Protein 3BYQ (pdb70)

Structure (mmCIF, N/CA/C/O backbone):
data_3BYQ
#
_entry.id   3BYQ
#
_cell.length_a   96.542
_cell.length_b   133.127
_cell.length_c   92.544
_cell.angle_alpha   90.000
_cell.angle_beta   90.000
_cell.angle_gamma   90.000
#
_symmetry.space_group_name_H-M   'C 2 2 21'
#
loop_
_entity.id
_entity.type
_entity.pdbx_description
1 polymer 'Uncharacterized protein DUF1185'
2 non-polymer 'CHLORIDE ION'
3 non-polymer 'TETRAETHYLENE GLYCOL'
4 non-polymer 1,2-ETHANEDIOL
5 water water
#
loop_
_atom_site.group_PDB
_atom_site.id
_atom_site.type_symbol
_atom_site.label_atom_id
_atom_site.label_alt_id
_atom_site.label_comp_id
_atom_site.label_asym_id
_atom_site.label_entity_id
_atom_site.label_seq_id
_atom_site.pdbx_PDB_ins_code
_atom_site.Cartn_x
_atom_site.Cartn_y
_atom_site.Cartn_z
_atom_site.occupancy
_atom_site.B_iso_or_equiv
_atom_site.auth_seq_id
_atom_site.auth_comp_id
_atom_site.auth_asym_id
_atom_site.auth_atom_id
_atom_site.pdbx_PDB_model_num
ATOM 1 N N . SER A 1 3 ? -8.800 9.724 -6.663 1.00 34.14 2 SER A N 1
ATOM 2 C CA . SER A 1 3 ? -8.057 9.568 -5.364 1.00 33.47 2 SER A CA 1
ATOM 3 C C . SER A 1 3 ? -8.572 10.498 -4.282 1.00 31.24 2 SER A C 1
ATOM 4 O O . SER A 1 3 ? -8.814 11.668 -4.499 1.00 33.96 2 SER A O 1
ATOM 7 N N . LEU A 1 4 ? -8.655 9.920 -3.098 1.00 27.38 3 LEU A N 1
ATOM 8 C CA . LEU A 1 4 ? -9.090 10.594 -1.903 1.00 25.40 3 LEU A CA 1
ATOM 9 C C . LEU A 1 4 ? -7.908 11.246 -1.187 1.00 24.54 3 LEU A C 1
ATOM 10 O O . LEU A 1 4 ? -8.075 11.804 -0.104 1.00 26.48 3 LEU A O 1
ATOM 15 N N . ILE A 1 5 ? -6.713 11.167 -1.785 1.00 21.71 4 ILE A N 1
ATOM 16 C CA . ILE A 1 5 ? -5.512 11.666 -1.127 1.00 20.81 4 ILE A CA 1
ATOM 17 C C . ILE A 1 5 ? -4.872 12.776 -1.906 1.00 18.65 4 ILE A C 1
ATOM 18 O O . ILE A 1 5 ? -4.309 12.550 -2.970 1.00 21.72 4 ILE A O 1
ATOM 23 N N . GLU A 1 6 ? -4.966 13.989 -1.362 1.00 19.28 5 GLU A N 1
ATOM 24 C CA . GLU A 1 6 ? -4.423 15.180 -1.979 1.00 18.29 5 GLU A CA 1
ATOM 25 C C . GLU A 1 6 ? -3.516 15.879 -0.975 1.00 17.99 5 GLU A C 1
ATOM 26 O O . GLU A 1 6 ? -3.980 16.523 -0.052 1.00 18.43 5 GLU A O 1
ATOM 32 N N . ILE A 1 7 ? -2.221 15.757 -1.204 1.00 16.72 6 ILE A N 1
ATOM 33 C CA . ILE A 1 7 ? -1.196 16.255 -0.262 1.00 16.36 6 ILE A CA 1
ATOM 34 C C . ILE A 1 7 ? -0.824 17.710 -0.511 1.00 18.38 6 ILE A C 1
ATOM 35 O O . ILE A 1 7 ? -0.464 18.096 -1.620 1.00 18.62 6 ILE A O 1
ATOM 40 N N . ARG A 1 8 ? -0.931 18.512 0.536 1.00 15.70 7 ARG A N 1
ATOM 41 C CA . ARG A 1 8 ? -0.582 19.935 0.440 1.00 14.93 7 ARG A CA 1
ATOM 42 C C . ARG A 1 8 ? 0.873 20.137 0.813 1.00 15.21 7 ARG A C 1
ATOM 43 O O . ARG A 1 8 ? 1.608 20.860 0.135 1.00 16.45 7 ARG A O 1
ATOM 51 N N . LYS A 1 9 ? 1.269 19.469 1.888 1.00 17.07 8 LYS A N 1
ATOM 52 C CA . LYS A 1 9 ? 2.618 19.551 2.396 1.00 19.82 8 LYS A CA 1
ATOM 53 C C . LYS A 1 9 ? 2.997 18.350 3.247 1.00 18.38 8 LYS A C 1
ATOM 54 O O . LYS A 1 9 ? 2.160 17.592 3.713 1.00 18.20 8 LYS A O 1
ATOM 60 N N . ARG A 1 10 ? 4.295 18.160 3.333 1.00 18.85 9 ARG A N 1
ATOM 61 C CA . ARG A 1 10 ? 4.875 17.098 4.147 1.00 18.81 9 ARG A CA 1
ATOM 62 C C . ARG A 1 10 ? 6.011 17.639 4.974 1.00 20.23 9 ARG A C 1
ATOM 63 O O . ARG A 1 10 ? 6.627 18.633 4.623 1.00 19.22 9 ARG A O 1
ATOM 71 N N . THR A 1 11 ? 6.231 17.023 6.123 1.00 18.48 10 THR A N 1
ATOM 72 C CA A THR A 1 11 ? 7.393 17.356 6.948 0.50 18.13 10 THR A CA 1
ATOM 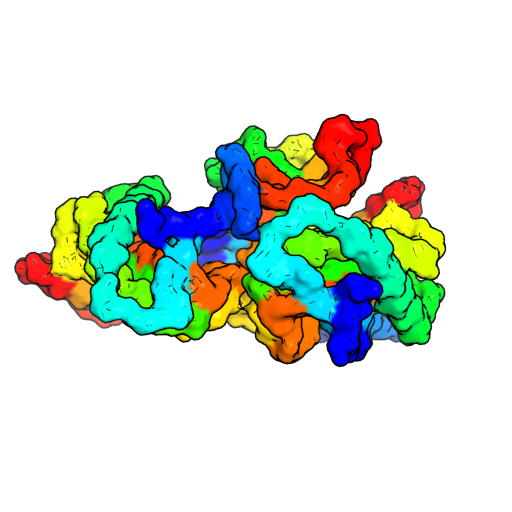73 C CA B THR A 1 11 ? 7.396 17.348 6.939 0.50 19.46 10 THR A CA 1
ATOM 74 C C . THR A 1 11 ? 8.080 16.098 7.395 1.00 21.03 10 THR A C 1
ATOM 75 O O . THR A 1 11 ? 7.446 15.100 7.637 1.00 19.39 10 THR A O 1
ATOM 82 N N . LEU A 1 12 ? 9.387 16.208 7.463 1.00 18.04 11 LEU A N 1
ATOM 83 C CA . LEU A 1 12 ? 10.238 15.135 7.939 1.00 18.16 11 LEU A CA 1
ATOM 84 C C . LEU A 1 12 ? 11.059 15.759 9.025 1.00 21.35 11 LEU A C 1
ATOM 85 O O . LEU A 1 12 ? 11.656 16.790 8.798 1.00 23.08 11 LEU A O 1
ATOM 90 N N . ILE A 1 13 ? 11.015 15.152 10.204 1.00 18.76 12 ILE A N 1
ATOM 91 C CA A ILE A 1 13 ? 11.699 15.630 11.412 0.50 20.52 12 ILE A CA 1
ATOM 92 C CA B ILE A 1 13 ? 11.815 15.650 11.311 0.50 20.12 12 ILE A CA 1
ATOM 93 C C . ILE A 1 13 ? 12.626 14.526 11.917 1.00 21.14 12 ILE A C 1
ATOM 94 O O . ILE A 1 13 ? 12.172 13.385 12.032 1.00 20.36 12 ILE A O 1
ATOM 103 N N . VAL A 1 14 ? 13.876 14.851 12.196 1.00 21.48 13 VAL A N 1
ATOM 104 C CA . VAL A 1 14 ? 14.808 13.903 12.813 1.00 17.99 13 VAL A CA 1
ATOM 105 C C . VAL A 1 14 ? 15.381 14.576 14.042 1.00 18.53 13 VAL A C 1
ATOM 106 O O . VAL A 1 14 ? 15.991 15.646 13.928 1.00 18.22 13 VAL A O 1
ATOM 110 N N . GLU A 1 15 ? 15.121 13.966 15.202 1.00 17.84 14 GLU A N 1
ATOM 111 C CA . GLU A 1 15 ? 15.570 14.509 16.491 1.00 17.40 14 GLU A CA 1
ATOM 112 C C . GLU A 1 15 ? 16.641 13.600 17.042 1.00 16.02 14 GLU A C 1
ATOM 113 O O . GLU A 1 15 ? 16.391 12.398 17.274 1.00 18.34 14 GLU A O 1
ATOM 119 N N . THR A 1 16 ? 17.844 14.147 17.190 1.00 17.23 15 THR A N 1
ATOM 120 C CA . THR A 1 16 ? 18.995 13.410 17.732 1.00 17.86 15 THR A CA 1
ATOM 121 C C . THR A 1 16 ? 19.243 13.897 19.144 1.00 19.37 15 THR A C 1
ATOM 122 O O . THR A 1 16 ? 19.498 15.060 19.354 1.00 18.28 15 THR A O 1
ATOM 126 N N . THR A 1 17 ? 19.170 12.983 20.102 1.00 17.73 16 THR A N 1
ATOM 127 C CA . THR A 1 17 ? 19.422 13.265 21.520 1.00 15.97 16 THR A CA 1
ATOM 128 C C . THR A 1 17 ? 20.738 12.623 21.938 1.00 15.80 16 THR A C 1
ATOM 129 O O . THR A 1 17 ? 20.904 11.397 21.875 1.00 17.75 16 THR A O 1
ATOM 133 N N . TYR A 1 18 ? 21.653 13.461 22.404 1.00 15.58 17 TYR A N 1
ATOM 134 C CA . TYR A 1 18 ? 22.975 13.016 22.857 1.00 15.81 17 TYR A CA 1
ATOM 135 C C . TYR A 1 18 ? 22.992 12.670 24.325 1.00 18.56 17 TYR A C 1
ATOM 136 O O . TYR A 1 18 ? 23.694 11.757 24.742 1.00 18.34 17 TYR A O 1
ATOM 145 N N . HIS A 1 19 ? 22.221 13.427 25.096 1.00 17.76 18 HIS A N 1
ATOM 146 C CA . HIS A 1 19 ? 22.096 13.221 26.526 1.00 18.20 18 HIS A CA 1
ATOM 147 C C . HIS A 1 19 ? 20.875 13.957 27.062 1.00 17.70 18 HIS A C 1
ATOM 148 O O . HIS A 1 19 ? 20.191 14.672 26.325 1.00 18.45 18 HIS A O 1
ATOM 155 N N . GLU A 1 20 ? 20.610 13.720 28.348 1.00 21.46 19 GLU A N 1
ATOM 156 C CA . GLU A 1 20 ? 19.617 14.491 29.103 1.00 19.98 19 GLU A CA 1
ATOM 157 C C . GLU A 1 20 ? 20.193 14.745 30.485 1.00 21.44 19 GLU A C 1
ATOM 158 O O . GLU A 1 20 ? 19.586 14.436 31.516 1.00 22.03 19 GLU A O 1
ATOM 164 N N . ASN A 1 21 ? 21.416 15.266 30.451 1.00 20.16 20 ASN A N 1
ATOM 165 C CA . ASN A 1 21 ? 22.206 15.692 31.600 1.00 23.58 20 ASN A CA 1
ATOM 166 C C . ASN A 1 21 ? 22.777 14.606 32.467 1.00 22.00 20 ASN A C 1
ATOM 167 O O . ASN A 1 21 ? 23.312 14.866 33.535 1.00 24.12 20 ASN A O 1
ATOM 172 N N . GLY A 1 22 ? 22.713 13.390 31.965 1.00 21.34 21 GLY A N 1
ATOM 173 C CA . GLY A 1 22 ? 23.337 12.231 32.580 1.00 22.69 21 GLY A CA 1
ATOM 174 C C . GLY A 1 22 ? 24.518 11.761 31.720 1.00 24.17 21 GLY A C 1
ATOM 175 O O . GLY A 1 22 ? 24.883 12.423 30.757 1.00 24.03 21 GLY A O 1
ATOM 176 N N . PRO A 1 23 ? 25.119 10.611 32.053 1.00 24.03 22 PRO A N 1
ATOM 177 C CA . PRO A 1 23 ? 26.224 10.077 31.250 1.00 25.91 22 PRO A CA 1
ATOM 178 C C . PRO A 1 23 ? 25.758 9.753 29.839 1.00 24.59 22 PRO A C 1
ATOM 179 O O . PRO A 1 23 ? 24.828 8.972 29.657 1.00 25.17 22 PRO A O 1
ATOM 183 N N . ALA A 1 24 ? 26.404 10.362 28.851 1.00 24.79 23 ALA A N 1
ATOM 184 C CA . ALA A 1 24 ? 25.958 10.224 27.467 1.00 24.98 23 ALA A CA 1
ATOM 185 C C . ALA A 1 24 ? 26.167 8.810 26.993 1.00 25.79 23 ALA A C 1
ATOM 186 O O . ALA A 1 24 ? 27.204 8.241 27.246 1.00 30.55 23 ALA A O 1
ATOM 188 N N . PRO A 1 25 ? 25.178 8.241 26.303 1.00 23.17 24 PRO A N 1
ATOM 189 C CA . PRO A 1 25 ? 25.374 6.931 25.765 1.00 24.27 24 PRO A CA 1
ATOM 190 C C . PRO A 1 25 ? 26.338 6.995 24.588 1.00 25.84 24 PRO A C 1
ATOM 191 O O . PRO A 1 25 ? 26.556 8.069 23.999 1.00 28.11 24 PRO A O 1
ATOM 195 N N . ALA A 1 26 ? 26.881 5.840 24.257 1.00 28.28 25 ALA A N 1
ATOM 196 C CA . ALA A 1 26 ? 27.871 5.691 23.173 1.00 29.71 25 ALA A CA 1
ATOM 197 C C . ALA A 1 26 ? 27.338 6.198 21.855 1.00 30.84 25 ALA A C 1
ATOM 198 O O . ALA A 1 26 ? 28.040 6.875 21.080 1.00 32.87 25 ALA A O 1
ATOM 200 N N . GLN A 1 27 ? 26.068 5.905 21.614 1.00 30.57 26 GLN A N 1
ATOM 201 C CA . GLN A 1 27 ? 25.413 6.375 20.406 1.00 31.10 26 GLN A CA 1
ATOM 202 C C . GLN A 1 27 ? 24.184 7.199 20.776 1.00 25.72 26 GLN A C 1
ATOM 203 O O . GLN A 1 27 ? 23.460 6.832 21.709 1.00 24.67 26 GLN A O 1
ATOM 209 N N . PRO A 1 28 ? 23.999 8.359 20.116 1.00 23.95 27 PRO A N 1
ATOM 210 C CA . PRO A 1 28 ? 22.792 9.108 20.396 1.00 21.49 27 PRO A CA 1
ATOM 211 C C . PRO A 1 28 ? 21.537 8.417 19.897 1.00 20.87 27 PRO A C 1
ATOM 212 O O . PRO A 1 28 ? 21.583 7.534 19.042 1.00 21.40 27 PRO A O 1
ATOM 216 N N . LEU A 1 29 ? 20.409 8.825 20.442 1.00 19.28 28 LEU A N 1
ATOM 217 C CA . LEU A 1 29 ? 19.125 8.331 19.973 1.00 17.53 28 LEU A CA 1
ATOM 218 C C . LEU A 1 29 ? 18.646 9.225 18.868 1.00 16.34 28 LEU A C 1
ATOM 219 O O . LEU A 1 29 ? 18.777 10.433 18.941 1.00 18.37 28 LEU A O 1
ATOM 224 N N . LYS A 1 30 ? 18.038 8.621 17.865 1.00 17.42 29 LYS A N 1
ATOM 225 C CA . LYS A 1 30 ? 17.351 9.361 16.809 1.00 17.66 29 LYS A CA 1
ATOM 226 C C . LYS A 1 30 ? 15.905 8.907 16.765 1.00 19.96 29 LYS A C 1
ATOM 227 O O . LYS A 1 30 ? 15.620 7.710 16.789 1.00 18.22 29 LYS A O 1
ATOM 233 N N . LEU A 1 31 ? 15.020 9.894 16.804 1.00 17.64 30 LEU A N 1
ATOM 234 C CA . LEU A 1 31 ? 13.578 9.704 16.616 1.00 16.41 30 LEU A CA 1
ATOM 235 C C . LEU A 1 31 ? 13.223 10.578 15.430 1.00 17.50 30 LEU A C 1
ATOM 236 O O . LEU A 1 31 ? 13.657 11.735 15.356 1.00 17.88 30 LEU A O 1
ATOM 241 N N . ALA A 1 32 ? 12.456 10.032 14.502 1.00 18.67 31 ALA A N 1
ATOM 242 C CA . ALA A 1 32 ? 12.091 10.742 13.299 1.00 17.56 31 ALA A CA 1
ATOM 243 C C . ALA A 1 32 ? 10.614 10.619 13.045 1.00 19.63 31 ALA A C 1
ATOM 244 O O . ALA A 1 32 ? 10.029 9.587 13.293 1.00 18.81 31 ALA A O 1
ATOM 246 N N . ALA A 1 33 ? 10.023 11.685 12.535 1.00 16.21 32 ALA A N 1
ATOM 247 C CA . ALA A 1 33 ? 8.587 11.688 12.198 1.00 16.93 32 ALA A CA 1
ATOM 248 C C . ALA A 1 33 ? 8.431 12.149 10.765 1.00 18.21 32 ALA A C 1
ATOM 249 O O . ALA A 1 33 ? 9.100 13.089 10.348 1.00 18.96 32 ALA A O 1
ATOM 251 N N . SER A 1 34 ? 7.535 11.505 10.043 1.00 17.78 33 SER A N 1
ATOM 252 C CA . SER A 1 34 ? 7.202 11.834 8.655 1.00 18.44 33 SER A CA 1
ATOM 253 C C . SER A 1 34 ? 5.694 12.112 8.670 1.00 18.59 33 SER A C 1
ATOM 254 O O . SER A 1 34 ? 4.904 11.228 9.008 1.00 19.95 33 SER A O 1
ATOM 257 N N . CYS A 1 35 ? 5.333 13.323 8.262 1.00 17.92 34 CYS A N 1
ATOM 258 C CA . CYS A 1 35 ? 3.942 13.805 8.297 1.00 20.48 34 CYS A CA 1
ATOM 259 C C . CYS A 1 35 ? 3.488 14.261 6.929 1.00 18.63 34 CYS A C 1
ATOM 260 O O . CYS A 1 35 ? 4.271 14.793 6.151 1.00 19.33 34 CYS A O 1
ATOM 263 N N . ALA A 1 36 ? 2.202 14.101 6.684 1.00 17.33 35 ALA A N 1
ATOM 264 C CA . ALA A 1 36 ? 1.574 14.564 5.452 1.00 16.04 35 ALA A CA 1
ATOM 265 C C . ALA A 1 36 ? 0.282 15.280 5.807 1.00 16.79 35 ALA A C 1
ATOM 266 O O . ALA A 1 36 ? -0.488 14.788 6.607 1.00 17.36 35 ALA A O 1
ATOM 268 N N . VAL A 1 37 ? 0.094 16.468 5.236 1.00 16.63 36 VAL A N 1
ATOM 269 C CA . VAL A 1 37 ? -1.148 17.209 5.403 1.00 17.06 36 VAL A CA 1
ATOM 270 C C . VAL A 1 37 ? -1.987 17.026 4.148 1.00 16.57 36 VAL A C 1
ATOM 271 O O . VAL A 1 37 ? -1.557 17.359 3.043 1.00 16.30 36 VAL A O 1
ATOM 275 N N . ILE A 1 38 ? -3.199 16.515 4.316 1.00 14.92 37 ILE A N 1
ATOM 276 C CA . ILE A 1 38 ? -4.060 16.255 3.155 1.00 17.65 37 ILE A CA 1
ATOM 277 C C . ILE A 1 38 ? -5.402 16.902 3.326 1.00 19.14 37 ILE A C 1
ATOM 278 O O . ILE A 1 38 ? -5.804 17.237 4.435 1.00 17.77 37 ILE A O 1
ATOM 283 N N . ARG A 1 39 ? -6.104 17.052 2.204 1.00 17.78 38 ARG A N 1
ATOM 284 C CA . ARG A 1 39 ? -7.490 17.513 2.238 1.00 16.03 38 ARG A CA 1
ATOM 285 C C . ARG A 1 39 ? -8.354 16.446 2.880 1.00 17.91 38 ARG A C 1
ATOM 286 O O . ARG A 1 39 ? -8.156 15.236 2.664 1.00 16.10 38 ARG A O 1
ATOM 294 N N . ASN A 1 40 ? -9.256 16.868 3.746 1.00 15.69 39 ASN A N 1
ATOM 295 C CA . ASN A 1 40 ? -10.213 15.926 4.343 1.00 16.32 39 ASN A CA 1
ATOM 296 C C . ASN A 1 40 ? -11.444 15.829 3.399 1.00 15.03 39 ASN A C 1
ATOM 297 O O . ASN A 1 40 ? -12.226 16.789 3.281 1.00 17.82 39 ASN A O 1
ATOM 302 N N . PRO A 1 41 ? -11.588 14.716 2.671 1.00 16.52 40 PRO A N 1
ATOM 303 C CA . PRO A 1 41 ? -12.737 14.654 1.774 1.00 16.97 40 PRO A CA 1
ATOM 304 C C . PRO A 1 41 ? -14.104 14.666 2.445 1.00 17.28 40 PRO A C 1
ATOM 305 O O . PRO A 1 41 ? -15.132 14.816 1.742 1.00 17.38 40 PRO A O 1
ATOM 309 N N . TYR A 1 42 ? -14.122 14.495 3.760 1.00 18.15 41 TYR A N 1
ATOM 310 C CA . TYR A 1 42 ? -15.372 14.375 4.527 1.00 18.66 41 TYR A CA 1
ATOM 311 C C . TYR A 1 42 ? -15.653 15.475 5.494 1.00 17.29 41 TYR A C 1
ATOM 312 O O . TYR A 1 42 ? -16.640 15.419 6.225 1.00 20.36 41 TYR A O 1
ATOM 321 N N . ALA A 1 43 ? -14.807 16.503 5.472 1.00 17.53 42 ALA A N 1
ATOM 322 C CA . ALA A 1 43 ? -14.948 17.635 6.353 1.00 18.47 42 ALA A CA 1
ATOM 323 C C . ALA A 1 43 ? -16.306 18.248 6.127 1.00 19.98 42 ALA A C 1
ATOM 324 O O . ALA A 1 43 ? -16.751 18.421 4.985 1.00 19.61 42 ALA A O 1
ATOM 326 N N . GLY A 1 44 ? -16.964 18.555 7.230 1.00 19.94 43 GLY A N 1
ATOM 327 C CA . GLY A 1 44 ? -18.255 19.253 7.186 1.00 19.50 43 GLY A CA 1
ATOM 328 C C . GLY A 1 44 ? -19.506 18.441 7.013 1.00 20.30 43 GLY A C 1
ATOM 329 O O . GLY A 1 44 ? -20.576 18.995 6.771 1.00 24.87 43 GLY A O 1
ATOM 330 N N . ARG A 1 45 ? -19.374 17.126 7.016 1.00 20.49 44 ARG A N 1
ATOM 331 C CA . ARG A 1 45 ? -20.545 16.254 6.985 1.00 21.26 44 ARG A CA 1
ATOM 332 C C . ARG A 1 45 ? -20.264 14.898 7.617 1.00 20.11 44 ARG A C 1
ATOM 333 O O . ARG A 1 45 ? -19.117 14.468 7.775 1.00 19.59 44 ARG A O 1
ATOM 341 N N . TYR A 1 46 ? -21.342 14.230 7.974 1.00 19.92 45 TYR A N 1
ATOM 342 C CA . TYR A 1 46 ? -21.266 12.880 8.522 1.00 19.02 45 TYR A CA 1
ATOM 343 C C . TYR A 1 46 ? -21.341 11.896 7.380 1.00 19.32 45 TYR A C 1
ATOM 344 O O . TYR A 1 46 ? -22.360 11.805 6.662 1.00 21.39 45 TYR A O 1
ATOM 353 N N . GLU A 1 47 ? -20.244 11.182 7.184 1.00 18.68 46 GLU A N 1
ATOM 354 C CA . GLU A 1 47 ? -20.152 10.177 6.158 1.00 16.24 46 GLU A CA 1
ATOM 355 C C . GLU A 1 47 ? -20.210 8.834 6.847 1.00 18.93 46 GLU A C 1
ATOM 356 O O . GLU A 1 47 ? -19.317 8.516 7.602 1.00 18.49 46 GLU A O 1
ATOM 362 N N . PRO A 1 48 ? -21.241 8.015 6.572 1.00 19.99 47 PRO A N 1
ATOM 363 C CA . PRO A 1 48 ? -21.327 6.720 7.261 1.00 18.49 47 PRO A CA 1
ATOM 364 C C . PRO A 1 48 ? -20.253 5.704 6.865 1.00 20.93 47 PRO A C 1
ATOM 365 O O . PRO A 1 48 ? -19.855 4.888 7.689 1.00 22.24 47 PRO A O 1
ATOM 369 N N . ASP A 1 49 ? -19.784 5.780 5.626 1.00 19.38 48 ASP A N 1
ATOM 370 C CA . ASP A 1 49 ? -18.799 4.822 5.094 1.00 17.38 48 ASP A CA 1
ATOM 371 C C . ASP A 1 49 ? -17.429 5.407 4.841 1.00 17.61 48 ASP A C 1
ATOM 372 O O . ASP A 1 49 ? -17.147 6.017 3.789 1.00 18.26 48 ASP A O 1
ATOM 377 N N . LEU A 1 50 ? -16.560 5.219 5.825 1.00 17.58 49 LEU A N 1
ATOM 378 C CA . LEU A 1 50 ? -15.160 5.713 5.766 1.00 17.86 49 LEU A CA 1
ATOM 379 C C . LEU A 1 50 ? -14.172 4.613 5.345 1.00 19.34 49 LEU A C 1
ATOM 380 O O . LEU A 1 50 ? -12.953 4.824 5.313 1.00 19.35 49 LEU A O 1
ATOM 393 N N . PRO A 1 52 ? -13.588 3.074 2.253 1.00 18.29 51 PRO A N 1
ATOM 394 C CA . PRO A 1 52 ? -12.745 3.331 1.094 1.00 17.91 51 PRO A CA 1
ATOM 395 C C . PRO A 1 52 ? -11.577 4.266 1.425 1.00 18.28 51 PRO A C 1
ATOM 396 O O . PRO A 1 52 ? -10.457 4.097 0.948 1.00 19.80 51 PRO A O 1
ATOM 400 N N . PHE A 1 53 ? -11.858 5.276 2.241 1.00 18.43 52 PHE A N 1
ATOM 401 C CA . PHE A 1 53 ? -10.821 6.245 2.646 1.00 18.40 52 PHE A CA 1
ATOM 402 C C . PHE A 1 53 ? -9.727 5.518 3.444 1.00 18.44 52 PHE A C 1
ATOM 403 O O . PHE A 1 53 ? -8.524 5.636 3.162 1.00 19.73 52 PHE A O 1
ATOM 419 N N . ALA A 1 55 ? -8.971 2.401 3.425 1.00 18.78 54 ALA A N 1
ATOM 420 C CA . ALA A 1 55 ? -8.242 1.509 2.524 1.00 14.71 54 ALA A CA 1
ATOM 421 C C . ALA A 1 55 ? -7.202 2.220 1.698 1.00 20.04 54 ALA A C 1
ATOM 422 O O . ALA A 1 55 ? -6.038 1.779 1.620 1.00 20.08 54 ALA A O 1
ATOM 424 N N . GLU A 1 56 ? -7.586 3.346 1.105 1.00 17.47 55 GLU A N 1
ATOM 425 C CA A GLU A 1 56 ? -6.648 4.074 0.232 0.50 18.48 55 GLU A CA 1
ATOM 426 C CA B GLU A 1 56 ? -6.682 4.114 0.233 0.50 18.91 55 GLU A CA 1
ATOM 427 C C . GLU A 1 56 ? -5.495 4.673 1.020 1.00 19.29 55 GLU A C 1
ATOM 428 O O . GLU A 1 56 ? -4.363 4.731 0.529 1.00 19.84 55 GLU A O 1
ATOM 439 N N . LEU A 1 57 ? -5.775 5.063 2.249 1.00 18.15 56 LEU A N 1
ATOM 440 C CA . LEU A 1 57 ? -4.760 5.668 3.118 1.00 17.08 56 LEU A CA 1
ATOM 441 C C . LEU A 1 57 ? -3.585 4.759 3.408 1.00 17.49 56 LEU A C 1
ATOM 442 O O . LEU A 1 57 ? -2.527 5.211 3.801 1.00 18.43 56 LEU A O 1
ATOM 447 N N . ARG A 1 58 ? -3.765 3.453 3.237 1.00 14.75 57 ARG A N 1
ATOM 448 C CA . ARG A 1 58 ? -2.624 2.556 3.410 1.00 16.48 57 ARG A CA 1
ATOM 449 C C . ARG A 1 58 ? -1.436 3.001 2.536 1.00 16.18 57 ARG A C 1
ATOM 450 O O . ARG A 1 58 ? -0.254 2.883 2.924 1.00 17.73 57 ARG A O 1
ATOM 458 N N . SER A 1 59 ? -1.739 3.496 1.337 1.00 17.23 58 SER A N 1
ATOM 459 C CA A SER A 1 59 ? -0.715 3.955 0.393 0.50 18.70 58 SER A CA 1
ATOM 460 C CA B SER A 1 59 ? -0.696 3.942 0.406 0.50 17.90 58 SER A CA 1
ATOM 461 C C . SER A 1 59 ? 0.071 5.143 0.953 1.00 16.26 58 SER A C 1
ATOM 462 O O . SER A 1 59 ? 1.285 5.293 0.712 1.00 17.61 58 SER A O 1
ATOM 467 N N . LEU A 1 60 ? -0.607 6.016 1.689 1.00 17.94 59 LEU A N 1
ATOM 468 C CA . LEU A 1 60 ? 0.051 7.170 2.338 1.00 17.06 59 LEU A CA 1
ATOM 469 C C . LEU A 1 60 ? 0.958 6.634 3.455 1.00 18.67 59 LEU A C 1
ATOM 470 O O . LEU A 1 60 ? 2.087 7.093 3.650 1.00 18.79 59 LEU A O 1
ATOM 475 N N . GLY A 1 61 ? 0.474 5.606 4.140 1.00 17.52 60 GLY A N 1
ATOM 476 C CA . GLY A 1 61 ? 1.265 4.947 5.184 1.00 18.74 60 GLY A CA 1
ATOM 477 C C . GLY A 1 61 ? 2.552 4.404 4.595 1.00 18.63 60 GLY A C 1
ATOM 478 O O . GLY A 1 61 ? 3.639 4.579 5.161 1.00 17.61 60 GLY A O 1
ATOM 479 N N . THR A 1 62 ? 2.454 3.729 3.454 1.00 15.61 61 THR A N 1
ATOM 480 C CA . THR A 1 62 ? 3.646 3.186 2.798 1.00 13.94 61 THR A CA 1
ATOM 481 C C . THR A 1 62 ? 4.675 4.267 2.441 1.00 17.18 61 THR A C 1
ATOM 482 O O . THR A 1 62 ? 5.891 4.097 2.624 1.00 19.67 61 THR A O 1
ATOM 486 N N . LEU A 1 63 ? 4.162 5.367 1.918 1.00 16.79 62 LEU A N 1
ATOM 487 C CA . LEU A 1 63 ? 5.010 6.484 1.512 1.00 18.67 62 LEU A CA 1
ATOM 488 C C . LEU A 1 63 ? 5.831 7.013 2.684 1.00 19.18 62 LEU A C 1
ATOM 489 O O . LEU A 1 63 ? 7.074 7.152 2.636 1.00 19.71 62 LEU A O 1
ATOM 494 N N . LEU A 1 64 ? 5.110 7.318 3.755 1.00 18.32 63 LEU A N 1
ATOM 495 C CA . LEU A 1 64 ? 5.729 7.911 4.937 1.00 16.42 63 LEU A CA 1
ATOM 496 C C . LEU A 1 64 ? 6.698 6.922 5.608 1.00 17.49 63 LEU A C 1
ATOM 497 O O . LEU A 1 64 ? 7.824 7.279 5.983 1.00 20.73 63 LEU A O 1
ATOM 502 N N . ALA A 1 65 ? 6.284 5.674 5.701 1.00 17.12 64 ALA A N 1
ATOM 503 C CA . ALA A 1 65 ? 7.111 4.685 6.369 1.00 16.19 64 ALA A CA 1
ATOM 504 C C . ALA A 1 65 ? 8.387 4.468 5.587 1.00 16.84 64 ALA A C 1
ATOM 505 O O . ALA A 1 65 ? 9.471 4.212 6.160 1.00 19.35 64 ALA A O 1
ATOM 507 N N . THR A 1 66 ? 8.240 4.417 4.269 1.00 18.61 65 THR A N 1
ATOM 508 C CA . THR A 1 66 ? 9.400 4.228 3.372 1.00 18.80 65 THR A CA 1
ATOM 509 C C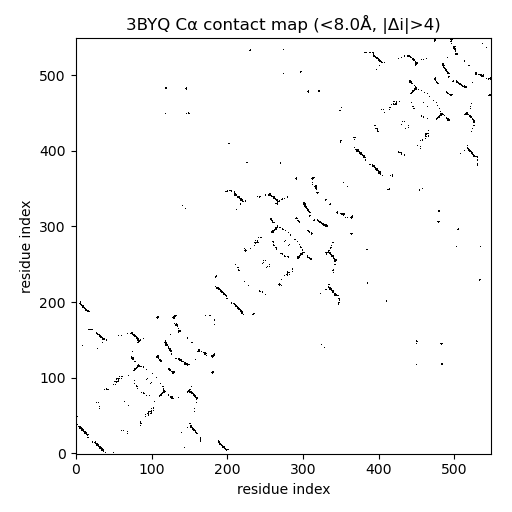 . THR A 1 66 ? 10.430 5.343 3.536 1.00 19.08 65 THR A C 1
ATOM 510 O O . THR A 1 66 ? 11.634 5.093 3.605 1.00 18.55 65 THR A O 1
ATOM 514 N N . GLU A 1 67 ? 9.947 6.580 3.637 1.00 19.26 66 GLU A N 1
ATOM 515 C CA . GLU A 1 67 ? 10.820 7.733 3.876 1.00 18.84 66 GLU A CA 1
ATOM 516 C C . GLU A 1 67 ? 11.594 7.556 5.201 1.00 18.25 66 GLU A C 1
ATOM 517 O O . GLU A 1 67 ? 12.794 7.823 5.310 1.00 18.73 66 GLU A O 1
ATOM 523 N N . LEU A 1 68 ? 10.876 7.115 6.227 1.00 18.38 67 LEU A N 1
ATOM 524 C CA . LEU A 1 68 ? 11.500 6.911 7.560 1.00 17.28 67 LEU A CA 1
ATOM 525 C C . LEU A 1 68 ? 12.598 5.874 7.531 1.00 18.47 67 LEU A C 1
ATOM 526 O O . LEU A 1 68 ? 13.675 6.066 8.096 1.00 18.07 67 LEU A O 1
ATOM 531 N N . VAL A 1 69 ? 12.336 4.750 6.876 1.00 19.76 68 VAL A N 1
ATOM 532 C CA A VAL A 1 69 ? 13.351 3.692 6.760 0.50 18.65 68 VAL A CA 1
ATOM 533 C CA B VAL A 1 69 ? 13.368 3.702 6.784 0.50 18.68 68 VAL A CA 1
ATOM 534 C C . VAL A 1 69 ? 14.551 4.193 5.952 1.00 21.60 68 VAL A C 1
ATOM 535 O O . VAL A 1 69 ? 15.714 3.914 6.275 1.00 19.89 68 VAL A O 1
ATOM 542 N N . ASP A 1 70 ? 14.272 4.947 4.895 1.00 21.02 69 ASP A N 1
ATOM 543 C CA . ASP A 1 70 ? 15.352 5.488 4.061 1.00 21.30 69 ASP A CA 1
ATOM 544 C C . ASP A 1 70 ? 16.187 6.476 4.854 1.00 24.50 69 ASP A C 1
ATOM 545 O O . ASP A 1 70 ? 17.385 6.560 4.701 1.00 25.80 69 ASP A O 1
ATOM 550 N N . THR A 1 71 ? 15.526 7.206 5.736 1.00 20.52 70 THR A N 1
ATOM 551 C CA . THR A 1 71 ? 16.191 8.178 6.574 1.00 19.75 70 THR A CA 1
ATOM 552 C C . THR A 1 71 ? 17.041 7.600 7.686 1.00 20.24 70 THR A C 1
ATOM 553 O O . THR A 1 71 ? 18.184 7.998 7.842 1.00 20.55 70 THR A O 1
ATOM 557 N N . LEU A 1 72 ? 16.523 6.616 8.413 1.00 19.13 71 LEU A N 1
ATOM 558 C CA . LEU A 1 72 ? 17.221 6.040 9.565 1.00 18.93 71 LEU A CA 1
ATOM 559 C C . LEU A 1 72 ? 18.066 4.791 9.322 1.00 21.49 71 LEU A C 1
ATOM 560 O O . LEU A 1 72 ? 19.008 4.518 10.074 1.00 21.60 71 LEU A O 1
ATOM 565 N N . GLY A 1 73 ? 17.709 4.060 8.273 1.00 20.20 72 GLY A N 1
ATOM 566 C CA . GLY A 1 73 ? 18.329 2.797 7.909 1.00 22.78 72 GLY A CA 1
ATOM 567 C C . GLY A 1 73 ? 17.479 1.672 8.456 1.00 22.89 72 GLY A C 1
ATOM 568 O O . GLY A 1 73 ? 17.153 1.662 9.630 1.00 22.55 72 GLY A O 1
ATOM 569 N N . LYS A 1 74 ? 17.143 0.716 7.584 1.00 25.49 73 LYS A N 1
ATOM 570 C CA . LYS A 1 74 ? 16.256 -0.428 7.915 1.00 31.46 73 LYS A CA 1
ATOM 571 C C . LYS A 1 74 ? 16.709 -1.278 9.100 1.00 30.88 73 LYS A C 1
ATOM 572 O O . LYS A 1 74 ? 15.900 -1.697 9.930 1.00 36.70 73 LYS A O 1
ATOM 574 N N . ASP A 1 75 ? 18.009 -1.456 9.220 1.00 30.53 74 ASP A N 1
ATOM 575 C CA . ASP A 1 75 ? 18.581 -2.257 10.304 1.00 29.43 74 ASP A CA 1
ATOM 576 C C . ASP A 1 75 ? 18.658 -1.491 11.637 1.00 27.52 74 ASP A C 1
ATOM 577 O O . ASP A 1 75 ? 19.049 -2.049 12.658 1.00 29.13 74 ASP A O 1
ATOM 582 N N . ASN A 1 76 ? 18.313 -0.214 11.617 1.00 24.18 75 ASN A N 1
ATOM 583 C CA . ASN A 1 76 ? 18.438 0.633 12.785 1.00 23.18 75 ASN A CA 1
ATOM 584 C C . ASN A 1 76 ? 17.148 0.957 13.492 1.00 22.98 75 ASN A C 1
ATOM 585 O O . ASN A 1 76 ? 17.177 1.673 14.458 1.00 24.94 75 ASN A O 1
ATOM 590 N N . ILE A 1 77 ? 16.045 0.373 13.054 1.00 19.61 76 ILE A N 1
ATOM 591 C CA . ILE A 1 77 ? 14.752 0.702 13.625 1.00 18.89 76 ILE A CA 1
ATOM 592 C C . ILE A 1 77 ? 14.426 -0.151 14.839 1.00 17.80 76 ILE A C 1
ATOM 593 O O . ILE A 1 77 ? 14.408 -1.399 14.758 1.00 20.09 76 ILE A O 1
ATOM 598 N N . GLU A 1 78 ? 14.153 0.533 15.955 1.00 17.42 77 GLU A N 1
ATOM 599 C CA . GLU A 1 78 ? 13.757 -0.162 17.196 1.00 16.13 77 GLU A CA 1
ATOM 600 C C . GLU A 1 78 ? 12.422 0.253 17.804 1.00 17.62 77 GLU A C 1
ATOM 601 O O . GLU A 1 78 ? 11.851 -0.542 18.564 1.00 18.85 77 GLU A O 1
ATOM 607 N N . VAL A 1 79 ? 11.935 1.454 17.475 1.00 15.13 78 VAL A N 1
ATOM 608 C CA . VAL A 1 79 ? 10.669 1.929 18.018 1.00 15.31 78 VAL A CA 1
ATOM 609 C C . VAL A 1 79 ? 9.845 2.618 16.952 1.00 17.63 78 VAL A C 1
ATOM 610 O O . VAL A 1 79 ? 10.382 3.103 15.948 1.00 16.05 78 VAL A O 1
ATOM 614 N N . TYR A 1 80 ? 8.536 2.596 17.149 1.00 17.01 79 TYR A N 1
ATOM 615 C CA . TYR A 1 80 ? 7.631 3.265 16.227 1.00 17.39 79 TYR A CA 1
ATOM 616 C C . TYR A 1 80 ? 6.330 3.717 16.868 1.00 16.46 79 TYR A C 1
ATOM 617 O O . TYR A 1 80 ? 6.002 3.338 17.996 1.00 16.47 79 TYR A O 1
ATOM 626 N N . SER A 1 81 ? 5.636 4.558 16.105 1.00 18.38 80 SER A N 1
ATOM 627 C CA . SER A 1 81 ? 4.336 5.120 16.472 1.00 17.99 80 SER A CA 1
ATOM 628 C C . SER A 1 81 ? 3.635 5.716 15.263 1.00 18.88 80 SER A C 1
ATOM 629 O O . SER A 1 81 ? 4.191 5.844 14.167 1.00 16.42 80 SER A O 1
ATOM 632 N N . LYS A 1 82 ? 2.381 6.073 15.480 1.00 19.76 81 LYS A N 1
ATOM 633 C CA . LYS A 1 82 ? 1.532 6.677 14.421 1.00 18.95 81 LYS A CA 1
ATOM 634 C C . LYS A 1 82 ? 0.601 7.702 15.062 1.00 20.64 81 LYS A C 1
ATOM 635 O O . LYS A 1 82 ? 0.201 7.567 16.203 1.00 21.03 81 LYS A O 1
ATOM 641 N N . ALA A 1 83 ? 0.244 8.719 14.302 1.00 17.30 82 ALA A N 1
ATOM 642 C CA . ALA A 1 83 ? -0.613 9.789 14.841 1.00 17.68 82 ALA A CA 1
ATOM 643 C C . ALA A 1 83 ? -1.414 10.470 13.774 1.00 19.00 82 ALA A C 1
ATOM 644 O O . ALA A 1 83 ? -1.063 10.434 12.604 1.00 20.12 82 ALA A O 1
ATOM 646 N N . ALA A 1 84 ? -2.479 11.126 14.214 1.00 19.16 83 ALA A N 1
ATOM 647 C CA . ALA A 1 84 ? -3.336 11.916 13.323 1.00 18.06 83 ALA A CA 1
ATOM 648 C C . ALA A 1 84 ? -3.896 13.155 14.026 1.00 16.90 83 ALA A C 1
ATOM 649 O O . ALA A 1 84 ? -4.257 13.093 15.219 1.00 19.18 83 ALA A O 1
ATOM 651 N N . ILE A 1 85 ? -3.917 14.268 13.304 1.00 17.29 84 ILE A N 1
ATOM 652 C CA . ILE A 1 85 ? -4.540 15.461 13.831 1.00 15.34 84 ILE A CA 1
ATOM 653 C C . ILE A 1 85 ? -5.560 15.888 12.755 1.00 17.26 84 ILE A C 1
ATOM 654 O O . ILE A 1 85 ? -5.191 16.155 11.622 1.00 17.14 84 ILE A O 1
ATOM 659 N N . VAL A 1 86 ? -6.830 15.940 13.127 1.00 15.49 85 VAL A N 1
ATOM 660 C CA . VAL A 1 86 ? -7.924 16.261 12.201 1.00 15.28 85 VAL A CA 1
ATOM 661 C C . VAL A 1 86 ? -8.269 17.718 12.395 1.00 15.93 85 VAL A C 1
ATOM 662 O O . VAL A 1 86 ? -8.292 18.168 13.523 1.00 18.14 85 VAL A O 1
ATOM 666 N N . GLY A 1 87 ? -8.525 18.439 11.308 1.00 16.55 86 GLY A N 1
ATOM 667 C CA . GLY A 1 87 ? -8.887 19.858 11.373 1.00 14.30 86 GLY A CA 1
ATOM 668 C C . GLY A 1 87 ? -10.263 20.015 11.984 1.00 14.75 86 GLY A C 1
ATOM 669 O O . GLY A 1 87 ? -11.024 19.064 12.039 1.00 16.56 86 GLY A O 1
ATOM 670 N N . VAL A 1 88 ? -10.598 21.235 12.417 1.00 15.29 87 VAL A N 1
ATOM 671 C CA . VAL A 1 88 ? -11.826 21.437 13.240 1.00 16.84 87 VAL A CA 1
ATOM 672 C C . VAL A 1 88 ? -13.153 21.183 12.561 1.00 15.94 87 VAL A C 1
ATOM 673 O O . VAL A 1 88 ? -14.176 21.037 13.238 1.00 21.45 87 VAL A O 1
ATOM 677 N N . ASP A 1 89 ? -13.167 21.134 11.230 1.00 16.82 88 ASP A N 1
ATOM 678 C CA . ASP A 1 89 ? -14.406 20.810 10.497 1.00 14.21 88 ASP A CA 1
ATOM 679 C C . ASP A 1 89 ? -14.638 19.311 10.303 1.00 17.58 88 ASP A C 1
ATOM 680 O O . ASP A 1 89 ? -15.651 18.924 9.749 1.00 20.27 88 ASP A O 1
ATOM 685 N N . GLY A 1 90 ? -13.696 18.511 10.754 1.00 17.01 89 GLY A N 1
ATOM 686 C CA . GLY A 1 90 ? -13.757 17.056 10.697 1.00 18.08 89 GLY A CA 1
ATOM 687 C C . GLY A 1 90 ? -14.212 16.457 12.013 1.00 17.21 89 GLY A C 1
ATOM 688 O O . GLY A 1 90 ? -14.813 17.132 12.853 1.00 18.69 89 GLY A O 1
ATOM 689 N N . GLU A 1 91 ? -13.999 15.157 12.117 1.00 15.63 90 GLU A N 1
ATOM 690 C CA . GLU A 1 91 ? -14.356 14.378 13.311 1.00 17.14 90 GLU A CA 1
ATOM 691 C C . GLU A 1 91 ? -13.240 13.413 13.610 1.00 19.83 90 GLU A C 1
ATOM 692 O O . GLU A 1 91 ? -12.411 13.128 12.746 1.00 16.96 90 GLU A O 1
ATOM 711 N N . GLU A 1 93 ? -13.282 10.304 13.935 1.00 17.02 92 GLU A N 1
ATOM 712 C CA . GLU A 1 93 ? -13.276 9.084 13.113 1.00 15.65 92 GLU A CA 1
ATOM 713 C C . GLU A 1 93 ? -12.408 9.247 11.865 1.00 16.73 92 GLU A C 1
ATOM 714 O O . GLU A 1 93 ? -11.892 8.269 11.327 1.00 17.41 92 GLU A O 1
ATOM 720 N N . HIS A 1 94 ? -12.249 10.483 11.421 1.00 16.62 93 HIS A N 1
ATOM 721 C CA . HIS A 1 94 ? -11.410 10.816 10.244 1.00 15.87 93 HIS A CA 1
ATOM 722 C C . HIS A 1 94 ? -9.934 10.579 10.518 1.00 19.64 93 HIS A C 1
ATOM 723 O O . HIS A 1 94 ? -9.143 10.371 9.591 1.00 20.07 93 HIS A O 1
ATOM 730 N N . GLY A 1 95 ? -9.567 10.666 11.790 1.00 18.52 94 GLY A N 1
ATOM 731 C CA . GLY A 1 95 ? -8.219 10.327 12.238 1.00 20.34 94 GLY A CA 1
ATOM 732 C C . GLY A 1 95 ? -8.063 8.865 12.583 1.00 18.62 94 GLY A C 1
ATOM 733 O O . GLY A 1 95 ? -6.984 8.264 12.410 1.00 18.63 94 GLY A O 1
ATOM 734 N N . ALA A 1 96 ? -9.155 8.264 13.049 1.00 17.85 95 ALA A N 1
ATOM 735 C CA . ALA A 1 96 ? -9.161 6.843 13.482 1.00 16.98 95 ALA A CA 1
ATOM 736 C C . ALA A 1 96 ? -8.831 5.879 12.350 1.00 19.34 95 ALA A C 1
ATOM 737 O O . ALA A 1 96 ? -8.399 4.764 12.561 1.00 19.06 95 ALA A O 1
ATOM 739 N N . VAL A 1 97 ? -9.087 6.307 11.129 1.00 16.85 96 VAL A N 1
ATOM 740 C CA . VAL A 1 97 ? -8.740 5.483 9.964 1.00 16.85 96 VAL A CA 1
ATOM 741 C C . VAL A 1 97 ? -7.230 5.124 9.889 1.00 17.42 96 VAL A C 1
ATOM 742 O O . VAL A 1 97 ? -6.815 4.101 9.289 1.00 19.67 96 VAL A O 1
ATOM 746 N N . TRP A 1 98 ? -6.429 5.942 10.556 1.00 18.23 97 TRP A N 1
ATOM 747 C CA . TRP A 1 98 ? -4.967 5.813 10.506 1.00 17.25 97 TRP A CA 1
ATOM 748 C C . TRP A 1 98 ? -4.420 4.664 11.362 1.00 17.56 97 TRP A C 1
ATOM 749 O O . TRP A 1 98 ? -3.282 4.250 11.155 1.00 18.67 97 TRP A O 1
ATOM 760 N N . HIS A 1 99 ? -5.222 4.137 12.282 1.00 20.02 98 HIS A N 1
ATOM 761 C CA . HIS A 1 99 ? -4.764 3.004 13.102 1.00 17.67 98 HIS A CA 1
ATOM 762 C C . HIS A 1 99 ? -4.381 1.853 12.174 1.00 19.16 98 HIS A C 1
ATOM 763 O O . HIS A 1 99 ? -3.268 1.297 12.239 1.00 19.66 98 HIS A O 1
ATOM 770 N N . GLU A 1 100 ? -5.305 1.528 11.276 1.00 18.12 99 GLU A N 1
ATOM 771 C CA . GLU A 1 100 ? -5.042 0.487 10.295 1.00 19.30 99 GLU A CA 1
ATOM 772 C C . GLU A 1 100 ? -4.108 0.996 9.186 1.00 20.53 99 GLU A C 1
ATOM 773 O O . GLU A 1 100 ? -3.104 0.377 8.860 1.00 20.43 99 GLU A O 1
ATOM 779 N N . ALA A 1 101 ? -4.450 2.133 8.599 1.00 19.46 100 ALA A N 1
ATOM 780 C CA . ALA A 1 101 ? -3.741 2.600 7.400 1.00 19.42 100 ALA A CA 1
ATOM 781 C C . ALA A 1 101 ? -2.264 2.870 7.643 1.00 19.42 100 ALA A C 1
ATOM 782 O O . ALA A 1 101 ? -1.399 2.476 6.863 1.00 20.91 100 ALA A O 1
ATOM 784 N N . GLY A 1 102 ? -1.972 3.504 8.761 1.00 20.66 101 GLY A N 1
ATOM 785 C CA . GLY A 1 102 ? -0.619 3.844 9.095 1.00 18.97 101 GLY A CA 1
ATOM 786 C C . GLY A 1 102 ? 0.088 2.649 9.699 1.00 18.41 101 GLY A C 1
ATOM 787 O O . GLY A 1 102 ? 1.220 2.354 9.351 1.00 19.54 101 GLY A O 1
ATOM 788 N N . GLY A 1 103 ? -0.580 1.992 10.637 1.00 20.58 102 GLY A N 1
ATOM 789 C CA . GLY A 1 103 ? 0.020 0.862 11.344 1.00 19.63 102 GLY A CA 1
ATOM 790 C C . GLY A 1 103 ? 0.352 -0.318 10.481 1.00 20.12 102 GLY A C 1
ATOM 791 O O . GLY A 1 103 ? 1.461 -0.869 10.517 1.00 19.53 102 GLY A O 1
ATOM 792 N N . TRP A 1 104 ? -0.629 -0.777 9.720 1.00 20.82 103 TRP A N 1
ATOM 793 C CA . TRP A 1 104 ? -0.392 -1.937 8.876 1.00 18.88 103 TRP A CA 1
ATOM 794 C C . TRP A 1 104 ? 0.653 -1.654 7.792 1.00 18.34 103 TRP A C 1
ATOM 795 O O . TRP A 1 104 ? 1.499 -2.500 7.478 1.00 18.49 103 TRP A O 1
ATOM 806 N N . ALA A 1 105 ? 0.590 -0.474 7.207 1.00 19.46 104 ALA A N 1
ATOM 807 C CA . ALA A 1 105 ? 1.526 -0.091 6.157 1.00 19.81 104 ALA A CA 1
ATOM 808 C C . ALA A 1 105 ? 2.952 -0.064 6.698 1.00 19.42 104 ALA A C 1
ATOM 809 O O . ALA A 1 105 ? 3.900 -0.546 6.057 1.00 19.49 104 ALA A O 1
ATOM 819 N N . ARG A 1 107 ? 4.143 -1.567 9.424 1.00 18.36 106 ARG A N 1
ATOM 820 C CA . ARG A 1 107 ? 4.585 -2.910 9.810 1.00 15.27 106 ARG A CA 1
ATOM 821 C C . ARG A 1 107 ? 4.999 -3.709 8.574 1.00 16.72 106 ARG A C 1
ATOM 822 O O . ARG A 1 107 ? 5.954 -4.467 8.594 1.00 20.78 106 ARG A O 1
ATOM 830 N N . SER A 1 108 ? 4.287 -3.495 7.480 1.00 17.76 107 SER A N 1
ATOM 831 C CA . SER A 1 108 ? 4.621 -4.209 6.221 1.00 18.06 107 SER A CA 1
ATOM 832 C C . SER A 1 108 ? 5.973 -3.779 5.704 1.00 16.40 107 SER A C 1
ATOM 833 O O . SER A 1 108 ? 6.797 -4.590 5.277 1.00 18.16 107 SER A O 1
ATOM 836 N N . VAL A 1 109 ? 6.213 -2.479 5.762 1.00 18.14 108 VAL A N 1
ATOM 837 C CA . VAL A 1 109 ? 7.484 -1.927 5.316 1.00 18.60 108 VAL A CA 1
ATOM 838 C C . VAL A 1 109 ? 8.643 -2.505 6.092 1.00 17.95 108 VAL A C 1
ATOM 839 O O . VAL A 1 109 ? 9.692 -2.799 5.509 1.00 18.21 108 VAL A O 1
ATOM 843 N N . LEU A 1 110 ? 8.412 -2.708 7.382 1.00 18.36 109 LEU A N 1
ATOM 844 C CA . LEU A 1 110 ? 9.421 -3.249 8.325 1.00 18.39 109 LEU A CA 1
ATOM 845 C C . LEU A 1 110 ? 9.516 -4.774 8.399 1.00 21.68 109 LEU A C 1
ATOM 846 O O . LEU A 1 110 ? 10.261 -5.320 9.216 1.00 23.63 109 LEU A O 1
ATOM 851 N N . GLY A 1 111 ? 8.761 -5.470 7.559 1.00 21.95 110 GLY A N 1
ATOM 852 C CA . GLY A 1 111 ? 8.846 -6.934 7.520 1.00 21.45 110 GLY A CA 1
ATOM 853 C C . GLY A 1 111 ? 8.077 -7.628 8.623 1.00 20.85 110 GLY A C 1
ATOM 854 O O . GLY A 1 111 ? 8.428 -8.722 9.078 1.00 23.29 110 GLY A O 1
ATOM 855 N N . GLU A 1 112 ? 7.009 -6.973 9.023 1.00 18.78 111 GLU A N 1
ATOM 856 C CA . GLU A 1 112 ? 6.031 -7.496 9.958 1.00 18.67 111 GLU A CA 1
ATOM 857 C C . GLU A 1 112 ? 6.522 -7.735 11.397 1.00 17.28 111 GLU A C 1
ATOM 858 O O . GLU A 1 112 ? 6.353 -8.849 11.938 1.00 20.75 111 GLU A O 1
ATOM 864 N N . PRO A 1 113 ? 7.106 -6.703 12.041 1.00 19.34 112 PRO A N 1
ATOM 865 C CA . PRO A 1 113 ? 7.407 -6.807 13.469 1.00 18.75 112 PRO A CA 1
ATOM 866 C C . PRO A 1 113 ? 6.069 -7.010 14.203 1.00 19.63 112 PRO A C 1
ATOM 867 O O . PRO A 1 113 ? 5.014 -6.653 13.698 1.00 20.52 112 PRO A O 1
ATOM 871 N N . LYS A 1 114 ? 6.136 -7.627 15.368 1.00 20.48 113 LYS A N 1
ATOM 872 C CA . LYS A 1 114 ? 4.948 -8.142 16.032 1.00 20.80 113 LYS A CA 1
ATOM 873 C C . LYS A 1 114 ? 4.192 -7.220 16.937 1.00 20.54 113 LYS A C 1
ATOM 874 O O . LYS A 1 114 ? 3.029 -7.491 17.206 1.00 22.83 113 LYS A O 1
ATOM 880 N N . ALA A 1 115 ? 4.826 -6.145 17.406 1.00 19.91 114 ALA A N 1
ATOM 881 C CA . ALA A 1 115 ? 4.161 -5.267 18.357 1.00 18.50 114 ALA A CA 1
ATOM 882 C C . ALA A 1 115 ? 3.179 -4.345 17.673 1.00 17.60 114 ALA A C 1
ATOM 883 O O . ALA A 1 115 ? 3.438 -3.830 16.601 1.00 18.57 114 ALA A O 1
ATOM 898 N N . VAL A 1 117 ? 1.407 -1.004 16.812 1.00 18.58 116 VAL A N 1
ATOM 899 C CA . VAL A 1 117 ? 2.014 0.282 16.712 1.00 16.84 116 VAL A CA 1
ATOM 900 C C . VAL A 1 117 ? 1.190 1.166 17.664 1.00 16.83 116 VAL A C 1
ATOM 901 O O . VAL A 1 117 ? -0.048 1.165 17.551 1.00 20.40 116 VAL A O 1
ATOM 905 N N . PRO A 1 118 ? 1.849 1.913 18.593 1.00 19.76 117 PRO A N 1
ATOM 906 C CA . PRO A 1 118 ? 1.108 2.799 19.487 1.00 20.68 117 PRO A CA 1
ATOM 907 C C . PRO A 1 118 ? 0.645 4.035 18.718 1.00 22.01 117 PRO A C 1
ATOM 908 O O . PRO A 1 118 ? 1.145 4.326 17.610 1.00 21.26 117 PRO A O 1
ATOM 912 N N . ALA A 1 119 ? -0.252 4.806 19.325 1.00 21.18 118 ALA A N 1
ATOM 913 C CA . ALA A 1 119 ? -0.887 5.881 18.581 1.00 19.48 118 ALA A CA 1
ATOM 914 C C . ALA A 1 119 ? -1.485 6.917 19.468 1.00 20.45 118 ALA A C 1
ATOM 915 O O . ALA A 1 119 ? -1.759 6.660 20.631 1.00 19.37 118 ALA A O 1
ATOM 917 N N . VAL A 1 120 ? -1.681 8.079 18.867 1.00 20.41 119 VAL A N 1
ATOM 918 C CA . VAL A 1 120 ? -2.464 9.146 19.487 1.00 18.05 119 VAL A CA 1
ATOM 919 C C . VAL A 1 120 ? -3.072 9.983 18.363 1.00 20.55 119 VAL A C 1
ATOM 920 O O . VAL A 1 120 ? -2.520 10.054 17.275 1.00 21.33 119 VAL A O 1
ATOM 924 N N . LYS A 1 121 ? -4.217 10.607 18.644 1.00 17.41 120 LYS A N 1
ATOM 925 C CA . LYS A 1 121 ? -4.934 11.443 17.678 1.00 17.09 120 LYS A CA 1
ATOM 926 C C . LYS A 1 121 ? -5.772 12.476 18.379 1.00 18.77 120 LYS A C 1
ATOM 927 O O . LYS A 1 121 ? -6.094 12.354 19.566 1.00 17.50 120 LYS A O 1
ATOM 933 N N . ALA A 1 122 ? -6.135 13.487 17.606 1.00 17.82 121 ALA A N 1
ATOM 934 C CA . ALA A 1 122 ? -6.990 14.577 18.072 1.00 20.52 121 ALA A CA 1
ATOM 935 C C . ALA A 1 122 ? -7.633 15.270 16.921 1.00 19.38 121 ALA A C 1
ATOM 936 O O . ALA A 1 122 ? -7.157 15.169 15.791 1.00 18.69 121 ALA A O 1
ATOM 938 N N . VAL A 1 123 ? -8.700 15.992 17.245 1.00 17.07 122 VAL A N 1
ATOM 939 C CA . VAL A 1 123 ? -9.311 16.978 16.335 1.00 18.20 122 VAL A CA 1
ATOM 940 C C . VAL A 1 123 ? -8.847 18.307 16.934 1.00 18.26 122 VAL A C 1
ATOM 941 O O . VAL A 1 123 ? -9.022 18.527 18.142 1.00 19.51 122 VAL A O 1
ATOM 945 N N . ALA A 1 124 ? -8.239 19.174 16.119 1.00 16.31 123 ALA A N 1
ATOM 946 C CA . ALA A 1 124 ? -7.592 20.372 16.649 1.00 17.50 123 ALA A CA 1
ATOM 947 C C . ALA A 1 124 ? -7.445 21.477 15.652 1.00 20.40 123 ALA A C 1
ATOM 948 O O . ALA A 1 124 ? -7.744 21.335 14.508 1.00 22.79 123 ALA A O 1
ATOM 950 N N . THR A 1 125 ? -7.028 22.605 16.158 1.00 23.51 124 THR A N 1
ATOM 951 C CA . THR A 1 125 ? -6.812 23.794 15.341 1.00 20.45 124 THR A CA 1
ATOM 952 C C . THR A 1 125 ? -5.449 23.700 14.637 1.00 20.63 124 THR A C 1
ATOM 953 O O . THR A 1 125 ? -4.566 22.917 15.005 1.00 21.65 124 THR A O 1
ATOM 957 N N . ALA A 1 126 ? -5.293 24.491 13.587 1.00 17.45 125 ALA A N 1
ATOM 958 C CA . ALA A 1 126 ? -4.044 24.525 12.838 1.00 16.65 125 ALA A CA 1
ATOM 959 C C . ALA A 1 126 ? -2.943 24.906 13.810 1.00 18.29 125 ALA A C 1
ATOM 960 O O . ALA A 1 126 ? -3.104 25.819 14.613 1.00 18.24 125 ALA A O 1
ATOM 962 N N . GLY A 1 127 ? -1.826 24.222 13.705 1.00 16.42 126 GLY A N 1
ATOM 963 C CA . GLY A 1 127 ? -0.664 24.495 14.550 1.00 16.27 126 GLY A CA 1
ATOM 964 C C . GLY A 1 127 ? -0.612 23.688 15.834 1.00 20.44 126 GLY A C 1
ATOM 965 O O . GLY A 1 127 ? 0.345 23.802 16.593 1.00 21.15 126 GLY A O 1
ATOM 966 N N . TYR A 1 128 ? -1.629 22.874 16.092 1.00 18.90 127 TYR A N 1
ATOM 967 C CA . TYR A 1 128 ? -1.654 22.058 17.300 1.00 17.07 127 TYR A CA 1
ATOM 968 C C . TYR A 1 128 ? -0.453 21.117 17.329 1.00 19.83 127 TYR A C 1
ATOM 969 O O . TYR A 1 128 ? -0.122 20.489 16.339 1.00 22.96 127 TYR A O 1
ATOM 978 N N . ARG A 1 129 ? 0.163 21.017 18.498 1.00 19.75 128 ARG A N 1
ATOM 979 C CA . ARG A 1 129 ? 1.327 20.182 18.687 1.00 21.72 128 ARG A CA 1
ATOM 980 C C . ARG A 1 129 ? 0.978 19.042 19.621 1.00 20.15 128 ARG A C 1
ATOM 981 O O . ARG A 1 129 ? 0.237 19.217 20.584 1.00 19.67 128 ARG A O 1
ATOM 1010 N N . VAL A 1 132 ? 3.831 12.239 20.734 1.00 18.64 131 VAL A N 1
ATOM 1011 C CA . VAL A 1 132 ? 3.528 10.968 20.156 1.00 16.57 131 VAL A CA 1
ATOM 1012 C C . VAL A 1 132 ? 4.364 9.881 20.825 1.00 17.07 131 VAL A C 1
ATOM 1013 O O . VAL A 1 132 ? 5.596 9.932 20.773 1.00 16.98 131 VAL A O 1
ATOM 1017 N N . PRO A 1 133 ? 3.692 8.903 21.466 1.00 17.86 132 PRO A N 1
ATOM 1018 C CA . PRO A 1 133 ? 4.414 7.837 22.167 1.00 17.85 132 PRO A CA 1
ATOM 1019 C C . PRO A 1 133 ? 4.879 6.717 21.296 1.00 19.30 132 PRO A C 1
ATOM 1020 O O . PRO A 1 133 ? 4.150 6.277 20.435 1.00 18.92 132 PRO A O 1
ATOM 1024 N N . VAL A 1 134 ? 6.085 6.234 21.561 1.00 17.05 133 VAL A N 1
ATOM 1025 C CA . VAL A 1 134 ? 6.667 5.123 20.825 1.00 18.38 133 VAL A CA 1
ATOM 1026 C C . VAL A 1 134 ? 7.001 3.979 21.764 1.00 18.16 133 VAL A C 1
ATOM 1027 O O . VAL A 1 134 ? 7.201 4.159 22.979 1.00 18.62 133 VAL A O 1
ATOM 1031 N N . HIS A 1 135 ? 7.018 2.778 21.206 1.00 17.67 134 HIS A N 1
ATOM 1032 C CA . HIS A 1 135 ? 7.493 1.601 21.939 1.00 19.07 134 HIS A CA 1
ATOM 1033 C C . HIS A 1 135 ? 8.238 0.642 21.030 1.00 18.90 134 HIS A C 1
ATOM 1034 O O . HIS A 1 135 ? 8.306 0.877 19.803 1.00 17.44 134 HIS A O 1
ATOM 1041 N N . TYR A 1 136 ? 8.810 -0.414 21.620 1.00 18.35 135 TYR A N 1
ATOM 1042 C CA . TYR A 1 136 ? 9.688 -1.349 20.913 1.00 17.49 135 TYR A CA 1
ATOM 1043 C C . TYR A 1 136 ? 8.899 -2.153 19.902 1.00 19.02 135 TYR A C 1
ATOM 1044 O O . TYR A 1 136 ? 7.851 -2.710 20.227 1.00 18.74 135 TYR A O 1
ATOM 1053 N N . ILE A 1 137 ? 9.446 -2.258 18.696 1.00 18.96 136 ILE A N 1
ATOM 1054 C CA . ILE A 1 137 ? 8.714 -2.913 17.592 1.00 18.92 136 ILE A CA 1
ATOM 1055 C C . ILE A 1 137 ? 8.485 -4.408 17.690 1.00 21.37 136 ILE A C 1
ATOM 1056 O O . ILE A 1 137 ? 7.546 -4.929 17.092 1.00 22.11 136 ILE A O 1
ATOM 1061 N N . HIS A 1 138 ? 9.324 -5.099 18.451 1.00 19.57 137 HIS A N 1
ATOM 1062 C CA . HIS A 1 138 ? 9.237 -6.554 18.571 1.00 18.59 137 HIS A CA 1
ATOM 1063 C C . HIS A 1 138 ? 8.577 -7.027 19.855 1.00 21.47 137 HIS A C 1
ATOM 1064 O O . HIS A 1 138 ? 8.263 -8.195 19.980 1.00 20.63 137 HIS A O 1
ATOM 1071 N N . ALA A 1 139 ? 8.402 -6.123 20.817 1.00 19.78 138 ALA A N 1
ATOM 1072 C CA . ALA A 1 139 ? 7.810 -6.477 22.123 1.00 20.02 138 ALA A CA 1
ATOM 1073 C C . ALA A 1 139 ? 7.478 -5.231 22.868 1.00 20.52 138 ALA A C 1
ATOM 1074 O O . ALA A 1 139 ? 8.364 -4.570 23.360 1.00 19.99 138 ALA A O 1
ATOM 1076 N N . SER A 1 140 ? 6.190 -4.929 22.940 1.00 21.57 139 SER A N 1
ATOM 1077 C CA . SER A 1 140 ? 5.710 -3.677 23.530 1.00 21.50 139 SER A CA 1
ATOM 1078 C C . SER A 1 140 ? 6.138 -3.396 24.964 1.00 21.48 139 SER A C 1
ATOM 1079 O O . SER A 1 140 ? 6.233 -2.243 25.371 1.00 21.27 139 SER A O 1
ATOM 1082 N N . TYR A 1 141 ? 6.386 -4.453 25.716 1.00 20.49 140 TYR A N 1
ATOM 1083 C CA . TYR A 1 141 ? 6.765 -4.346 27.137 1.00 22.11 140 TYR A CA 1
ATOM 1084 C C . TYR A 1 141 ? 8.220 -4.013 27.425 1.00 21.88 140 TYR A C 1
ATOM 1085 O O . TYR A 1 141 ? 8.591 -3.797 28.596 1.00 20.66 140 TYR A O 1
ATOM 1094 N N . VAL A 1 142 ? 9.049 -3.915 26.387 1.00 19.95 141 VAL A N 1
ATOM 1095 C CA . VAL A 1 142 ? 10.474 -3.560 26.616 1.00 19.24 141 VAL A CA 1
ATOM 1096 C C . VAL A 1 142 ? 10.538 -2.121 27.173 1.00 18.11 141 VAL A C 1
ATOM 1097 O O . VAL A 1 142 ? 10.439 -1.096 26.459 1.00 20.50 141 VAL A O 1
ATOM 1101 N N . ARG A 1 143 ? 10.801 -2.067 28.476 1.00 17.78 142 ARG A N 1
ATOM 1102 C CA . ARG A 1 143 ? 10.662 -0.827 29.249 1.00 17.26 142 ARG A CA 1
ATOM 1103 C C . ARG A 1 143 ? 11.623 0.281 28.878 1.00 16.52 142 ARG A C 1
ATOM 1104 O O . ARG A 1 143 ? 11.285 1.488 28.946 1.00 18.55 142 ARG A O 1
ATOM 1112 N N . SER A 1 144 ? 12.833 -0.102 28.484 1.00 17.00 143 SER A N 1
ATOM 1113 C CA . SER A 1 144 ? 13.859 0.851 28.108 1.00 17.12 143 SER A CA 1
ATOM 1114 C C . SER A 1 144 ? 13.471 1.734 26.914 1.00 18.70 143 SER A C 1
ATOM 1115 O O . SER A 1 144 ? 14.080 2.784 26.694 1.00 17.54 143 SER A O 1
ATOM 1118 N N . HIS A 1 145 ? 12.514 1.255 26.117 1.00 16.23 144 HIS A N 1
ATOM 1119 C CA . HIS A 1 145 ? 12.198 1.884 24.809 1.00 18.35 144 HIS A CA 1
ATOM 1120 C C . HIS A 1 145 ? 11.019 2.837 24.740 1.00 17.99 144 HIS A C 1
ATOM 1121 O O . HIS A 1 145 ? 10.883 3.605 23.753 1.00 20.11 144 HIS A O 1
ATOM 1128 N N . PHE A 1 146 ? 10.236 2.887 25.805 1.00 18.49 145 PHE A N 1
ATOM 1129 C CA . PHE A 1 146 ? 9.090 3.799 25.846 1.00 17.30 145 PHE A CA 1
ATOM 1130 C C . PHE A 1 146 ? 9.629 5.191 25.731 1.00 18.60 145 PHE A C 1
ATOM 1131 O O . PHE A 1 146 ? 10.553 5.556 26.449 1.00 19.18 145 PHE A O 1
ATOM 1139 N N . ASN A 1 147 ? 9.058 5.967 24.827 1.00 17.24 146 ASN A N 1
ATOM 1140 C CA . ASN A 1 147 ? 9.533 7.328 24.619 1.00 18.61 146 ASN A CA 1
ATOM 1141 C C . ASN A 1 147 ? 8.503 8.146 23.891 1.00 19.04 146 ASN A C 1
ATOM 1142 O O . ASN A 1 147 ? 7.440 7.659 23.590 1.00 18.61 146 ASN A O 1
ATOM 1147 N N . SER A 1 148 ? 8.844 9.390 23.578 1.00 19.26 147 SER A N 1
ATOM 1148 C CA . SER A 1 148 ? 7.926 10.278 22.877 1.00 20.23 147 SER A CA 1
ATOM 1149 C C . SER A 1 148 ? 8.665 11.282 22.014 1.00 19.94 147 SER A C 1
ATOM 1150 O O . SER A 1 148 ? 9.814 11.670 22.290 1.00 19.49 147 SER A O 1
ATOM 1153 N N . ILE A 1 149 ? 7.954 11.752 20.998 1.00 19.39 148 ILE A N 1
ATOM 1154 C CA . ILE A 1 149 ? 8.432 12.883 20.172 1.00 18.02 148 ILE A CA 1
ATOM 1155 C C . ILE A 1 149 ? 7.238 13.764 19.837 1.00 19.55 148 ILE A C 1
ATOM 1156 O O . ILE A 1 149 ? 6.136 13.291 19.645 1.00 21.33 148 ILE A O 1
ATOM 1161 N N . GLU A 1 150 ? 7.443 15.069 19.833 1.00 18.33 149 GLU A N 1
ATOM 1162 C CA . GLU A 1 150 ? 6.361 15.997 19.507 1.00 20.43 149 GLU A CA 1
ATOM 1163 C C . GLU A 1 150 ? 6.278 16.237 18.013 1.00 19.94 149 GLU A C 1
ATOM 1164 O O . GLU A 1 150 ? 7.289 16.364 17.340 1.00 19.16 149 GLU A O 1
ATOM 1170 N N . ILE A 1 151 ? 5.057 16.269 17.493 1.00 20.30 150 ILE A N 1
ATOM 1171 C CA . ILE A 1 151 ? 4.839 16.544 16.089 1.00 19.36 150 ILE A CA 1
ATOM 1172 C C . ILE A 1 151 ? 3.862 17.694 15.979 1.00 19.58 150 ILE A C 1
ATOM 1173 O O . ILE A 1 151 ? 3.209 18.080 16.923 1.00 19.47 150 ILE A O 1
ATOM 1178 N N . GLY A 1 152 ? 3.776 18.218 14.772 1.00 20.68 151 GLY A N 1
ATOM 1179 C CA . GLY A 1 152 ? 2.898 19.305 14.448 1.00 21.42 151 GLY A CA 1
ATOM 1180 C C . GLY A 1 152 ? 3.464 20.159 13.332 1.00 22.20 151 GLY A C 1
ATOM 1181 O O . GLY A 1 152 ? 4.670 20.172 13.063 1.00 23.61 151 GLY A O 1
ATOM 1182 N N . ILE A 1 153 ? 2.565 20.869 12.690 1.00 18.81 152 ILE A N 1
ATOM 1183 C CA . ILE A 1 153 ? 2.908 21.772 11.600 1.00 19.43 152 ILE A CA 1
ATOM 1184 C C . ILE A 1 153 ? 2.186 23.070 11.848 1.00 17.73 152 ILE A C 1
ATOM 1185 O O . ILE A 1 153 ? 0.982 23.101 12.079 1.00 19.85 152 ILE A O 1
ATOM 1190 N N . GLN A 1 154 ? 2.912 24.169 11.776 1.00 17.54 153 GLN A N 1
ATOM 1191 C CA . GLN A 1 154 ? 2.365 25.443 12.188 1.00 16.72 153 GLN A CA 1
ATOM 1192 C C . GLN A 1 154 ? 1.028 25.825 11.589 1.00 17.31 153 GLN A C 1
ATOM 1193 O O . GLN A 1 154 ? 0.149 26.318 12.292 1.00 17.75 153 GLN A O 1
ATOM 1199 N N . ASP A 1 155 ? 0.871 25.567 10.305 1.00 15.99 154 ASP A N 1
ATOM 1200 C CA . ASP A 1 155 ? -0.316 26.017 9.551 1.00 15.69 154 ASP A CA 1
ATOM 1201 C C . ASP A 1 155 ? -1.206 24.856 9.125 1.00 17.30 154 ASP A C 1
ATOM 1202 O O . ASP A 1 155 ? -1.923 24.955 8.140 1.00 16.78 154 ASP A O 1
ATOM 1207 N N . ALA A 1 156 ? -1.182 23.808 9.933 1.00 17.13 155 ALA A N 1
ATOM 1208 C CA . ALA A 1 156 ? -1.953 22.592 9.672 1.00 16.21 155 ALA A CA 1
ATOM 1209 C C . ALA A 1 156 ? -2.312 21.823 10.925 1.00 18.87 155 ALA A C 1
ATOM 1210 O O . ALA A 1 156 ? -1.674 22.008 11.971 1.00 16.00 155 ALA A O 1
ATOM 1212 N N . PRO A 1 157 ? -3.393 21.029 10.854 1.00 17.40 156 PRO A N 1
ATOM 1213 C CA . PRO A 1 157 ? -4.369 20.943 9.750 1.00 17.12 156 PRO A CA 1
ATOM 1214 C C . PRO A 1 157 ? -5.291 22.160 9.808 1.00 17.10 156 PRO A C 1
ATOM 1215 O O . PRO A 1 157 ? -5.760 22.560 10.884 1.00 16.27 156 PRO A O 1
ATOM 1219 N N . ARG A 1 158 ? -5.540 22.732 8.657 1.00 16.72 157 ARG A N 1
ATOM 1220 C CA . ARG A 1 158 ? -6.520 23.798 8.539 1.00 17.23 157 ARG A CA 1
ATOM 1221 C C . ARG A 1 158 ? -7.880 23.084 8.688 1.00 15.45 157 ARG A C 1
ATOM 1222 O O . ARG A 1 158 ? -7.935 21.843 8.665 1.00 14.33 157 ARG A O 1
ATOM 1230 N N . PRO A 1 159 ? -8.979 23.829 8.837 1.00 15.14 158 PRO A N 1
ATOM 1231 C CA . PRO A 1 159 ? -10.249 23.161 9.198 1.00 16.83 158 PRO A CA 1
ATOM 1232 C C . PRO A 1 159 ? -10.685 21.953 8.370 1.00 16.69 158 PRO A C 1
ATOM 1233 O O . PRO A 1 159 ? -11.260 20.963 8.922 1.00 16.76 158 PRO A O 1
ATOM 1237 N N . ARG A 1 160 ? -10.398 22.002 7.072 1.00 16.97 159 ARG A N 1
ATOM 1238 C CA . ARG A 1 160 ? -10.807 20.922 6.139 1.00 15.80 159 ARG A CA 1
ATOM 1239 C C . ARG A 1 160 ? -9.664 20.034 5.708 1.00 16.40 159 ARG A C 1
ATOM 1240 O O . ARG A 1 160 ? -9.691 19.457 4.622 1.00 16.40 159 ARG A O 1
ATOM 1248 N N . GLU A 1 161 ? -8.690 19.874 6.605 1.00 15.74 160 GLU A N 1
ATOM 1249 C CA . GLU A 1 161 ? -7.532 19.001 6.373 1.00 16.84 160 GLU A CA 1
ATOM 1250 C C . GLU A 1 161 ? -7.325 18.002 7.470 1.00 14.27 160 GLU A C 1
ATOM 1251 O O . GLU A 1 161 ? -7.971 18.039 8.528 1.00 14.54 160 GLU A O 1
ATOM 1257 N N . ILE A 1 162 ? -6.429 17.070 7.200 1.00 17.85 161 ILE A N 1
ATOM 1258 C CA . ILE A 1 162 ? -5.981 16.062 8.186 1.00 15.90 161 ILE A CA 1
ATOM 1259 C C . ILE A 1 162 ? -4.476 15.963 8.070 1.00 18.83 161 ILE A C 1
ATOM 1260 O O . ILE A 1 162 ? -3.922 16.021 6.954 1.00 18.93 161 ILE A O 1
ATOM 1265 N N . LEU A 1 163 ? -3.819 15.869 9.216 1.00 15.94 162 LEU A N 1
ATOM 1266 C CA . LEU A 1 163 ? -2.375 15.660 9.281 1.00 15.74 162 LEU A CA 1
ATOM 1267 C C . LEU A 1 163 ? -2.186 14.224 9.758 1.00 18.43 162 LEU A C 1
ATOM 1268 O O . LEU A 1 163 ? -2.667 13.830 10.813 1.00 18.36 162 LEU A O 1
ATOM 1273 N N . PHE A 1 164 ? -1.543 13.433 8.925 1.00 16.97 163 PHE A N 1
ATOM 1274 C CA . PHE A 1 164 ? -1.232 12.026 9.265 1.00 15.91 163 PHE A CA 1
ATOM 1275 C C . PHE A 1 164 ? 0.264 11.891 9.435 1.00 14.94 163 PHE A C 1
ATOM 1276 O O . PHE A 1 164 ? 1.033 12.382 8.629 1.00 17.24 163 PHE A O 1
ATOM 1284 N N . ALA A 1 165 ? 0.692 11.123 10.430 1.00 16.05 164 ALA A N 1
ATOM 1285 C CA . ALA A 1 165 ? 2.118 10.984 10.741 1.00 18.80 164 ALA A CA 1
ATOM 1286 C C . ALA A 1 165 ? 2.528 9.603 11.174 1.00 16.86 164 ALA A C 1
ATOM 1287 O O . ALA A 1 165 ? 1.752 8.830 11.777 1.00 17.06 164 ALA A O 1
ATOM 1289 N N . LEU A 1 166 ? 3.773 9.282 10.845 1.00 17.48 165 LEU A N 1
ATOM 1290 C CA . LEU A 1 166 ? 4.400 8.065 11.345 1.00 15.09 165 LEU A CA 1
ATOM 1291 C C . LEU A 1 166 ? 5.709 8.434 12.075 1.00 17.00 165 LEU A C 1
ATOM 1292 O O . LEU A 1 166 ? 6.341 9.435 11.779 1.00 19.14 165 LEU A O 1
ATOM 1297 N N . VAL A 1 167 ? 6.092 7.598 13.027 1.00 18.76 166 VAL A N 1
ATOM 1298 C CA . VAL A 1 167 ? 7.329 7.804 13.770 1.00 16.94 166 VAL A CA 1
ATOM 1299 C C . VAL A 1 167 ? 8.118 6.508 13.850 1.00 17.46 166 VAL A C 1
ATOM 1300 O O . VAL A 1 167 ? 7.547 5.452 14.052 1.00 17.72 166 VAL A O 1
ATOM 1312 N N . GLY A 1 169 ? 12.158 5.195 15.450 1.00 17.81 168 GLY A N 1
ATOM 1313 C CA . GLY A 1 169 ? 13.325 5.525 16.254 1.00 20.16 168 GLY A CA 1
ATOM 1314 C C . GLY A 1 169 ? 14.327 4.393 16.343 1.00 18.40 168 GLY A C 1
ATOM 1315 O O . GLY A 1 169 ? 14.010 3.241 16.057 1.00 16.99 168 GLY A O 1
ATOM 1316 N N . THR A 1 170 ? 15.533 4.739 16.798 1.00 18.73 169 THR A N 1
ATOM 1317 C CA . THR A 1 170 ? 16.677 3.835 16.750 1.00 17.50 169 THR A CA 1
ATOM 1318 C C . THR A 1 170 ? 17.076 3.079 17.996 1.00 18.38 169 THR A C 1
ATOM 1319 O O . THR A 1 170 ? 17.966 2.205 17.943 1.00 19.59 169 THR A O 1
ATOM 1323 N N . GLY A 1 171 ? 16.391 3.335 19.102 1.00 17.10 170 GLY A N 1
ATOM 1324 C CA . GLY A 1 171 ? 16.750 2.668 20.336 1.00 15.41 170 GLY A CA 1
ATOM 1325 C C . GLY A 1 171 ? 16.046 3.150 21.567 1.00 15.30 170 GLY A C 1
ATOM 1326 O O . GLY A 1 171 ? 14.935 3.705 21.492 1.00 18.27 170 GLY A O 1
ATOM 1327 N N . ALA A 1 172 ? 16.714 2.901 22.697 1.00 16.96 171 ALA A N 1
ATOM 1328 C CA . ALA A 1 172 ? 16.194 3.229 24.047 1.00 17.70 171 ALA A CA 1
ATOM 1329 C C . ALA A 1 172 ? 16.327 4.678 24.418 1.00 17.55 171 ALA A C 1
ATOM 1330 O O . ALA A 1 172 ? 17.055 5.440 23.798 1.00 19.06 171 ALA A O 1
ATOM 1332 N N . ARG A 1 173 ? 15.634 5.039 25.497 1.00 18.80 172 ARG A N 1
ATOM 1333 C CA . ARG A 1 173 ? 15.783 6.381 26.077 1.00 16.49 172 ARG A CA 1
ATOM 1334 C C . ARG A 1 173 ? 17.274 6.541 26.411 1.00 16.08 172 ARG A C 1
ATOM 1335 O O . ARG A 1 173 ? 17.921 5.571 26.827 1.00 18.88 172 ARG A O 1
ATOM 1343 N N . VAL A 1 174 ? 17.799 7.756 26.257 1.00 18.26 173 VAL A N 1
ATOM 1344 C CA . VAL A 1 174 ? 19.264 7.978 26.440 1.00 18.95 173 VAL A CA 1
ATOM 1345 C C . VAL A 1 174 ? 19.844 7.593 27.824 1.00 19.94 173 VAL A C 1
ATOM 1346 O O . VAL A 1 174 ? 20.992 7.178 27.921 1.00 18.33 173 VAL A O 1
ATOM 1350 N N . HIS A 1 175 ? 19.026 7.689 28.871 1.00 18.26 174 HIS A N 1
ATOM 1351 C CA . HIS A 1 175 ? 19.435 7.278 30.219 1.00 19.32 174 HIS A CA 1
ATOM 1352 C C . HIS A 1 175 ? 18.477 6.252 30.828 1.00 19.92 174 HIS A C 1
ATOM 1353 O O . HIS A 1 175 ? 18.250 6.281 32.023 1.00 19.66 174 HIS A O 1
ATOM 1360 N N . ALA A 1 176 ? 17.949 5.350 29.986 1.00 18.19 175 ALA A N 1
ATOM 1361 C CA . ALA A 1 176 ? 17.062 4.261 30.403 1.00 17.74 175 ALA A CA 1
ATOM 1362 C C . ALA A 1 176 ? 17.711 3.496 31.542 1.00 18.32 175 ALA A C 1
ATOM 1363 O O . ALA A 1 176 ? 18.859 3.006 31.435 1.00 14.99 175 ALA A O 1
ATOM 1365 N N . ARG A 1 177 ? 16.980 3.368 32.647 1.00 17.94 176 ARG A N 1
ATOM 1366 C CA . ARG A 1 177 ? 17.537 2.700 33.836 1.00 15.55 176 ARG A CA 1
ATOM 1367 C C . ARG A 1 177 ? 16.512 2.214 34.822 1.00 15.94 176 ARG A C 1
ATOM 1368 O O . ARG A 1 177 ? 16.780 2.159 36.010 1.00 18.11 176 ARG A O 1
ATOM 1376 N N . LEU A 1 178 ? 15.380 1.778 34.296 1.00 16.97 177 LEU A N 1
ATOM 1377 C CA . LEU A 1 178 ? 14.255 1.358 35.139 1.00 16.19 177 LEU A CA 1
ATOM 1378 C C . LEU A 1 178 ? 13.945 -0.126 35.085 1.00 20.16 177 LEU A C 1
ATOM 1379 O O . LEU A 1 178 ? 12.872 -0.581 35.480 1.00 20.58 177 LEU A O 1
ATOM 1384 N N . GLY A 1 179 ? 14.901 -0.887 34.578 1.00 19.56 178 GLY A N 1
ATOM 1385 C CA . GLY A 1 179 ? 14.749 -2.333 34.503 1.00 19.49 178 GLY A CA 1
ATOM 1386 C C . GLY A 1 179 ? 13.644 -2.746 33.562 1.00 19.85 178 GLY A C 1
ATOM 1387 O O . GLY A 1 179 ? 13.466 -2.180 32.505 1.00 19.72 178 GLY A O 1
ATOM 1388 N N . GLY A 1 180 ? 12.874 -3.732 33.986 1.00 19.22 179 GLY A N 1
ATOM 1389 C CA . GLY A 1 180 ? 11.805 -4.264 33.144 1.00 18.14 179 GLY A CA 1
ATOM 1390 C C . GLY A 1 180 ? 12.352 -5.198 32.091 1.00 20.92 179 GLY A C 1
ATOM 1391 O O . GLY A 1 180 ? 13.554 -5.497 32.047 1.00 20.70 179 GLY A O 1
ATOM 1392 N N . LEU A 1 181 ? 11.456 -5.655 31.224 1.00 20.50 180 LEU A N 1
ATOM 1393 C CA . LEU A 1 181 ? 11.820 -6.558 30.133 1.00 21.12 180 LEU A CA 1
ATOM 1394 C C . LEU A 1 181 ? 12.828 -5.874 29.240 1.00 21.78 180 LEU A C 1
ATOM 1395 O O . LEU A 1 181 ? 12.618 -4.751 28.851 1.00 18.50 180 LEU A O 1
ATOM 1400 N N . THR A 1 182 ? 13.893 -6.594 28.881 1.00 22.81 181 THR A N 1
ATOM 1401 C CA . THR A 1 182 ? 14.920 -6.053 27.980 1.00 21.35 181 THR A CA 1
ATOM 1402 C C . THR A 1 182 ? 14.749 -6.687 26.615 1.00 21.28 181 THR A C 1
ATOM 1403 O O . THR A 1 182 ? 14.173 -7.776 26.490 1.00 22.36 181 THR A O 1
ATOM 1407 N N . LYS A 1 183 ? 15.281 -6.022 25.597 1.00 19.28 182 LYS A N 1
ATOM 1408 C CA . LYS A 1 183 ? 15.233 -6.542 24.218 1.00 23.05 182 LYS A CA 1
ATOM 1409 C C . LYS A 1 183 ? 15.736 -7.963 24.170 1.00 23.76 182 LYS A C 1
ATOM 1410 O O . LYS A 1 183 ? 15.176 -8.831 23.520 1.00 26.60 182 LYS A O 1
ATOM 1416 N N . GLU A 1 184 ? 16.806 -8.189 24.909 1.00 25.74 183 GLU A N 1
ATOM 1417 C CA . GLU A 1 184 ? 17.492 -9.475 24.883 1.00 27.76 183 GLU A CA 1
ATOM 1418 C C . GLU A 1 184 ? 16.690 -10.601 25.525 1.00 28.90 183 GLU A C 1
ATOM 1419 O O . GLU A 1 184 ? 16.867 -11.761 25.171 1.00 31.55 183 GLU A O 1
ATOM 1425 N N . ALA A 1 185 ? 15.808 -10.247 26.452 1.00 26.66 184 ALA A N 1
ATOM 1426 C CA . ALA A 1 185 ? 15.015 -11.234 27.191 1.00 26.21 184 ALA A CA 1
ATOM 1427 C C . ALA A 1 185 ? 13.709 -11.602 26.496 1.00 25.30 184 ALA A C 1
ATOM 1428 O O . ALA A 1 185 ? 12.964 -12.438 26.972 1.00 22.88 184 ALA A O 1
ATOM 1430 N N . VAL A 1 186 ? 13.401 -10.916 25.400 1.00 22.92 185 VAL A N 1
ATOM 1431 C CA . VAL A 1 186 ? 12.156 -11.177 24.656 1.00 21.00 185 VAL A CA 1
ATOM 1432 C C . VAL A 1 186 ? 12.103 -12.649 24.262 1.00 24.32 185 VAL A C 1
ATOM 1433 O O . VAL A 1 186 ? 13.032 -13.157 23.663 1.00 27.23 185 VAL A O 1
ATOM 1437 N N . SER A 1 187 ? 11.027 -13.326 24.647 1.00 26.05 186 SER A N 1
ATOM 1438 C CA . SER A 1 187 ? 10.897 -14.754 24.383 1.00 26.50 186 SER A CA 1
ATOM 1439 C C . SER A 1 187 ? 9.551 -15.262 23.872 1.00 27.79 186 SER A C 1
ATOM 1440 O O . SER A 1 187 ? 9.511 -16.317 23.245 1.00 30.38 186 SER A O 1
ATOM 1443 N N . VAL A 1 188 ? 8.472 -14.528 24.087 1.00 25.25 187 VAL A N 1
ATOM 1444 C CA . VAL A 1 188 ? 7.146 -15.010 23.689 1.00 25.35 187 VAL A CA 1
ATOM 1445 C C . VAL A 1 188 ? 6.875 -14.779 22.200 1.00 25.29 187 VAL A C 1
ATOM 1446 O O . VAL A 1 188 ? 6.304 -15.616 21.515 1.00 22.88 187 VAL A O 1
ATOM 1450 N N . HIS A 1 189 ? 7.331 -13.646 21.697 1.00 23.85 188 HIS A N 1
ATOM 1451 C CA . HIS A 1 189 ? 7.185 -13.246 20.289 1.00 25.79 188 HIS A CA 1
ATOM 1452 C C . HIS A 1 189 ? 5.756 -13.098 19.822 1.00 26.95 188 HIS A C 1
ATOM 1453 O O . HIS A 1 189 ? 5.433 -13.376 18.673 1.00 26.40 188 HIS A O 1
ATOM 1460 N N . ASP A 1 190 ? 4.922 -12.645 20.755 1.00 24.83 189 ASP A N 1
ATOM 1461 C CA . ASP A 1 190 ? 3.507 -12.369 20.510 1.00 23.10 189 ASP A CA 1
ATOM 1462 C C . ASP A 1 190 ? 3.303 -10.895 20.245 1.00 21.48 189 ASP A C 1
ATOM 1463 O O . ASP A 1 190 ? 2.190 -10.483 19.973 1.00 22.54 189 ASP A O 1
ATOM 1468 N N . GLY A 1 191 ? 4.394 -10.126 20.309 1.00 19.78 190 GLY A N 1
ATOM 1469 C CA . GLY A 1 191 ? 4.340 -8.673 20.133 1.00 20.83 190 GLY A CA 1
ATOM 1470 C C . GLY A 1 191 ? 4.349 -7.896 21.442 1.00 19.16 190 GLY A C 1
ATOM 1471 O O . GLY A 1 191 ? 4.416 -6.647 21.455 1.00 19.71 190 GLY A O 1
ATOM 1472 N N . GLN A 1 192 ? 4.291 -8.626 22.540 1.00 20.49 191 GLN A N 1
ATOM 1473 C CA . GLN A 1 192 ? 4.303 -8.034 23.886 1.00 19.59 191 GLN A CA 1
ATOM 1474 C C . GLN A 1 192 ? 5.574 -8.336 24.659 1.00 22.80 191 GLN A C 1
ATOM 1475 O O . GLN A 1 192 ? 6.270 -7.445 25.135 1.00 21.29 191 GLN A O 1
ATOM 1481 N N . ARG A 1 193 ? 5.890 -9.610 24.722 1.00 21.86 192 ARG A N 1
ATOM 1482 C CA . ARG A 1 193 ? 7.017 -10.114 25.516 1.00 23.61 192 ARG A CA 1
ATOM 1483 C C . ARG A 1 193 ? 7.843 -11.187 24.810 1.00 24.61 192 ARG A C 1
ATOM 1484 O O . ARG A 1 193 ? 8.688 -11.856 25.435 1.00 26.44 192 ARG A O 1
ATOM 1498 N N . SER B 1 3 ? 35.833 23.690 25.832 1.00 32.74 2 SER B N 1
ATOM 1499 C CA . SER B 1 3 ? 34.797 24.183 24.937 1.00 27.46 2 SER B CA 1
ATOM 1500 C C . SER B 1 3 ? 33.623 24.752 25.688 1.00 25.03 2 SER B C 1
ATOM 1501 O O . SER B 1 3 ? 33.212 24.248 26.720 1.00 24.37 2 SER B O 1
ATOM 1504 N N . LEU B 1 4 ? 33.082 25.802 25.108 1.00 22.45 3 LEU B N 1
ATOM 1505 C CA . LEU B 1 4 ? 31.884 26.463 25.637 1.00 22.15 3 LEU B CA 1
ATOM 1506 C C . LEU B 1 4 ? 30.630 25.916 24.979 1.00 23.74 3 LEU B C 1
ATOM 1507 O O . LEU B 1 4 ? 29.515 26.427 25.219 1.00 25.07 3 LEU B O 1
ATOM 1512 N N . ILE B 1 5 ? 30.809 24.890 24.155 1.00 19.39 4 ILE B N 1
ATOM 1513 C CA . ILE B 1 5 ? 29.702 24.345 23.348 1.00 19.83 4 ILE B CA 1
ATOM 1514 C C . ILE B 1 5 ? 29.423 22.914 23.707 1.00 20.68 4 ILE B C 1
ATOM 1515 O O . ILE B 1 5 ? 30.203 22.026 23.409 1.00 22.66 4 ILE B O 1
ATOM 1520 N N . GLU B 1 6 ? 28.292 22.704 24.365 1.00 19.69 5 GLU B N 1
ATOM 1521 C CA . GLU B 1 6 ? 27.864 21.354 24.762 1.00 17.34 5 GLU B CA 1
ATOM 1522 C C . GLU B 1 6 ? 26.457 21.119 24.240 1.00 18.33 5 GLU B C 1
ATOM 1523 O O . GLU B 1 6 ? 25.520 21.698 24.736 1.00 16.94 5 GLU B O 1
ATOM 1529 N N . ILE B 1 7 ? 26.335 20.231 23.260 1.00 18.10 6 ILE B N 1
ATOM 1530 C CA . ILE B 1 7 ? 25.035 19.953 22.595 1.00 16.29 6 ILE B CA 1
ATOM 1531 C C . ILE B 1 7 ? 24.237 18.835 23.290 1.00 14.82 6 ILE B C 1
ATOM 1532 O O . ILE B 1 7 ? 24.723 17.707 23.456 1.00 17.36 6 ILE B O 1
ATOM 1537 N N . ARG B 1 8 ? 22.997 19.146 23.655 1.00 15.77 7 ARG B N 1
ATOM 1538 C CA . ARG B 1 8 ? 22.100 18.184 24.260 1.00 16.88 7 ARG B CA 1
ATOM 1539 C C . ARG B 1 8 ? 21.351 17.406 23.179 1.00 14.72 7 ARG B C 1
ATOM 1540 O O . ARG B 1 8 ? 21.240 16.194 23.202 1.00 16.30 7 ARG B O 1
ATOM 1548 N N . LYS B 1 9 ? 20.798 18.171 22.250 1.00 15.55 8 LYS B N 1
ATOM 1549 C CA . LYS B 1 9 ? 20.022 17.598 21.145 1.00 17.15 8 LYS B CA 1
ATOM 1550 C C . LYS B 1 9 ? 19.998 18.494 19.957 1.00 16.99 8 LYS B C 1
ATOM 1551 O O . LYS B 1 9 ? 20.319 19.671 20.044 1.00 16.60 8 LYS B O 1
ATOM 1557 N N . ARG B 1 10 ? 19.623 17.897 18.842 1.00 18.29 9 ARG B N 1
ATOM 1558 C CA . ARG B 1 10 ? 19.551 18.580 17.557 1.00 16.66 9 ARG B CA 1
ATOM 1559 C C . ARG B 1 10 ? 18.297 18.132 16.834 1.00 17.67 9 ARG B C 1
ATOM 1560 O O . ARG B 1 10 ? 17.779 17.044 17.081 1.00 17.86 9 ARG B O 1
ATOM 1568 N N . THR B 1 11 ? 17.764 19.009 16.006 1.00 17.49 10 THR B N 1
ATOM 1569 C CA . THR B 1 11 ? 16.674 18.629 15.126 1.00 18.72 10 THR B CA 1
ATOM 1570 C C . THR B 1 11 ? 16.957 19.116 13.727 1.00 18.90 10 THR B C 1
ATOM 1571 O O . THR B 1 11 ? 17.599 20.156 13.515 1.00 20.36 10 THR B O 1
ATOM 1575 N N . LEU B 1 12 ? 16.553 18.294 12.781 1.00 18.38 11 LEU B N 1
ATOM 1576 C CA . LEU B 1 12 ? 16.601 18.649 11.372 1.00 18.86 11 LEU B CA 1
ATOM 1577 C C . LEU B 1 12 ? 15.169 18.548 10.893 1.00 21.11 11 LEU B C 1
ATOM 1578 O O . LEU B 1 12 ? 14.543 17.543 11.136 1.00 21.06 11 LEU B O 1
ATOM 1583 N N . ILE B 1 13 ? 14.632 19.607 10.290 1.00 19.73 12 ILE B N 1
ATOM 1584 C CA A ILE B 1 13 ? 13.284 19.501 9.726 0.50 19.82 12 ILE B CA 1
ATOM 1585 C CA B ILE B 1 13 ? 13.258 19.655 9.778 0.50 19.08 12 ILE B CA 1
ATOM 1586 C C . ILE B 1 13 ? 13.330 19.903 8.275 1.00 19.26 12 ILE B C 1
ATOM 1587 O O . ILE B 1 13 ? 14.065 20.817 7.863 1.00 18.88 12 ILE B O 1
ATOM 1596 N N . VAL B 1 14 ? 12.583 19.145 7.479 1.00 18.04 13 VAL B N 1
ATOM 1597 C CA . VAL B 1 14 ? 12.466 19.400 6.036 1.00 18.83 13 VAL B CA 1
ATOM 1598 C C . VAL B 1 14 ? 10.979 19.467 5.742 1.00 18.41 13 VAL B C 1
ATOM 1599 O O . VAL B 1 14 ? 10.273 18.500 5.910 1.00 17.33 13 VAL B O 1
ATOM 1603 N N . GLU B 1 15 ? 10.531 20.640 5.323 1.00 17.59 14 GLU B N 1
ATOM 1604 C CA . GLU B 1 15 ? 9.137 20.879 4.975 1.00 16.53 14 GLU B CA 1
ATOM 1605 C C . GLU B 1 15 ? 9.042 21.007 3.469 1.00 18.37 14 GLU B C 1
ATOM 1606 O O . GLU B 1 15 ? 9.667 21.878 2.873 1.00 18.21 14 GLU B O 1
ATOM 1612 N N . THR B 1 16 ? 8.243 20.157 2.862 1.00 17.35 15 THR B N 1
ATOM 1613 C CA . THR B 1 16 ? 8.042 20.169 1.419 1.00 15.74 15 THR B CA 1
ATOM 1614 C C . THR B 1 16 ? 6.629 20.654 1.177 1.00 16.19 15 THR B C 1
ATOM 1615 O O . THR B 1 16 ? 5.675 20.069 1.694 1.00 16.80 15 THR B O 1
ATOM 1619 N N . THR B 1 17 ? 6.523 21.759 0.438 1.00 17.23 16 THR B N 1
ATOM 1620 C CA . THR B 1 17 ? 5.224 22.325 0.090 1.00 15.34 16 THR B CA 1
ATOM 1621 C C . THR B 1 17 ? 4.923 22.148 -1.395 1.00 16.03 16 THR B C 1
ATOM 1622 O O . THR B 1 17 ? 5.654 22.615 -2.273 1.00 16.79 16 THR B O 1
ATOM 1626 N N . TYR B 1 18 ? 3.829 21.454 -1.654 1.00 16.20 17 TYR B N 1
ATOM 1627 C CA . TYR B 1 18 ? 3.409 21.138 -3.010 1.00 16.80 17 TYR B CA 1
ATOM 1628 C C . TYR B 1 18 ? 2.530 22.237 -3.607 1.00 17.84 17 TYR B C 1
ATOM 1629 O O . TYR B 1 18 ? 2.528 22.478 -4.815 1.00 18.87 17 TYR B O 1
ATOM 1638 N N . HIS B 1 19 ? 1.734 22.850 -2.740 1.00 18.20 18 HIS B N 1
ATOM 1639 C CA . HIS B 1 19 ? 0.816 23.917 -3.136 1.00 18.44 18 HIS B CA 1
ATOM 1640 C C . HIS B 1 19 ? 0.238 24.578 -1.906 1.00 19.01 18 HIS B C 1
ATOM 1641 O O . HIS B 1 19 ? 0.446 24.094 -0.797 1.00 18.82 18 HIS B O 1
ATOM 1648 N N . GLU B 1 20 ? -0.496 25.661 -2.158 1.00 20.01 19 GLU B N 1
ATOM 1649 C CA . GLU B 1 20 ? -1.329 26.334 -1.141 1.00 21.08 19 GLU B CA 1
ATOM 1650 C C . GLU B 1 20 ? -2.677 26.704 -1.752 1.00 21.79 19 GLU B C 1
ATOM 1651 O O . GLU B 1 20 ? -3.095 27.866 -1.780 1.00 22.22 19 GLU B O 1
ATOM 1657 N N . ASN B 1 21 ? -3.286 25.660 -2.308 1.00 21.72 20 ASN B N 1
ATOM 1658 C CA . ASN B 1 21 ? -4.619 25.665 -2.915 1.00 22.48 20 ASN B CA 1
ATOM 1659 C C . ASN B 1 21 ? -4.749 26.381 -4.257 1.00 23.24 20 ASN B C 1
ATOM 1660 O O . ASN B 1 21 ? -5.849 26.670 -4.735 1.00 25.03 20 ASN B O 1
ATOM 1665 N N . GLY B 1 22 ? -3.601 26.651 -4.856 1.00 21.64 21 GLY B N 1
ATOM 1666 C CA . GLY B 1 22 ? -3.494 27.276 -6.162 1.00 23.30 21 GLY B CA 1
ATOM 1667 C C . GLY B 1 22 ? -2.882 26.276 -7.124 1.00 24.60 21 GLY B C 1
ATOM 1668 O O . GLY B 1 22 ? -2.627 25.133 -6.749 1.00 24.33 21 GLY B O 1
ATOM 1669 N N . PRO B 1 23 ? -2.612 26.698 -8.359 1.00 24.82 22 PRO B N 1
ATOM 1670 C CA . PRO B 1 23 ? -1.976 25.810 -9.336 1.00 25.27 22 PRO B CA 1
ATOM 1671 C C . PRO B 1 23 ? -0.593 25.411 -8.860 1.00 22.72 22 PRO B C 1
ATOM 1672 O O . PRO B 1 23 ? 0.256 26.266 -8.583 1.00 25.90 22 PRO B O 1
ATOM 1676 N N . ALA B 1 24 ? -0.375 24.119 -8.735 1.00 24.59 23 ALA B N 1
ATOM 1677 C CA . ALA B 1 24 ? 0.862 23.629 -8.149 1.00 25.49 23 ALA B CA 1
ATOM 1678 C C . ALA B 1 24 ? 2.045 23.930 -9.048 1.00 26.71 23 ALA B C 1
ATOM 1679 O O . ALA B 1 24 ? 1.930 23.827 -10.253 1.00 28.88 23 ALA B O 1
ATOM 1681 N N . PRO B 1 25 ? 3.186 24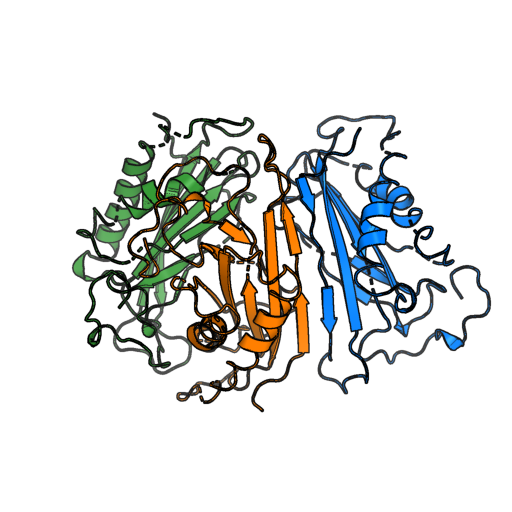.315 -8.474 1.00 24.65 24 PRO B N 1
ATOM 1682 C CA . PRO B 1 25 ? 4.353 24.548 -9.303 1.00 26.99 24 PRO B CA 1
ATOM 1683 C C . PRO B 1 25 ? 4.972 23.234 -9.746 1.00 28.16 24 PRO B C 1
ATOM 1684 O O . PRO B 1 25 ? 4.740 22.215 -9.133 1.00 24.61 24 PRO B O 1
ATOM 1688 N N . ALA B 1 26 ? 5.798 23.295 -10.786 1.00 31.86 25 ALA B N 1
ATOM 1689 C CA . ALA B 1 26 ? 6.443 22.105 -11.364 1.00 31.61 25 ALA B CA 1
ATOM 1690 C C . ALA B 1 26 ? 7.199 21.315 -10.319 1.00 31.40 25 ALA B C 1
ATOM 1691 O O . ALA B 1 26 ? 7.185 20.075 -10.300 1.00 30.54 25 ALA B O 1
ATOM 1693 N N . GLN B 1 27 ? 7.881 22.036 -9.443 1.00 29.93 26 GLN B N 1
ATOM 1694 C CA . GLN B 1 27 ? 8.585 21.366 -8.358 1.00 28.39 26 GLN B CA 1
ATOM 1695 C C . GLN B 1 27 ? 8.195 21.987 -7.045 1.00 22.31 26 GLN B C 1
ATOM 1696 O O . GLN B 1 27 ? 7.992 23.216 -6.943 1.00 22.51 26 GLN B O 1
ATOM 1699 N N . PRO B 1 28 ? 8.063 21.158 -6.034 1.00 22.26 27 PRO B N 1
ATOM 1700 C CA . PRO B 1 28 ? 7.677 21.714 -4.755 1.00 20.11 27 PRO B CA 1
ATOM 1701 C C . PRO B 1 28 ? 8.776 22.512 -4.102 1.00 20.53 27 PRO B C 1
ATOM 1702 O O . PRO B 1 28 ? 9.943 22.380 -4.446 1.00 21.98 27 PRO B O 1
ATOM 1706 N N . LEU B 1 29 ? 8.385 23.362 -3.177 1.00 17.38 28 LEU B N 1
ATOM 1707 C CA . LEU B 1 29 ? 9.352 24.076 -2.372 1.00 18.13 28 LEU B CA 1
ATOM 1708 C C . LEU B 1 29 ? 9.800 23.232 -1.192 1.00 19.57 28 LEU B C 1
ATOM 1709 O O . LEU B 1 29 ? 8.986 22.579 -0.552 1.00 19.21 28 LEU B O 1
ATOM 1714 N N . LYS B 1 30 ? 11.099 23.242 -0.908 1.00 16.97 29 LYS B N 1
ATOM 1715 C CA . LYS B 1 30 ? 11.602 22.639 0.321 1.00 18.58 29 LYS B CA 1
ATOM 1716 C C . LYS B 1 30 ? 12.285 23.736 1.134 1.00 17.04 29 LYS B C 1
ATOM 1717 O O . LYS B 1 30 ? 13.084 24.528 0.603 1.00 17.10 29 LYS B O 1
ATOM 1723 N N . LEU B 1 31 ? 11.888 23.786 2.395 1.00 16.39 30 LEU B N 1
ATOM 1724 C CA . LEU B 1 31 ? 12.518 24.663 3.413 1.00 18.41 30 LEU B CA 1
ATOM 1725 C C . LEU B 1 31 ? 12.989 23.739 4.525 1.00 20.06 30 LEU B C 1
ATOM 1726 O O . LEU B 1 31 ? 12.237 22.888 4.976 1.00 20.47 30 LEU B O 1
ATOM 1731 N N . ALA B 1 32 ? 14.206 23.953 5.009 1.00 18.41 31 ALA B N 1
ATOM 1732 C CA . ALA B 1 32 ? 14.779 23.050 6.024 1.00 20.40 31 ALA B CA 1
ATOM 1733 C C . ALA B 1 32 ? 15.437 23.834 7.121 1.00 20.96 31 ALA B C 1
ATOM 1734 O O . ALA B 1 32 ? 16.021 24.901 6.866 1.00 17.15 31 ALA B O 1
ATOM 1736 N N . ALA B 1 33 ? 15.335 23.314 8.348 1.00 19.53 32 ALA B N 1
ATOM 1737 C CA . ALA B 1 33 ? 15.948 23.996 9.504 1.00 17.14 32 ALA B CA 1
ATOM 1738 C C . ALA B 1 33 ? 16.760 22.963 10.261 1.00 19.39 32 ALA B C 1
ATOM 1739 O O . ALA B 1 33 ? 16.339 21.833 10.400 1.00 19.28 32 ALA B O 1
ATOM 1741 N N . SER B 1 34 ? 17.950 23.384 10.678 1.00 17.53 33 SER B N 1
ATOM 1742 C CA . SER B 1 34 ? 18.836 22.574 11.500 1.00 19.17 33 SER B CA 1
ATOM 1743 C C . SER B 1 34 ? 19.029 23.361 12.780 1.00 21.34 33 SER B C 1
ATOM 1744 O O . SER B 1 34 ? 19.494 24.488 12.739 1.00 18.38 33 SER B O 1
ATOM 1747 N N . CYS B 1 35 ? 18.671 22.728 13.897 1.00 20.23 34 CYS B N 1
ATOM 1748 C CA . CYS B 1 35 ? 18.738 23.330 15.231 1.00 18.62 34 CYS B CA 1
ATOM 1749 C C . CYS B 1 35 ? 19.597 22.499 16.173 1.00 17.54 34 CYS B C 1
ATOM 1750 O O . CYS B 1 35 ? 19.634 21.243 16.101 1.00 19.25 34 CYS B O 1
ATOM 1753 N N . ALA B 1 36 ? 20.259 23.215 17.073 1.00 18.15 35 ALA B N 1
ATOM 1754 C CA . ALA B 1 36 ? 21.037 22.617 18.153 1.00 14.55 35 ALA B CA 1
ATOM 1755 C C . ALA B 1 36 ? 20.700 23.326 19.467 1.00 14.33 35 ALA B C 1
ATOM 1756 O O . ALA B 1 36 ? 20.672 24.575 19.527 1.00 17.13 35 ALA B O 1
ATOM 1758 N N . VAL B 1 37 ? 20.510 22.493 20.494 1.00 14.69 36 VAL B N 1
ATOM 1759 C CA . VAL B 1 37 ? 20.233 22.928 21.857 1.00 15.66 36 VAL B CA 1
ATOM 1760 C C . VAL B 1 37 ? 21.507 22.736 22.638 1.00 15.21 36 VAL B C 1
ATOM 1761 O O . VAL B 1 37 ? 22.024 21.636 22.719 1.00 17.23 36 VAL B O 1
ATOM 1765 N N . ILE B 1 38 ? 22.032 23.847 23.145 1.00 15.59 37 ILE B N 1
ATOM 1766 C CA . ILE B 1 38 ? 23.279 23.853 23.902 1.00 14.72 37 ILE B CA 1
ATOM 1767 C C . ILE B 1 38 ? 23.120 24.471 25.280 1.00 15.44 37 ILE B C 1
ATOM 1768 O O . ILE B 1 38 ? 22.192 25.178 25.538 1.00 15.63 37 ILE B O 1
ATOM 1773 N N . ARG B 1 39 ? 24.014 24.102 26.186 1.00 16.86 38 ARG B N 1
ATOM 1774 C CA . ARG B 1 39 ? 24.022 24.702 27.512 1.00 16.53 38 ARG B CA 1
ATOM 1775 C C . ARG B 1 39 ? 24.436 26.150 27.361 1.00 17.68 38 ARG B C 1
ATOM 1776 O O . ARG B 1 39 ? 25.306 26.484 26.551 1.00 18.54 38 ARG B O 1
ATOM 1784 N N . ASN B 1 40 ? 23.814 27.012 28.154 1.00 17.95 39 ASN B N 1
ATOM 1785 C CA . ASN B 1 40 ? 24.189 28.410 28.190 1.00 15.87 39 ASN B CA 1
ATOM 1786 C C . ASN B 1 40 ? 25.221 28.629 29.287 1.00 15.94 39 ASN B C 1
ATOM 1787 O O . ASN B 1 40 ? 24.869 28.603 30.457 1.00 18.52 39 ASN B O 1
ATOM 1792 N N . PRO B 1 41 ? 26.498 28.865 28.931 1.00 16.16 40 PRO B N 1
ATOM 1793 C CA . PRO B 1 41 ? 27.497 29.043 29.998 1.00 15.73 40 PRO B CA 1
ATOM 1794 C C . PRO B 1 41 ? 27.362 30.323 30.836 1.00 15.99 40 PRO B C 1
ATOM 1795 O O . PRO B 1 41 ? 28.084 30.467 31.840 1.00 17.11 40 PRO B O 1
ATOM 1799 N N . TYR B 1 42 ? 26.479 31.240 30.410 1.00 16.74 41 TYR B N 1
ATOM 1800 C CA . TYR B 1 42 ? 26.269 32.547 31.074 1.00 14.98 41 TYR B CA 1
ATOM 1801 C C . TYR B 1 42 ? 24.915 32.755 31.725 1.00 16.71 41 TYR B C 1
ATOM 1802 O O . TYR B 1 42 ? 24.608 33.859 32.204 1.00 21.08 41 TYR B O 1
ATOM 1811 N N . ALA B 1 43 ? 24.101 31.705 31.688 1.00 19.94 42 ALA B N 1
ATOM 1812 C CA . ALA B 1 43 ? 22.738 31.769 32.253 1.00 21.20 42 ALA B CA 1
ATOM 1813 C C . ALA B 1 43 ? 22.843 32.156 33.691 1.00 20.11 42 ALA B C 1
ATOM 1814 O O . ALA B 1 43 ? 23.671 31.596 34.447 1.00 18.89 42 ALA B O 1
ATOM 1816 N N . GLY B 1 44 ? 22.005 33.107 34.070 1.00 20.70 43 GLY B N 1
ATOM 1817 C CA . GLY B 1 44 ? 21.913 33.523 35.453 1.00 19.14 43 GLY B CA 1
ATOM 1818 C C . GLY B 1 44 ? 22.829 34.594 35.967 1.00 20.10 43 GLY B C 1
ATOM 1819 O O . GLY B 1 44 ? 22.830 34.905 37.165 1.00 21.36 43 GLY B O 1
ATOM 1820 N N . ARG B 1 45 ? 23.662 35.118 35.083 1.00 18.53 44 ARG B N 1
ATOM 1821 C CA . ARG B 1 45 ? 24.568 36.197 35.436 1.00 20.14 44 ARG B CA 1
ATOM 1822 C C . ARG B 1 45 ? 24.860 37.042 34.225 1.00 19.08 44 ARG B C 1
ATOM 1823 O O . ARG B 1 45 ? 24.606 36.640 33.093 1.00 19.00 44 ARG B O 1
ATOM 1831 N N . TYR B 1 46 ? 25.305 38.253 34.512 1.00 18.16 45 TYR B N 1
ATOM 1832 C CA . TYR B 1 46 ? 25.693 39.192 33.480 1.00 17.85 45 TYR B CA 1
ATOM 1833 C C . TYR B 1 46 ? 27.167 39.073 33.169 1.00 19.48 45 TYR B C 1
ATOM 1834 O O . TYR B 1 46 ? 28.016 39.367 34.005 1.00 21.71 45 TYR B O 1
ATOM 1843 N N . GLU B 1 47 ? 27.470 38.667 31.949 1.00 19.39 46 GLU B N 1
ATOM 1844 C CA . GLU B 1 47 ? 28.850 38.559 31.497 1.00 19.90 46 GLU B CA 1
ATOM 1845 C C . GLU B 1 47 ? 29.160 39.647 30.466 1.00 18.82 46 GLU B C 1
ATOM 1846 O O . GLU B 1 47 ? 28.575 39.662 29.375 1.00 17.77 46 GLU B O 1
ATOM 1852 N N . PRO B 1 48 ? 30.079 40.567 30.780 1.00 17.83 47 PRO B N 1
ATOM 1853 C CA . PRO B 1 48 ? 30.314 41.609 29.799 1.00 18.85 47 PRO B CA 1
ATOM 1854 C C . PRO B 1 48 ? 30.966 41.167 28.527 1.00 20.39 47 PRO B C 1
ATOM 1855 O O . PRO B 1 48 ? 30.763 41.789 27.512 1.00 22.84 47 PRO B O 1
ATOM 1859 N N . ASP B 1 49 ? 31.770 40.107 28.612 1.00 20.38 48 ASP B N 1
ATOM 1860 C CA . ASP B 1 49 ? 32.552 39.593 27.481 1.00 20.07 48 ASP B CA 1
ATOM 1861 C C . ASP B 1 49 ? 32.050 38.271 26.894 1.00 18.86 48 ASP B C 1
ATOM 1862 O O . ASP B 1 49 ? 32.381 37.156 27.318 1.00 20.68 48 ASP B O 1
ATOM 1867 N N . LEU B 1 50 ? 31.261 38.442 25.837 1.00 19.91 49 LEU B N 1
ATOM 1868 C CA . LEU B 1 50 ? 30.672 37.338 25.111 1.00 16.28 49 LEU B CA 1
ATOM 1869 C C . LEU B 1 50 ? 31.430 37.032 23.831 1.00 18.84 49 LEU B C 1
ATOM 1870 O O . LEU B 1 50 ? 30.996 36.181 23.018 1.00 19.87 49 LEU B O 1
ATOM 1883 N N . PRO B 1 52 ? 34.518 35.540 23.240 1.00 20.12 51 PRO B N 1
ATOM 1884 C CA . PRO B 1 52 ? 34.996 34.172 23.087 1.00 19.92 51 PRO B CA 1
ATOM 1885 C C . PRO B 1 52 ? 33.909 33.170 22.692 1.00 18.77 51 PRO B C 1
ATOM 1886 O O . PRO B 1 52 ? 34.133 32.319 21.833 1.00 17.38 51 PRO B O 1
ATOM 1890 N N . PHE B 1 53 ? 32.736 33.312 23.299 1.00 17.93 52 PHE B N 1
ATOM 1891 C CA . PHE B 1 53 ? 31.583 32.443 23.017 1.00 18.64 52 PHE B CA 1
ATOM 1892 C C . PHE B 1 53 ? 31.165 32.607 21.555 1.00 18.89 52 PHE B C 1
ATOM 1893 O O . PHE B 1 53 ? 31.009 31.631 20.810 1.00 18.47 52 PHE B O 1
ATOM 1909 N N . ALA B 1 55 ? 32.934 33.614 19.101 1.00 20.40 54 ALA B N 1
ATOM 1910 C CA . ALA B 1 55 ? 34.004 33.062 18.258 1.00 20.18 54 ALA B CA 1
ATOM 1911 C C . ALA B 1 55 ? 33.912 31.553 18.132 1.00 20.44 54 ALA B C 1
ATOM 1912 O O . ALA B 1 55 ? 33.975 30.996 17.017 1.00 22.67 54 ALA B O 1
ATOM 1914 N N . GLU B 1 56 ? 33.731 30.879 19.255 1.00 20.86 55 GLU B N 1
ATOM 1915 C CA . GLU B 1 56 ? 33.650 29.421 19.228 1.00 20.81 55 GLU B CA 1
ATOM 1916 C C . GLU B 1 56 ? 32.400 28.892 18.508 1.00 21.68 55 GLU B C 1
ATOM 1917 O O . GLU B 1 56 ? 32.445 27.861 17.844 1.00 22.04 55 GLU B O 1
ATOM 1923 N N . LEU B 1 57 ? 31.310 29.642 18.616 1.00 19.55 56 LEU B N 1
ATOM 1924 C CA . LEU B 1 57 ? 30.036 29.272 17.994 1.00 19.37 56 LEU B CA 1
ATOM 1925 C C . LEU B 1 57 ? 30.093 29.209 16.479 1.00 20.03 56 LEU B C 1
ATOM 1926 O O . LEU B 1 57 ? 29.242 28.594 15.854 1.00 20.44 56 LEU B O 1
ATOM 1931 N N . ARG B 1 58 ? 31.116 29.806 15.885 1.00 18.74 57 ARG B N 1
ATOM 1932 C CA . ARG B 1 58 ? 31.240 29.728 14.432 1.00 18.58 57 ARG B CA 1
ATOM 1933 C C . ARG B 1 58 ? 31.279 28.267 13.988 1.00 20.12 57 ARG B C 1
ATOM 1934 O O . ARG B 1 58 ? 30.701 27.928 12.971 1.00 20.18 57 ARG B O 1
ATOM 1942 N N . SER B 1 59 ? 31.918 27.419 14.795 1.00 19.91 58 SER B N 1
ATOM 1943 C CA A SER B 1 59 ? 32.023 25.980 14.473 0.50 19.68 58 SER B CA 1
ATOM 1944 C CA B SER B 1 59 ? 32.024 25.977 14.503 0.50 20.45 58 SER B CA 1
ATOM 1945 C C . SER B 1 59 ? 30.659 25.294 14.484 1.00 19.66 58 SER B C 1
ATOM 1946 O O . SER B 1 59 ? 30.416 24.358 13.727 1.00 18.11 58 SER B O 1
ATOM 1951 N N . LEU B 1 60 ? 29.796 25.747 15.364 1.00 18.94 59 LEU B N 1
ATOM 1952 C CA . LEU B 1 60 ? 28.418 25.230 15.433 1.00 17.97 59 LEU B CA 1
ATOM 1953 C C . LEU B 1 60 ? 27.678 25.658 14.160 1.00 17.30 59 LEU B C 1
ATOM 1954 O O . LEU B 1 60 ? 26.927 24.887 13.584 1.00 18.88 59 LEU B O 1
ATOM 1959 N N . GLY B 1 61 ? 27.879 26.917 13.762 1.00 18.76 60 GLY B N 1
ATOM 1960 C CA . GLY B 1 61 ? 27.313 27.448 12.511 1.00 18.72 60 GLY B CA 1
ATOM 1961 C C . GLY B 1 61 ? 27.716 26.556 11.346 1.00 21.57 60 GLY B C 1
ATOM 1962 O O . GLY B 1 61 ? 26.894 26.148 10.506 1.00 18.23 60 GLY B O 1
ATOM 1963 N N . THR B 1 62 ? 29.002 26.227 11.290 1.00 20.92 61 THR B N 1
ATOM 1964 C CA . THR B 1 62 ? 29.521 25.384 10.191 1.00 19.11 61 THR B CA 1
ATOM 1965 C C . THR B 1 62 ? 28.886 23.998 10.198 1.00 19.58 61 THR B C 1
ATOM 1966 O O . THR B 1 62 ? 28.480 23.483 9.174 1.00 21.04 61 THR B O 1
ATOM 1970 N N . LEU B 1 63 ? 28.762 23.435 11.376 1.00 19.28 62 LEU B N 1
ATOM 1971 C CA . LEU B 1 63 ? 28.173 22.115 11.517 1.00 18.89 62 LEU B CA 1
ATOM 1972 C C . LEU B 1 63 ? 26.745 22.068 10.944 1.00 18.72 62 LEU B C 1
ATOM 1973 O O . LEU B 1 63 ? 26.361 21.172 10.159 1.00 19.51 62 LEU B O 1
ATOM 1978 N N . LEU B 1 64 ? 25.943 23.025 11.370 1.00 19.42 63 LEU B N 1
ATOM 1979 C CA . LEU B 1 64 ? 24.511 23.073 10.987 1.00 18.71 63 LEU B CA 1
ATOM 1980 C C . LEU B 1 64 ? 24.346 23.419 9.521 1.00 16.94 63 LEU B C 1
ATOM 1981 O O . LEU B 1 64 ? 23.500 22.852 8.823 1.00 19.04 63 LEU B O 1
ATOM 1986 N N . ALA B 1 65 ? 25.169 24.344 9.049 1.00 19.24 64 ALA B N 1
ATOM 1987 C CA . ALA B 1 65 ? 25.072 24.773 7.647 1.00 18.27 64 ALA B CA 1
ATOM 1988 C C . ALA B 1 65 ? 25.450 23.611 6.749 1.00 17.74 64 ALA B C 1
ATOM 1989 O O . ALA B 1 65 ? 24.836 23.381 5.736 1.00 17.78 64 ALA B O 1
ATOM 1991 N N . THR B 1 66 ? 26.485 22.892 7.135 1.00 17.84 65 THR B N 1
ATOM 1992 C CA . THR B 1 66 ? 26.939 21.710 6.354 1.00 19.33 65 THR B CA 1
ATOM 1993 C C . THR B 1 66 ? 25.853 20.654 6.277 1.00 20.47 65 THR B C 1
ATOM 1994 O O . THR B 1 66 ? 25.599 20.067 5.226 1.00 19.71 65 THR B O 1
ATOM 1998 N N . GLU B 1 67 ? 25.160 20.460 7.384 1.00 19.33 66 GLU B N 1
ATOM 1999 C CA . GLU B 1 67 ? 24.087 19.481 7.419 1.00 18.16 66 GLU B CA 1
ATOM 2000 C C . GLU B 1 67 ? 22.976 19.846 6.450 1.00 19.61 66 GLU B C 1
ATOM 2001 O O . GLU B 1 67 ? 22.397 18.994 5.776 1.00 17.74 66 GLU B O 1
ATOM 2007 N N . LEU B 1 68 ? 22.673 21.135 6.397 1.00 17.43 67 LEU B N 1
ATOM 2008 C CA . LEU B 1 68 ? 21.595 21.634 5.528 1.00 17.15 67 LEU B CA 1
ATOM 2009 C C . LEU B 1 68 ? 21.960 21.464 4.058 1.00 18.48 67 LEU B C 1
ATOM 2010 O O . LEU B 1 68 ? 21.150 21.001 3.254 1.00 18.63 67 LEU B O 1
ATOM 2015 N N . VAL B 1 69 ? 23.203 21.775 3.705 1.00 18.24 68 VAL B N 1
ATOM 2016 C CA A VAL B 1 69 ? 23.641 21.596 2.307 0.50 20.30 68 VAL B CA 1
ATOM 2017 C CA B VAL B 1 69 ? 23.659 21.599 2.313 0.50 20.66 68 VAL B CA 1
ATOM 2018 C C . VAL B 1 69 ? 23.615 20.125 1.947 1.00 20.18 68 VAL B C 1
ATOM 2019 O O . VAL B 1 69 ? 23.149 19.748 0.864 1.00 21.02 68 VAL B O 1
ATOM 2026 N N . ASP B 1 70 ? 24.080 19.286 2.856 1.00 22.57 69 ASP B N 1
ATOM 2027 C CA . ASP B 1 70 ? 24.065 17.844 2.608 1.00 21.01 69 ASP B CA 1
ATOM 2028 C C . ASP B 1 70 ? 22.631 17.311 2.446 1.00 23.01 69 ASP B C 1
ATOM 2029 O O . ASP B 1 70 ? 22.382 16.345 1.735 1.00 25.58 69 ASP B O 1
ATOM 2034 N N . THR B 1 71 ? 21.687 17.959 3.109 1.00 20.95 70 THR B N 1
ATOM 2035 C CA . THR B 1 71 ? 20.279 17.541 3.087 1.00 20.57 70 THR B CA 1
ATOM 2036 C C . THR B 1 71 ? 19.565 17.982 1.830 1.00 21.16 70 THR B C 1
ATOM 2037 O O . THR B 1 71 ? 18.878 17.196 1.193 1.00 21.53 70 THR B O 1
ATOM 2041 N N . LEU B 1 72 ? 19.732 19.252 1.460 1.00 18.53 71 LEU B N 1
ATOM 2042 C CA . LEU B 1 72 ? 19.021 19.805 0.329 1.00 17.87 71 LEU B CA 1
ATOM 2043 C C . LEU B 1 72 ? 19.751 19.727 -1.003 1.00 22.01 71 LEU B C 1
ATOM 2044 O O . LEU B 1 72 ? 19.113 19.796 -2.059 1.00 20.96 71 LEU B O 1
ATOM 2049 N N . GLY B 1 73 ? 21.075 19.597 -0.919 1.00 21.38 72 GLY B N 1
ATOM 2050 C CA . GLY B 1 73 ? 21.972 19.593 -2.070 1.00 22.38 72 GLY B CA 1
ATOM 2051 C C . GLY B 1 73 ? 22.496 20.997 -2.281 1.00 25.05 72 GLY B C 1
ATOM 2052 O O . GLY B 1 73 ? 21.741 21.962 -2.352 1.00 24.65 72 GLY B O 1
ATOM 2053 N N . LYS B 1 74 ? 23.815 21.103 -2.377 1.00 30.64 73 LYS B N 1
ATOM 2054 C CA . LYS B 1 74 ? 24.502 22.396 -2.500 1.00 32.77 73 LYS B CA 1
ATOM 2055 C C . LYS B 1 74 ? 24.018 23.224 -3.682 1.00 33.43 73 LYS B C 1
ATOM 2056 O O . LYS B 1 74 ? 23.956 24.440 -3.596 1.00 39.60 73 LYS B O 1
ATOM 2058 N N . ASP B 1 75 ? 23.595 22.554 -4.735 1.00 30.63 74 ASP B N 1
ATOM 2059 C CA . ASP B 1 75 ? 23.146 23.233 -5.954 1.00 32.75 74 ASP B CA 1
ATOM 2060 C C . ASP B 1 75 ? 21.696 23.730 -5.896 1.00 31.11 74 ASP B C 1
ATOM 2061 O O . ASP B 1 75 ? 21.213 24.378 -6.830 1.00 29.56 74 ASP B O 1
ATOM 2063 N N . ASN B 1 76 ? 21.002 23.446 -4.802 1.00 24.51 75 ASN B N 1
ATOM 2064 C CA . ASN B 1 76 ? 19.590 23.746 -4.721 1.00 22.43 75 ASN B CA 1
ATOM 2065 C C . ASN B 1 76 ? 19.192 24.861 -3.782 1.00 23.00 75 ASN B C 1
ATOM 2066 O O . ASN B 1 76 ? 18.019 25.081 -3.559 1.00 28.42 75 ASN B O 1
ATOM 2071 N N . ILE B 1 77 ? 20.159 25.570 -3.255 1.00 21.70 76 ILE B N 1
ATOM 2072 C CA . ILE B 1 77 ? 19.891 26.590 -2.256 1.00 19.83 76 ILE B CA 1
ATOM 2073 C C . ILE B 1 77 ? 19.609 27.965 -2.840 1.00 20.40 76 ILE B C 1
ATOM 2074 O O . ILE B 1 77 ? 20.441 28.542 -3.544 1.00 18.80 76 ILE B O 1
ATOM 2079 N N . GLU B 1 78 ? 18.444 28.496 -2.502 1.00 18.05 77 GLU B N 1
ATOM 2080 C CA . GLU B 1 78 ? 18.067 29.829 -2.922 1.00 16.23 77 GLU B CA 1
ATOM 2081 C C . GLU B 1 78 ? 17.669 30.780 -1.824 1.00 17.37 77 GLU B C 1
ATOM 2082 O O . GLU B 1 78 ? 17.697 31.943 -2.054 1.00 17.78 77 GLU B O 1
ATOM 2088 N N . VAL B 1 79 ? 17.290 30.290 -0.642 1.00 15.31 78 VAL B N 1
ATOM 2089 C CA . VAL B 1 79 ? 16.901 31.170 0.470 1.00 17.30 78 VAL B CA 1
ATOM 2090 C C . VAL B 1 79 ? 17.544 30.694 1.776 1.00 18.35 78 VAL B C 1
ATOM 2091 O O . VAL B 1 79 ? 17.900 29.534 1.905 1.00 17.52 78 VAL B O 1
ATOM 2095 N N . TYR B 1 80 ? 17.708 31.617 2.715 1.00 20.02 79 TYR B N 1
ATOM 2096 C CA . TYR B 1 80 ? 18.229 31.240 4.038 1.00 17.86 79 TYR B CA 1
ATOM 2097 C C . TYR B 1 80 ? 17.780 32.203 5.133 1.00 18.71 79 TYR B C 1
ATOM 2098 O O . TYR B 1 80 ? 17.166 33.236 4.867 1.00 18.05 79 TYR B O 1
ATOM 2107 N N . SER B 1 81 ? 18.089 31.790 6.355 1.00 17.03 80 SER B N 1
ATOM 2108 C CA . SER B 1 81 ? 17.836 32.526 7.558 1.00 18.29 80 SER B CA 1
ATOM 2109 C C . SER B 1 81 ? 18.588 31.899 8.705 1.00 16.73 80 SER B C 1
ATOM 2110 O O . SER B 1 81 ? 19.180 30.827 8.606 1.00 16.42 80 SER B O 1
ATOM 2113 N N . LYS B 1 82 ? 18.490 32.576 9.835 1.00 18.72 81 LYS B N 1
ATOM 2114 C CA . LYS B 1 82 ? 19.148 32.114 11.062 1.00 18.85 81 LYS B CA 1
ATOM 2115 C C . LYS B 1 82 ? 18.308 32.553 12.219 1.00 19.93 81 LYS B C 1
ATOM 2116 O O . LYS B 1 82 ? 17.625 33.569 12.145 1.00 21.14 81 LYS B O 1
ATOM 2122 N N . ALA B 1 83 ? 18.366 31.808 13.308 1.00 18.10 82 ALA B N 1
ATOM 2123 C CA . ALA B 1 83 ? 17.513 32.176 14.443 1.00 18.01 82 ALA B CA 1
ATOM 2124 C C . ALA B 1 83 ? 18.038 31.642 15.740 1.00 18.49 82 ALA B C 1
ATOM 2125 O O . ALA B 1 83 ? 18.859 30.726 15.782 1.00 17.00 82 ALA B O 1
ATOM 2127 N N . ALA B 1 84 ? 17.601 32.269 16.817 1.00 15.73 83 ALA B N 1
ATOM 2128 C CA . ALA B 1 84 ? 18.010 31.847 18.169 1.00 19.22 83 ALA B CA 1
ATOM 2129 C C . ALA B 1 84 ? 16.882 31.992 19.173 1.00 17.90 83 ALA B C 1
ATOM 2130 O O . ALA B 1 84 ? 16.159 32.957 19.147 1.00 18.21 83 ALA B O 1
ATOM 2132 N N . ILE B 1 85 ? 16.769 31.014 20.050 1.00 16.51 84 ILE B N 1
ATOM 2133 C CA . ILE B 1 85 ? 15.826 31.056 21.158 1.00 16.47 84 ILE B CA 1
ATOM 2134 C C . ILE B 1 85 ? 16.638 30.776 22.430 1.00 16.44 84 ILE B C 1
ATOM 2135 O O . ILE B 1 85 ? 17.177 29.669 22.628 1.00 16.79 84 ILE B O 1
ATOM 2140 N N . VAL B 1 86 ? 16.652 31.768 23.310 1.00 17.37 85 VAL B N 1
ATOM 2141 C CA . VAL B 1 86 ? 17.418 31.698 24.536 1.00 16.08 85 VAL B CA 1
ATOM 2142 C C . VAL B 1 86 ? 16.461 31.335 25.656 1.00 17.60 85 VAL B C 1
ATOM 2143 O O . VAL B 1 86 ? 15.329 31.795 25.690 1.00 17.77 85 VAL B O 1
ATOM 2147 N N . GLY B 1 87 ? 16.922 30.481 26.557 1.00 17.72 86 GLY B N 1
ATOM 2148 C CA . GLY B 1 87 ? 16.120 30.096 27.704 1.00 16.73 86 GLY B CA 1
ATOM 2149 C C . GLY B 1 87 ? 15.911 31.222 28.673 1.00 14.75 86 GLY B C 1
ATOM 2150 O O . GLY B 1 87 ? 16.671 32.240 28.667 1.00 16.74 86 GLY B O 1
ATOM 2151 N N . VAL B 1 88 ? 14.923 31.050 29.552 1.00 16.85 87 VAL B N 1
ATOM 2152 C CA . VAL B 1 88 ? 14.499 32.176 30.399 1.00 16.09 87 VAL B CA 1
ATOM 2153 C C . VAL B 1 88 ? 15.510 32.694 31.408 1.00 19.70 87 VAL B C 1
ATOM 2154 O O . VAL B 1 88 ? 15.338 33.813 31.887 1.00 19.43 87 VAL B O 1
ATOM 2158 N N . ASP B 1 89 ? 16.524 31.894 31.734 1.00 17.19 88 ASP B N 1
ATOM 2159 C CA . ASP B 1 89 ? 17.593 32.354 32.635 1.00 17.75 88 ASP B CA 1
ATOM 2160 C C . ASP B 1 89 ? 18.717 33.102 31.899 1.00 19.44 88 ASP B C 1
ATOM 2161 O O . ASP B 1 89 ? 19.674 33.527 32.527 1.00 21.48 88 ASP B O 1
ATOM 2166 N N . GLY B 1 90 ? 18.598 33.273 30.590 1.00 17.57 89 GLY B N 1
ATOM 2167 C CA . GLY B 1 90 ? 19.580 33.978 29.798 1.00 17.60 89 GLY B CA 1
ATOM 2168 C C . GLY B 1 90 ? 19.106 35.364 29.444 1.00 18.23 89 GLY B C 1
ATOM 2169 O O . GLY B 1 90 ? 18.219 35.920 30.094 1.00 17.86 89 GLY B O 1
ATOM 2170 N N . GLU B 1 91 ? 19.731 35.926 28.418 1.00 16.66 90 GLU B N 1
ATOM 2171 C CA . GLU B 1 91 ? 19.386 37.245 27.904 1.00 17.69 90 GLU B CA 1
ATOM 2172 C C . GLU B 1 91 ? 19.489 37.235 26.392 1.00 18.27 90 GLU B C 1
ATOM 2173 O O . GLU B 1 91 ? 20.131 36.363 25.799 1.00 18.36 90 GLU B O 1
ATOM 2192 N N . GLU B 1 93 ? 21.158 38.997 24.423 1.00 17.47 92 GLU B N 1
ATOM 2193 C CA . GLU B 1 93 ? 22.539 39.082 23.920 1.00 16.03 92 GLU B CA 1
ATOM 2194 C C . GLU B 1 93 ? 23.167 37.696 23.713 1.00 16.97 92 GLU B C 1
ATOM 2195 O O . GLU B 1 93 ? 24.031 37.512 22.857 1.00 17.18 92 GLU B O 1
ATOM 2201 N N . HIS B 1 94 ? 22.710 36.698 24.470 1.00 16.21 93 HIS B N 1
ATOM 2202 C CA . HIS B 1 94 ? 23.234 35.327 24.320 1.00 18.35 93 HIS B CA 1
ATOM 2203 C C . HIS B 1 94 ? 22.801 34.675 22.996 1.00 19.15 93 HIS B C 1
ATOM 2204 O O . HIS B 1 94 ? 23.389 33.713 22.532 1.00 21.29 93 HIS B O 1
ATOM 2211 N N . GLY B 1 95 ? 21.706 35.185 22.448 1.00 18.95 94 GLY B N 1
ATOM 2212 C CA . GLY B 1 95 ? 21.221 34.756 21.157 1.00 18.64 94 GLY B CA 1
ATOM 2213 C C . GLY B 1 95 ? 21.815 35.619 20.056 1.00 17.32 94 GLY B C 1
ATOM 2214 O O . GLY B 1 95 ? 22.025 35.169 18.946 1.00 18.08 94 GLY B O 1
ATOM 2215 N N . ALA B 1 96 ? 22.083 36.871 20.378 1.00 16.79 95 ALA B N 1
ATOM 2216 C CA . ALA B 1 96 ? 22.575 37.819 19.395 1.00 17.06 95 ALA B CA 1
ATOM 2217 C C . ALA B 1 96 ? 23.957 37.478 18.851 1.00 19.00 95 ALA B C 1
ATOM 2218 O O . ALA B 1 96 ? 24.351 37.940 17.772 1.00 18.13 95 ALA B O 1
ATOM 2220 N N . VAL B 1 97 ? 24.685 36.667 19.598 1.00 17.24 96 VAL B N 1
ATOM 2221 C CA . VAL B 1 97 ? 25.969 36.133 19.127 1.00 19.43 96 VAL B CA 1
ATOM 2222 C C . VAL B 1 97 ? 25.842 35.332 17.798 1.00 17.85 96 VAL B C 1
ATOM 2223 O O . VAL B 1 97 ? 26.816 35.205 17.043 1.00 17.58 96 VAL B O 1
ATOM 2227 N N . TRP B 1 98 ? 24.644 34.831 17.532 1.00 17.28 97 TRP B N 1
ATOM 2228 C CA . TRP B 1 98 ? 24.381 33.994 16.351 1.00 16.24 97 TRP B CA 1
ATOM 2229 C C . TRP B 1 98 ? 24.338 34.780 15.031 1.00 18.53 97 TRP B C 1
ATOM 2230 O O . TRP B 1 98 ? 24.470 34.209 13.977 1.00 18.66 97 TRP B O 1
ATOM 2241 N N . HIS B 1 99 ? 24.134 36.091 15.099 1.00 17.91 98 HIS B N 1
ATOM 2242 C CA . HIS B 1 99 ? 24.152 36.895 13.879 1.00 17.88 98 HIS B CA 1
ATOM 2243 C C . HIS B 1 99 ? 25.469 36.672 13.140 1.00 19.57 98 HIS B C 1
ATOM 2244 O O . HIS B 1 99 ? 25.469 36.347 11.955 1.00 19.95 98 HIS B O 1
ATOM 2251 N N . GLU B 1 100 ? 26.580 36.807 13.866 1.00 18.79 99 GLU B N 1
ATOM 2252 C CA . GLU B 1 100 ? 27.885 36.582 13.279 1.00 19.36 99 GLU B CA 1
ATOM 2253 C C . GLU B 1 100 ? 28.182 35.092 13.180 1.00 20.26 99 GLU B C 1
ATOM 2254 O O . GLU B 1 100 ? 28.518 34.600 12.113 1.00 22.69 99 GLU B O 1
ATOM 2260 N N . ALA B 1 101 ? 27.979 34.359 14.271 1.00 17.87 100 ALA B N 1
ATOM 2261 C CA . ALA B 1 101 ? 28.374 32.944 14.314 1.00 16.05 100 ALA B CA 1
ATOM 2262 C C . ALA B 1 101 ? 27.624 32.090 13.314 1.00 19.48 100 ALA B C 1
ATOM 2263 O O . ALA B 1 101 ? 28.236 31.289 12.614 1.00 20.94 100 ALA B O 1
ATOM 2265 N N . GLY B 1 102 ? 26.319 32.296 13.215 1.00 17.15 101 GLY B N 1
ATOM 2266 C CA . GLY B 1 102 ? 25.493 31.518 12.276 1.00 19.17 101 GLY B CA 1
ATOM 2267 C C . GLY B 1 102 ? 25.563 32.060 10.868 1.00 20.27 101 GLY B C 1
ATOM 2268 O O . GLY B 1 102 ? 25.745 31.328 9.918 1.00 21.75 101 GLY B O 1
ATOM 2269 N N . GLY B 1 103 ? 25.461 33.374 10.750 1.00 19.15 102 GLY B N 1
ATOM 2270 C CA . GLY B 1 103 ? 25.430 34.036 9.459 1.00 19.23 102 GLY B CA 1
ATOM 2271 C C . GLY B 1 103 ? 26.702 33.863 8.680 1.00 19.22 102 GLY B C 1
ATOM 2272 O O . GLY B 1 103 ? 26.689 33.421 7.536 1.00 23.68 102 GLY B O 1
ATOM 2273 N N . TRP B 1 104 ? 27.814 34.158 9.313 1.00 22.02 103 TRP B N 1
ATOM 2274 C CA . TRP B 1 104 ? 29.118 34.092 8.620 1.00 23.19 103 TRP B CA 1
ATOM 2275 C C . TRP B 1 104 ? 29.493 32.675 8.283 1.00 22.19 103 TRP B C 1
ATOM 2276 O O . TRP B 1 104 ? 29.969 32.373 7.182 1.00 24.10 103 TRP B O 1
ATOM 2287 N N . ALA B 1 105 ? 29.253 31.773 9.215 1.00 18.11 104 ALA B N 1
ATOM 2288 C CA . ALA B 1 105 ? 29.525 30.355 8.958 1.00 19.40 104 ALA B CA 1
ATOM 2289 C C . ALA B 1 105 ? 28.730 29.855 7.776 1.00 18.28 104 ALA B C 1
ATOM 2290 O O . ALA B 1 105 ? 29.250 29.171 6.892 1.00 19.83 104 ALA B O 1
ATOM 2300 N N . ARG B 1 107 ? 27.247 31.609 5.328 1.00 19.33 106 ARG B N 1
ATOM 2301 C CA . ARG B 1 107 ? 27.673 32.242 4.101 1.00 20.21 106 ARG B CA 1
ATOM 2302 C C . ARG B 1 107 ? 28.972 31.639 3.590 1.00 19.64 106 ARG B C 1
ATOM 2303 O O . ARG B 1 107 ? 29.120 31.414 2.382 1.00 18.82 106 ARG B O 1
ATOM 2311 N N . SER B 1 108 ? 29.883 31.275 4.495 1.00 19.93 107 SER B N 1
ATOM 2312 C CA . SER B 1 108 ? 31.148 30.659 4.066 1.00 19.13 107 SER B CA 1
ATOM 2313 C C . SER B 1 108 ? 30.951 29.258 3.464 1.00 20.75 107 SER B C 1
ATOM 2314 O O . SER B 1 108 ? 31.561 28.916 2.458 1.00 18.00 107 SER B O 1
ATOM 2317 N N . VAL B 1 109 ? 30.066 28.477 4.070 1.00 18.49 108 VAL B N 1
ATOM 2318 C CA . VAL B 1 109 ? 29.715 27.140 3.562 1.00 18.17 108 VAL B CA 1
ATOM 2319 C C . VAL B 1 109 ? 29.124 27.225 2.162 1.00 17.99 108 VAL B C 1
ATOM 2320 O O . VAL B 1 109 ? 29.405 26.404 1.306 1.00 21.04 108 VAL B O 1
ATOM 2324 N N . LEU B 1 110 ? 28.381 28.286 1.918 1.00 19.79 109 LEU B N 1
ATOM 2325 C CA . LEU B 1 110 ? 27.704 28.506 0.635 1.00 20.33 109 LEU B CA 1
ATOM 2326 C C . LEU B 1 110 ? 28.505 29.272 -0.431 1.00 19.69 109 LEU B C 1
ATOM 2327 O O . LEU B 1 110 ? 27.943 29.668 -1.434 1.00 23.87 109 LEU B O 1
ATOM 2332 N N . GLY B 1 111 ? 29.797 29.516 -0.217 1.00 19.53 110 GLY B N 1
ATOM 2333 C CA . GLY B 1 111 ? 30.599 30.242 -1.239 1.00 19.31 110 GLY B CA 1
ATOM 2334 C C . GLY B 1 111 ? 30.406 31.755 -1.235 1.00 21.93 110 GLY B C 1
ATOM 2335 O O . GLY B 1 111 ? 30.577 32.429 -2.249 1.00 20.39 110 GLY B O 1
ATOM 2336 N N . GLU B 1 112 ? 30.040 32.266 -0.074 1.00 19.15 111 GLU B N 1
ATOM 2337 C CA . GLU B 1 112 ? 29.873 33.736 0.153 1.00 21.93 111 GLU B CA 1
ATOM 2338 C C . GLU B 1 112 ? 28.795 34.420 -0.720 1.00 19.86 111 GLU B C 1
ATOM 2339 O O . GLU B 1 112 ? 29.083 35.423 -1.402 1.00 20.64 111 GLU B O 1
ATOM 2345 N N . PRO B 1 113 ? 27.557 33.888 -0.704 1.00 20.62 112 PRO B N 1
ATOM 2346 C CA . PRO B 1 113 ? 26.478 34.659 -1.320 1.00 18.38 112 PRO B CA 1
ATOM 2347 C C . PRO B 1 113 ? 26.410 36.028 -0.650 1.00 19.95 112 PRO B C 1
ATOM 2348 O O . PRO B 1 113 ? 26.833 36.189 0.501 1.00 19.26 112 PRO B O 1
ATOM 2352 N N . LYS B 1 114 ? 25.859 36.994 -1.376 1.00 18.70 113 LYS B N 1
ATOM 2353 C CA . LYS B 1 114 ? 25.927 38.412 -0.990 1.00 19.72 113 LYS B CA 1
ATOM 2354 C C . LYS B 1 114 ? 24.868 38.954 -0.074 1.00 18.54 113 LYS B C 1
ATOM 2355 O O . LYS B 1 114 ? 25.116 39.963 0.608 1.00 19.02 113 LYS B O 1
ATOM 2361 N N . ALA B 1 115 ? 23.692 38.338 -0.072 1.00 18.07 114 ALA B N 1
ATOM 2362 C CA . ALA B 1 115 ? 22.610 38.852 0.789 1.00 17.31 114 ALA B CA 1
ATOM 2363 C C . ALA B 1 115 ? 22.862 38.595 2.272 1.00 17.06 114 ALA B C 1
ATOM 2364 O O . ALA B 1 115 ? 23.346 37.539 2.663 1.00 18.93 114 ALA B O 1
ATOM 2374 N N . VAL B 1 117 ? 22.010 37.531 5.870 1.00 18.60 116 VAL B N 1
ATOM 2375 C CA . VAL B 1 117 ? 21.122 36.444 6.246 1.00 17.54 116 VAL B CA 1
ATOM 2376 C C . VAL B 1 117 ? 20.099 37.073 7.192 1.00 18.31 116 VAL B C 1
ATOM 2377 O O . VAL B 1 117 ? 20.495 37.729 8.173 1.00 21.35 116 VAL B O 1
ATOM 2381 N N . PRO B 1 118 ? 18.801 36.922 6.905 1.00 17.95 117 PRO B N 1
ATOM 2382 C CA . PRO B 1 118 ? 17.807 37.475 7.826 1.00 18.92 117 PRO B CA 1
ATOM 2383 C C . PRO B 1 118 ? 17.786 36.650 9.100 1.00 20.37 117 PRO B C 1
ATOM 2384 O O . PRO B 1 118 ? 18.378 35.572 9.158 1.00 20.54 117 PRO B O 1
ATOM 2388 N N . ALA B 1 119 ? 17.150 37.195 10.121 1.00 20.88 118 ALA B N 1
ATOM 2389 C CA . ALA B 1 119 ? 17.178 36.567 11.434 1.00 19.81 118 ALA B CA 1
ATOM 2390 C C . ALA B 1 119 ? 16.017 36.961 12.300 1.00 20.86 118 ALA B C 1
ATOM 2391 O O . ALA B 1 119 ? 15.349 37.947 12.043 1.00 20.50 118 ALA B O 1
ATOM 2393 N N . VAL B 1 120 ? 15.748 36.128 13.293 1.00 17.48 119 VAL B N 1
ATOM 2394 C CA . VAL B 1 120 ? 14.817 36.475 14.375 1.00 17.78 119 VAL B CA 1
ATOM 2395 C C . VAL B 1 120 ? 15.306 35.763 15.613 1.00 19.78 119 VAL B C 1
ATOM 2396 O O . VAL B 1 120 ? 15.935 34.727 15.531 1.00 18.56 119 VAL B O 1
ATOM 2400 N N . LYS B 1 121 ? 15.075 36.355 16.768 1.00 18.27 120 LYS B N 1
ATOM 2401 C CA . LYS B 1 121 ? 15.464 35.705 18.012 1.00 18.85 120 LYS B CA 1
ATOM 2402 C C . LYS B 1 121 ? 14.533 36.110 19.115 1.00 19.90 120 LYS B C 1
ATOM 2403 O O . LYS B 1 121 ? 13.780 37.065 19.005 1.00 18.64 120 LYS B O 1
ATOM 2409 N N . ALA B 1 122 ? 14.549 35.313 20.161 1.00 16.71 121 ALA B N 1
ATOM 2410 C CA . ALA B 1 122 ? 13.695 35.563 21.331 1.00 14.48 121 ALA B CA 1
ATOM 2411 C C . ALA B 1 122 ? 14.302 34.887 22.561 1.00 17.81 121 ALA B C 1
ATOM 2412 O O . ALA B 1 122 ? 15.120 34.004 22.433 1.00 17.25 121 ALA B O 1
ATOM 2414 N N . VAL B 1 123 ? 13.926 35.390 23.728 1.00 16.26 122 VAL B N 1
ATOM 2415 C CA . VAL B 1 123 ? 14.180 34.737 25.020 1.00 16.74 122 VAL B CA 1
ATOM 2416 C C . VAL B 1 123 ? 12.814 34.184 25.389 1.00 18.20 122 VAL B C 1
ATOM 2417 O O . VAL B 1 123 ? 11.826 34.901 25.397 1.00 19.43 122 VAL B O 1
ATOM 2421 N N . ALA B 1 124 ? 12.732 32.879 25.634 1.00 14.75 123 ALA B N 1
ATOM 2422 C CA . ALA B 1 124 ? 11.416 32.257 25.777 1.00 16.40 123 ALA B CA 1
ATOM 2423 C C . ALA B 1 124 ? 11.480 30.987 26.593 1.00 18.82 123 ALA B C 1
ATOM 2424 O O . ALA B 1 124 ? 12.515 30.489 26.933 1.00 20.47 123 ALA B O 1
ATOM 2426 N N . THR B 1 125 ? 10.291 30.519 26.913 1.00 19.71 124 THR B N 1
ATOM 2427 C CA A THR B 1 125 ? 10.120 29.267 27.655 0.50 19.85 124 THR B CA 1
ATOM 2428 C CA B THR B 1 125 ? 10.060 29.286 27.634 0.50 19.97 124 THR B CA 1
ATOM 2429 C C . THR B 1 125 ? 10.334 28.069 26.730 1.00 18.75 124 THR B C 1
ATOM 2430 O O . THR B 1 125 ? 10.298 28.169 25.502 1.00 20.56 124 THR B O 1
ATOM 2437 N N . ALA B 1 126 ? 10.644 26.939 27.337 1.00 16.86 125 ALA B N 1
ATOM 2438 C CA . ALA B 1 126 ? 10.846 25.711 26.592 1.00 16.40 125 ALA B CA 1
ATOM 2439 C C . ALA B 1 126 ? 9.578 25.442 25.777 1.00 18.41 125 ALA B C 1
ATOM 2440 O O . ALA B 1 126 ? 8.476 25.610 26.263 1.00 18.27 125 ALA B O 1
ATOM 2442 N N . GLY B 1 127 ? 9.789 25.033 24.537 1.00 16.13 126 GLY B N 1
ATOM 2443 C CA . GLY B 1 127 ? 8.732 24.732 23.607 1.00 15.92 126 GLY B CA 1
ATOM 2444 C C . GLY B 1 127 ? 8.260 25.861 22.751 1.00 18.03 126 GLY B C 1
ATOM 2445 O O . GLY B 1 127 ? 7.402 25.679 21.902 1.00 20.31 126 GLY B O 1
ATOM 2446 N N . TYR B 1 128 ? 8.794 27.050 22.994 1.00 16.74 127 TYR B N 1
ATOM 2447 C CA . TYR B 1 128 ? 8.399 28.205 22.229 1.00 18.77 127 TYR B CA 1
ATOM 2448 C C . TYR B 1 128 ? 8.619 27.932 20.737 1.00 19.32 127 TYR B C 1
ATOM 2449 O O . TYR B 1 128 ? 9.657 27.421 20.329 1.00 21.03 127 TYR B O 1
ATOM 2458 N N . ARG B 1 129 ? 7.611 28.288 19.947 1.00 20.23 128 ARG B N 1
ATOM 2459 C CA . ARG B 1 129 ? 7.635 28.123 18.483 1.00 20.92 128 ARG B CA 1
ATOM 2460 C C . ARG B 1 129 ? 7.808 29.485 17.853 1.00 23.06 128 ARG B C 1
ATOM 2461 O O . ARG B 1 129 ? 7.153 30.422 18.272 1.00 22.45 128 ARG B O 1
ATOM 2490 N N . VAL B 1 132 ? 10.392 31.856 11.300 1.00 18.48 131 VAL B N 1
ATOM 2491 C CA . VAL B 1 132 ? 11.707 32.355 10.849 1.00 18.78 131 VAL B CA 1
ATOM 2492 C C . VAL B 1 132 ? 11.634 32.824 9.409 1.00 17.53 131 VAL B C 1
ATOM 2493 O O . VAL B 1 132 ? 11.304 32.049 8.513 1.00 18.03 131 VAL B O 1
ATOM 2497 N N . PRO B 1 133 ? 11.934 34.083 9.166 1.00 15.44 132 PRO B N 1
ATOM 2498 C CA . PRO B 1 133 ? 11.749 34.565 7.809 1.00 15.44 132 PRO B CA 1
ATOM 2499 C C . PRO B 1 133 ? 12.967 34.314 6.969 1.00 16.68 132 PRO B C 1
ATOM 2500 O O . PRO B 1 133 ? 14.088 34.404 7.460 1.00 18.07 132 PRO B O 1
ATOM 2504 N N . VAL B 1 134 ? 12.736 34.012 5.694 1.00 16.69 133 VAL B N 1
ATOM 2505 C CA . VAL B 1 134 ? 13.820 33.792 4.754 1.00 15.96 133 VAL B CA 1
ATOM 2506 C C . VAL B 1 134 ? 13.743 34.714 3.559 1.00 17.18 133 VAL B C 1
ATOM 2507 O O . VAL B 1 134 ? 12.690 35.289 3.220 1.00 16.38 133 VAL B O 1
ATOM 2511 N N . HIS B 1 135 ? 14.895 34.917 2.940 1.00 17.92 134 HIS B N 1
ATOM 2512 C CA . HIS B 1 135 ? 14.932 35.640 1.681 1.00 17.07 134 HIS B CA 1
ATOM 2513 C C . HIS B 1 135 ? 16.022 35.105 0.766 1.00 17.11 134 HIS B C 1
ATOM 2514 O O . HIS B 1 135 ? 16.805 34.206 1.150 1.00 16.64 134 HIS B O 1
ATOM 2521 N N . TYR B 1 136 ? 16.003 35.616 -0.463 1.00 17.84 135 TYR B N 1
ATOM 2522 C CA . TYR B 1 136 ? 16.941 35.146 -1.520 1.00 16.62 135 TYR B CA 1
ATOM 2523 C C . TYR B 1 136 ? 18.380 35.433 -1.166 1.00 16.66 135 TYR B C 1
ATOM 2524 O O . TYR B 1 136 ? 18.766 36.562 -0.809 1.00 18.09 135 TYR B O 1
ATOM 2533 N N . ILE B 1 137 ? 19.213 34.419 -1.395 1.00 15.53 136 ILE B N 1
ATOM 2534 C CA . ILE B 1 137 ? 20.621 34.482 -0.945 1.00 16.28 136 ILE B CA 1
ATOM 2535 C C . ILE B 1 137 ? 21.487 35.451 -1.744 1.00 16.37 136 ILE B C 1
ATOM 2536 O O . ILE B 1 137 ? 22.543 35.859 -1.262 1.00 18.47 136 ILE B O 1
ATOM 2541 N N . HIS B 1 138 ? 21.047 35.821 -2.938 1.00 15.89 137 HIS B N 1
ATOM 2542 C CA . HIS B 1 138 ? 21.865 36.648 -3.810 1.00 16.85 137 HIS B CA 1
ATOM 2543 C C . HIS B 1 138 ? 21.439 38.099 -3.921 1.00 18.83 137 HIS B C 1
ATOM 2544 O O . HIS B 1 138 ? 22.188 38.937 -4.429 1.00 20.93 137 HIS B O 1
ATOM 2551 N N . ALA B 1 139 ? 20.237 38.380 -3.452 1.00 17.50 138 ALA B N 1
ATOM 2552 C CA . ALA B 1 139 ? 19.647 39.704 -3.579 1.00 16.12 138 ALA B CA 1
ATOM 2553 C C . ALA B 1 139 ? 18.398 39.720 -2.706 1.00 18.70 138 ALA B C 1
ATOM 2554 O O . ALA B 1 139 ? 17.381 39.131 -3.039 1.00 19.03 138 ALA B O 1
ATOM 2556 N N . SER B 1 140 ? 18.512 40.399 -1.583 1.00 15.13 139 SER B N 1
ATOM 2557 C CA . SER B 1 140 ? 17.472 40.369 -0.568 1.00 17.18 139 SER B CA 1
ATOM 2558 C C . SER B 1 140 ? 16.112 40.843 -1.069 1.00 17.33 139 SER B C 1
ATOM 2559 O O . SER B 1 140 ? 15.094 40.456 -0.525 1.00 19.15 139 SER B O 1
ATOM 2562 N N . TYR B 1 141 ? 16.102 41.708 -2.081 1.00 16.90 140 TYR B N 1
ATOM 2563 C CA . TYR B 1 141 ? 14.831 42.282 -2.571 1.00 18.78 140 TYR B CA 1
ATOM 2564 C C . TYR B 1 141 ? 14.029 41.430 -3.528 1.00 19.15 140 TYR B C 1
ATOM 2565 O O . TYR B 1 141 ? 12.952 41.835 -3.925 1.00 20.11 140 TYR B O 1
ATOM 2574 N N . VAL B 1 142 ? 14.507 40.251 -3.897 1.00 17.88 141 VAL B N 1
ATOM 2575 C CA . VAL B 1 142 ? 13.733 39.394 -4.867 1.00 16.56 141 VAL B CA 1
ATOM 2576 C C . VAL B 1 142 ? 12.434 38.985 -4.210 1.00 16.55 141 VAL B C 1
ATOM 2577 O O . VAL B 1 142 ? 12.400 38.147 -3.301 1.00 15.69 141 VAL B O 1
ATOM 2581 N N . ARG B 1 143 ? 11.345 39.551 -4.728 1.00 15.78 142 ARG B N 1
ATOM 2582 C CA . ARG B 1 143 ? 10.053 39.479 -4.030 1.00 16.16 142 ARG B CA 1
ATOM 2583 C C . ARG B 1 143 ? 9.426 38.109 -3.919 1.00 17.27 142 ARG B C 1
ATOM 2584 O O . ARG B 1 143 ? 8.744 37.778 -2.934 1.00 20.60 142 ARG B O 1
ATOM 2592 N N . SER B 1 144 ? 9.647 37.302 -4.940 1.00 15.75 143 SER B N 1
ATOM 2593 C CA . SER B 1 144 ? 9.090 35.978 -5.017 1.00 17.04 143 SER B CA 1
ATOM 2594 C C . SER B 1 144 ? 9.546 35.016 -3.906 1.00 15.96 143 SER B C 1
ATOM 2595 O O . SER B 1 144 ? 8.880 34.022 -3.610 1.00 18.75 143 SER B O 1
ATOM 2598 N N . HIS B 1 145 ? 10.687 35.348 -3.312 1.00 16.57 144 HIS B N 1
ATOM 2599 C CA . HIS B 1 145 ? 11.368 34.446 -2.370 1.00 17.86 144 HIS B CA 1
ATOM 2600 C C . HIS B 1 145 ? 11.118 34.675 -0.886 1.00 19.30 144 HIS B C 1
ATOM 2601 O O . HIS B 1 145 ? 11.480 33.833 -0.103 1.00 21.60 144 HIS B O 1
ATOM 2608 N N . PHE B 1 146 ? 10.577 35.823 -0.499 1.00 16.77 145 PHE B N 1
ATOM 2609 C CA . PHE B 1 146 ? 10.239 36.056 0.930 1.00 16.31 145 PHE B CA 1
ATOM 2610 C C . PHE B 1 146 ? 9.346 34.950 1.393 1.00 16.81 145 PHE B C 1
ATOM 2611 O O . PHE B 1 146 ? 8.348 34.621 0.734 1.00 18.28 145 PHE B O 1
ATOM 2619 N N . ASN B 1 147 ? 9.691 34.352 2.521 1.00 18.70 146 ASN B N 1
ATOM 2620 C CA . ASN B 1 147 ? 8.946 33.220 3.029 1.00 16.38 146 ASN B CA 1
ATOM 2621 C C . ASN B 1 147 ? 9.254 32.982 4.499 1.00 19.55 146 ASN B C 1
ATOM 2622 O O . ASN B 1 147 ? 10.009 33.744 5.106 1.00 20.46 146 ASN B O 1
ATOM 2627 N N . SER B 1 148 ? 8.644 31.942 5.058 1.00 20.16 147 SER B N 1
ATOM 2628 C CA . SER B 1 148 ? 8.826 31.650 6.484 1.00 19.69 147 SER B CA 1
ATOM 2629 C C . SER B 1 148 ? 8.701 30.197 6.764 1.00 20.79 147 SER B C 1
ATOM 2630 O O . SER B 1 148 ? 8.015 29.480 6.040 1.00 18.91 147 SER B O 1
ATOM 2633 N N . ILE B 1 149 ? 9.404 29.763 7.803 1.00 18.20 148 ILE B N 1
ATOM 2634 C CA . ILE B 1 149 ? 9.259 28.407 8.336 1.00 19.45 148 ILE B CA 1
ATOM 2635 C C . ILE B 1 149 ? 9.253 28.497 9.878 1.00 20.08 148 ILE B C 1
ATOM 2636 O O . ILE B 1 149 ? 9.990 29.289 10.456 1.00 17.62 148 ILE B O 1
ATOM 2641 N N . GLU B 1 150 ? 8.410 27.710 10.521 1.00 21.27 149 GLU B N 1
ATOM 2642 C CA . GLU B 1 150 ? 8.364 27.709 11.985 1.00 19.47 149 GLU B CA 1
ATOM 2643 C C . GLU B 1 150 ? 9.375 26.738 12.562 1.00 19.37 149 GLU B C 1
ATOM 2644 O O . GLU B 1 150 ? 9.475 25.602 12.105 1.00 20.02 149 GLU B O 1
ATOM 2650 N N . ILE B 1 151 ? 10.096 27.165 13.593 1.00 18.26 150 ILE B N 1
ATOM 2651 C CA . ILE B 1 151 ? 11.022 26.281 14.290 1.00 20.18 150 ILE B CA 1
ATOM 2652 C C . ILE B 1 151 ? 10.645 26.195 15.764 1.00 19.92 150 ILE B C 1
ATOM 2653 O O . ILE B 1 151 ? 9.889 27.037 16.293 1.00 18.71 150 ILE B O 1
ATOM 2658 N N . GLY B 1 152 ? 11.238 25.218 16.427 1.00 21.53 151 GLY B N 1
ATOM 2659 C CA . GLY B 1 152 ? 11.034 25.018 17.854 1.00 19.62 151 GLY B CA 1
ATOM 2660 C C . GLY B 1 152 ? 11.253 23.583 18.230 1.00 20.67 151 GLY B C 1
ATOM 2661 O O . GLY B 1 152 ? 11.180 22.692 17.380 1.00 19.34 151 GLY B O 1
ATOM 2662 N N . ILE B 1 153 ? 11.604 23.383 19.485 1.00 19.33 152 ILE B N 1
ATOM 2663 C CA . ILE B 1 153 ? 11.792 22.031 20.041 1.00 18.08 152 ILE B CA 1
ATOM 2664 C C . ILE B 1 153 ? 10.949 22.024 21.304 1.00 17.23 152 ILE B C 1
ATOM 2665 O O . ILE B 1 153 ? 11.034 22.918 22.146 1.00 15.48 152 ILE B O 1
ATOM 2670 N N . GLN B 1 154 ? 10.191 20.949 21.459 1.00 17.67 153 GLN B N 1
ATOM 2671 C CA . GLN B 1 154 ? 9.224 20.879 22.532 1.00 17.61 153 GLN B CA 1
ATOM 2672 C C . GLN B 1 154 ? 9.743 21.136 23.942 1.00 16.66 153 GLN B C 1
ATOM 2673 O O . GLN B 1 154 ? 9.086 21.820 24.746 1.00 19.51 153 GLN B O 1
ATOM 2679 N N . ASP B 1 155 ? 10.910 20.577 24.218 1.00 13.70 154 ASP B N 1
ATOM 2680 C CA . ASP B 1 155 ? 11.504 20.642 25.538 1.00 13.97 154 ASP B CA 1
ATOM 2681 C C . ASP B 1 155 ? 12.745 21.531 25.568 1.00 14.44 154 ASP B C 1
ATOM 2682 O O . ASP B 1 155 ? 13.621 21.333 26.405 1.00 18.52 154 ASP B O 1
ATOM 2687 N N . ALA B 1 156 ? 12.804 22.490 24.687 1.00 16.62 155 ALA B N 1
ATOM 2688 C CA . ALA B 1 156 ? 13.950 23.385 24.634 1.00 15.70 155 ALA B CA 1
ATOM 2689 C C . ALA B 1 156 ? 13.560 24.762 24.148 1.00 18.03 155 ALA B C 1
ATOM 2690 O O . ALA B 1 156 ? 12.521 24.916 23.512 1.00 18.55 155 ALA B O 1
ATOM 2692 N N . PRO B 1 157 ? 14.361 25.760 24.506 1.00 17.93 156 PRO B N 1
ATOM 2693 C CA . PRO B 1 157 ? 15.489 25.704 25.421 1.00 18.26 156 PRO B CA 1
ATOM 2694 C C . PRO B 1 157 ? 14.945 25.733 26.830 1.00 17.56 156 PRO B C 1
ATOM 2695 O O . PRO B 1 157 ? 14.035 26.527 27.144 1.00 19.48 156 PRO B O 1
ATOM 2699 N N . ARG B 1 158 ? 15.564 24.914 27.670 1.00 16.82 157 ARG B N 1
ATOM 2700 C CA . ARG B 1 158 ? 15.242 24.903 29.083 1.00 17.10 157 ARG B CA 1
ATOM 2701 C C . ARG B 1 158 ? 15.913 26.211 29.593 1.00 17.75 157 ARG B C 1
ATOM 2702 O O . ARG B 1 158 ? 16.634 26.851 28.854 1.00 16.95 157 ARG B O 1
ATOM 2710 N N . PRO B 1 159 ? 15.616 26.622 30.829 1.00 17.81 158 PRO B N 1
ATOM 2711 C CA . PRO B 1 159 ? 16.040 27.915 31.293 1.00 17.90 158 PRO B CA 1
ATOM 2712 C C . PRO B 1 159 ? 17.503 28.290 31.077 1.00 15.42 158 PRO B C 1
ATOM 2713 O O . PRO B 1 159 ? 17.807 29.455 30.786 1.00 16.06 158 PRO B O 1
ATOM 2717 N N . ARG B 1 160 ? 18.372 27.299 31.190 1.00 15.70 159 ARG B N 1
ATOM 2718 C CA . ARG B 1 160 ? 19.823 27.493 31.134 1.00 16.05 159 ARG B CA 1
ATOM 2719 C C . ARG B 1 160 ? 20.448 26.961 29.842 1.00 16.37 159 ARG B C 1
ATOM 2720 O O . ARG B 1 160 ? 21.606 26.582 29.800 1.00 18.34 159 ARG B O 1
ATOM 2728 N N . GLU B 1 161 ? 19.635 26.962 28.800 1.00 16.65 160 GLU B N 1
ATOM 2729 C CA . GLU B 1 161 ? 20.035 26.543 27.453 1.00 17.10 160 GLU B CA 1
ATOM 2730 C C . GLU B 1 161 ? 19.772 27.608 26.421 1.00 18.42 160 GLU B C 1
ATOM 2731 O O . GLU B 1 161 ? 19.138 28.636 26.676 1.00 16.09 160 GLU B O 1
ATOM 2737 N N . ILE B 1 162 ? 20.316 27.345 25.245 1.00 17.31 161 ILE B N 1
ATOM 2738 C CA . ILE B 1 162 ? 20.073 28.166 24.043 1.00 16.62 161 ILE B CA 1
ATOM 2739 C C . ILE B 1 162 ? 19.872 27.244 22.859 1.00 15.84 161 ILE B C 1
ATOM 2740 O O . ILE B 1 162 ? 20.539 26.191 22.764 1.00 19.06 161 ILE B O 1
ATOM 2745 N N . LEU B 1 163 ? 18.884 27.587 22.032 1.00 16.19 162 LEU B N 1
ATOM 2746 C CA . LEU B 1 163 ? 18.598 26.873 20.777 1.00 16.25 162 LEU B CA 1
ATOM 2747 C C . LEU B 1 163 ? 19.055 27.776 19.648 1.00 18.67 162 LEU B C 1
ATOM 2748 O O . LEU B 1 163 ? 18.654 28.946 19.557 1.00 15.75 162 LEU B O 1
ATOM 2753 N N . PHE B 1 164 ? 19.996 27.274 18.857 1.00 17.98 163 PHE B N 1
ATOM 2754 C CA . PHE B 1 164 ? 20.505 27.975 17.677 1.00 15.35 163 PHE B CA 1
ATOM 2755 C C . PHE B 1 164 ? 20.070 27.228 16.437 1.00 16.34 163 PHE B C 1
ATOM 2756 O O . PHE B 1 164 ? 20.123 26.013 16.400 1.00 16.86 163 PHE B O 1
ATOM 2764 N N . ALA B 1 165 ? 19.699 27.986 15.408 1.00 16.45 164 ALA B N 1
ATOM 2765 C CA . ALA B 1 165 ? 19.186 27.411 14.182 1.00 16.82 164 ALA B CA 1
ATOM 2766 C C . ALA B 1 165 ? 19.600 28.116 12.912 1.00 16.36 164 ALA B C 1
ATOM 2767 O O . ALA B 1 165 ? 19.801 29.359 12.900 1.00 16.73 164 ALA B O 1
ATOM 2769 N N . LEU B 1 166 ? 19.703 27.316 11.855 1.00 17.58 165 LEU B N 1
ATOM 2770 C CA . LEU B 1 166 ? 19.908 27.854 10.509 1.00 17.77 165 LEU B CA 1
ATOM 2771 C C . LEU B 1 166 ? 18.798 27.290 9.648 1.00 18.35 165 LEU B C 1
ATOM 2772 O O . LEU B 1 166 ? 18.301 26.177 9.892 1.00 17.19 165 LEU B O 1
ATOM 2777 N N . VAL B 1 167 ? 18.441 28.047 8.631 1.00 16.27 166 VAL B N 1
ATOM 2778 C CA . VAL B 1 167 ? 17.434 27.666 7.665 1.00 15.48 166 VAL B CA 1
ATOM 2779 C C . VAL B 1 167 ? 17.965 27.849 6.249 1.00 17.83 166 VAL B C 1
ATOM 2780 O O . VAL B 1 167 ? 18.615 28.825 5.951 1.00 17.37 166 VAL B O 1
ATOM 2792 N N . GLY B 1 169 ? 16.513 26.958 2.014 1.00 17.27 168 GLY B N 1
ATOM 2793 C CA . GLY B 1 169 ? 15.390 26.587 1.159 1.00 16.69 168 GLY B CA 1
ATOM 2794 C C . GLY B 1 169 ? 15.750 26.647 -0.307 1.00 17.22 168 GLY B C 1
ATOM 2795 O O . GLY B 1 169 ? 16.752 27.254 -0.679 1.00 18.31 168 GLY B O 1
ATOM 2796 N N . THR B 1 170 ? 14.881 26.038 -1.120 1.00 16.38 169 THR B N 1
ATOM 2797 C CA . THR B 1 170 ? 15.185 25.750 -2.536 1.00 17.18 169 THR B CA 1
ATOM 2798 C C . THR B 1 170 ? 14.598 26.674 -3.598 1.00 18.62 169 THR B C 1
ATOM 2799 O O . THR B 1 170 ? 14.988 26.581 -4.767 1.00 19.15 169 THR B O 1
ATOM 2803 N N . GLY B 1 171 ? 13.704 27.570 -3.193 1.00 17.96 170 GLY B N 1
ATOM 2804 C CA . GLY B 1 171 ? 13.091 28.462 -4.161 1.00 18.45 170 GLY B CA 1
ATOM 2805 C C . GLY B 1 171 ? 12.114 29.463 -3.619 1.00 18.43 170 GLY B C 1
ATOM 2806 O O . GLY B 1 171 ? 12.117 29.768 -2.440 1.00 18.03 170 GLY B O 1
ATOM 2807 N N . ALA B 1 172 ? 11.252 29.895 -4.536 1.00 17.94 171 ALA B N 1
ATOM 2808 C CA . ALA B 1 172 ? 10.217 30.913 -4.299 1.00 17.51 171 ALA B CA 1
ATOM 2809 C C . ALA B 1 172 ? 8.984 30.346 -3.615 1.00 19.20 171 ALA B C 1
ATOM 2810 O O . ALA B 1 172 ? 8.778 29.121 -3.567 1.00 18.64 171 ALA B O 1
ATOM 2812 N N . ARG B 1 173 ? 8.153 31.238 -3.102 1.00 18.05 172 ARG B N 1
ATOM 2813 C CA . ARG B 1 173 ? 6.828 30.814 -2.605 1.00 18.74 172 ARG B CA 1
ATOM 2814 C C . ARG B 1 173 ? 6.113 30.036 -3.726 1.00 16.00 172 ARG B C 1
ATOM 2815 O O . ARG B 1 173 ? 6.216 30.381 -4.922 1.00 16.89 172 ARG B O 1
ATOM 2823 N N . VAL B 1 174 ? 5.327 29.051 -3.338 1.00 17.49 173 VAL B N 1
ATOM 2824 C CA . VAL B 1 174 ? 4.688 28.159 -4.342 1.00 17.12 173 VAL B CA 1
ATOM 2825 C C . VAL B 1 174 ? 3.726 28.830 -5.293 1.00 17.91 173 VAL B C 1
ATOM 2826 O O . VAL B 1 174 ? 3.568 28.350 -6.410 1.00 20.52 173 VAL B O 1
ATOM 2830 N N . HIS B 1 175 ? 3.138 29.950 -4.868 1.00 18.13 174 HIS B N 1
ATOM 2831 C CA . HIS B 1 175 ? 2.218 30.744 -5.714 1.00 17.48 174 HIS B CA 1
ATOM 2832 C C . HIS B 1 175 ? 2.626 32.196 -5.805 1.00 17.94 174 HIS B C 1
ATOM 2833 O O . HIS B 1 175 ? 1.796 33.074 -5.906 1.00 18.02 174 HIS B O 1
ATOM 2840 N N . ALA B 1 176 ? 3.922 32.434 -5.787 1.00 17.14 175 ALA B N 1
ATOM 2841 C CA . ALA B 1 176 ? 4.440 33.799 -5.930 1.00 16.59 175 ALA B CA 1
ATOM 2842 C C . ALA B 1 176 ? 3.881 34.444 -7.194 1.00 18.27 175 ALA B C 1
ATOM 2843 O O . ALA B 1 176 ? 3.995 33.898 -8.322 1.00 16.40 175 ALA B O 1
ATOM 2845 N N . ARG B 1 177 ? 3.305 35.623 -6.997 1.00 16.89 176 ARG B N 1
ATOM 2846 C CA . ARG B 1 177 ? 2.671 36.396 -8.080 1.00 18.45 176 ARG B CA 1
ATOM 2847 C C . ARG B 1 177 ? 2.492 37.892 -7.854 1.00 15.83 176 ARG B C 1
ATOM 2848 O O . ARG B 1 177 ? 1.541 38.480 -8.344 1.00 17.43 176 ARG B O 1
ATOM 2856 N N . LEU B 1 178 ? 3.459 38.495 -7.170 1.00 16.21 177 LEU B N 1
ATOM 2857 C CA . LEU B 1 178 ? 3.394 39.911 -6.821 1.00 17.81 177 LEU B CA 1
ATOM 2858 C C . LEU B 1 178 ? 4.418 40.786 -7.500 1.00 18.88 177 LEU B C 1
ATOM 2859 O O . LEU B 1 178 ? 4.647 41.928 -7.084 1.00 18.98 177 LEU B O 1
ATOM 2864 N N . GLY B 1 179 ? 5.029 40.254 -8.539 1.00 19.36 178 GLY B N 1
ATOM 2865 C CA . GLY B 1 179 ? 6.001 41.016 -9.309 1.00 20.28 178 GLY B CA 1
ATOM 2866 C C . GLY B 1 179 ? 7.217 41.312 -8.471 1.00 19.97 178 GLY B C 1
ATOM 2867 O O . GLY B 1 179 ? 7.676 40.460 -7.725 1.00 18.56 178 GLY B O 1
ATOM 2868 N N . GLY B 1 180 ? 7.710 42.535 -8.612 1.00 19.71 179 GLY B N 1
ATOM 2869 C CA . GLY B 1 180 ? 8.906 42.995 -7.930 1.00 19.68 179 GLY B CA 1
ATOM 2870 C C . GLY B 1 180 ? 10.177 42.469 -8.580 1.00 18.39 179 GLY B C 1
ATOM 2871 O O . GLY B 1 180 ? 10.154 41.907 -9.671 1.00 20.80 179 GLY B O 1
ATOM 2872 N N . LEU B 1 181 ? 11.296 42.638 -7.881 1.00 17.56 180 LEU B N 1
ATOM 2873 C CA . LEU B 1 181 ? 12.601 42.222 -8.427 1.00 16.78 180 LEU B CA 1
ATOM 2874 C C . LEU B 1 181 ? 12.618 40.735 -8.593 1.00 17.89 180 LEU B C 1
ATOM 2875 O O . LEU B 1 181 ? 12.199 40.025 -7.702 1.00 18.73 180 LEU B O 1
ATOM 2880 N N . THR B 1 182 ? 13.092 40.287 -9.743 1.00 17.53 181 THR B N 1
ATOM 2881 C CA . THR B 1 182 ? 13.194 38.876 -10.059 1.00 17.35 181 THR B CA 1
ATOM 2882 C C . THR B 1 182 ? 14.641 38.479 -10.061 1.00 18.16 181 THR B C 1
ATOM 2883 O O . THR B 1 182 ? 15.520 39.304 -10.090 1.00 18.01 181 THR B O 1
ATOM 2887 N N . LYS B 1 183 ? 14.872 37.182 -10.028 1.00 16.20 182 LYS B N 1
ATOM 2888 C CA . LYS B 1 183 ? 16.239 36.622 -10.063 1.00 17.87 182 LYS B CA 1
ATOM 2889 C C . LYS B 1 183 ? 16.964 37.108 -11.295 1.00 19.62 182 LYS B C 1
ATOM 2890 O O . LYS B 1 183 ? 18.140 37.467 -11.248 1.00 20.39 182 LYS B O 1
ATOM 2896 N N . GLU B 1 184 ? 16.237 37.147 -12.407 1.00 16.91 183 GLU B N 1
ATOM 2897 C CA A GLU B 1 184 ? 16.787 37.585 -13.684 0.50 18.30 183 GLU B CA 1
ATOM 2898 C CA B GLU B 1 184 ? 16.793 37.571 -13.697 0.50 18.83 183 GLU B CA 1
ATOM 2899 C C . GLU B 1 184 ? 17.111 39.066 -13.722 1.00 20.03 183 GLU B C 1
ATOM 2900 O O . GLU B 1 184 ? 17.960 39.515 -14.492 1.00 21.13 183 GLU B O 1
ATOM 2911 N N . ALA B 1 185 ? 16.432 39.826 -12.891 1.00 18.03 184 ALA B N 1
ATOM 2912 C CA . ALA B 1 185 ? 16.607 41.278 -12.848 1.00 17.07 184 ALA B CA 1
ATOM 2913 C C . ALA B 1 185 ? 17.704 41.722 -11.909 1.00 16.63 184 ALA B C 1
ATOM 2914 O O . ALA B 1 185 ? 18.095 42.867 -11.940 1.00 21.06 184 ALA B O 1
ATOM 2916 N N . VAL B 1 186 ? 18.225 40.812 -11.110 1.00 15.69 185 VAL B N 1
ATOM 2917 C CA . VAL B 1 186 ? 19.310 41.176 -10.180 1.00 18.14 185 VAL B CA 1
ATOM 2918 C C . VAL B 1 186 ? 20.501 41.673 -11.017 1.00 20.46 185 VAL B C 1
ATOM 2919 O O . VAL B 1 186 ? 21.028 40.954 -11.881 1.00 20.88 185 VAL B O 1
ATOM 2923 N N . SER B 1 187 ? 20.922 42.894 -10.722 1.00 20.10 186 SER B N 1
ATOM 2924 C CA . SER B 1 187 ? 21.978 43.539 -11.512 1.00 19.26 186 SER B CA 1
ATOM 2925 C C . SER B 1 187 ? 23.043 44.280 -10.755 1.00 18.16 186 SER B C 1
ATOM 2926 O O . SER B 1 187 ? 24.108 44.541 -11.312 1.00 20.52 186 SER B O 1
ATOM 2929 N N . VAL B 1 188 ? 22.789 44.641 -9.512 1.00 17.86 187 VAL B N 1
ATOM 2930 C CA . VAL B 1 188 ? 23.776 45.371 -8.721 1.00 18.24 187 VAL B CA 1
ATOM 2931 C C . VAL B 1 188 ? 24.743 44.408 -8.081 1.00 19.76 187 VAL B C 1
ATOM 2932 O O . VAL B 1 188 ? 25.963 44.655 -8.026 1.00 21.50 187 VAL B O 1
ATOM 2936 N N . HIS B 1 189 ? 24.200 43.294 -7.628 1.00 19.00 188 HIS B N 1
ATOM 2937 C CA . HIS B 1 189 ? 24.967 42.229 -6.966 1.00 20.34 188 HIS B CA 1
ATOM 2938 C C . HIS B 1 189 ? 25.678 42.697 -5.710 1.00 19.89 188 HIS B C 1
ATOM 2939 O O . HIS B 1 189 ? 26.823 42.338 -5.450 1.00 23.76 188 HIS B O 1
ATOM 2946 N N . ASP B 1 190 ? 24.968 43.532 -4.964 1.00 19.18 189 ASP B N 1
ATOM 2947 C CA . ASP B 1 190 ? 25.432 44.086 -3.694 1.00 20.24 189 ASP B CA 1
ATOM 2948 C C . ASP B 1 190 ? 24.850 43.319 -2.521 1.00 19.69 189 ASP B C 1
ATOM 2949 O O . ASP B 1 190 ? 25.186 43.560 -1.367 1.00 18.24 189 ASP B O 1
ATOM 2954 N N . GLY B 1 191 ? 23.975 42.384 -2.845 1.00 18.85 190 GLY B N 1
ATOM 2955 C CA . GLY B 1 191 ? 23.292 41.586 -1.858 1.00 18.92 190 GLY B CA 1
ATOM 2956 C C . GLY B 1 191 ? 21.861 42.051 -1.676 1.00 17.92 190 GLY B C 1
ATOM 2957 O O . GLY B 1 191 ? 21.114 41.480 -0.886 1.00 21.76 190 GLY B O 1
ATOM 2958 N N . GLN B 1 192 ? 21.513 43.153 -2.336 1.00 16.79 191 GLN B N 1
ATOM 2959 C CA . GLN B 1 192 ? 20.155 43.719 -2.291 1.00 14.48 191 GLN B CA 1
ATOM 2960 C C . GLN B 1 192 ? 19.396 43.581 -3.602 1.00 16.62 191 GLN B C 1
ATOM 2961 O O . GLN B 1 192 ? 18.292 43.019 -3.653 1.00 17.01 191 GLN B O 1
ATOM 2967 N N . ARG B 1 193 ? 20.028 44.072 -4.663 1.00 18.28 192 ARG B N 1
ATOM 2968 C CA . ARG B 1 193 ? 19.390 44.157 -5.980 1.00 19.42 192 ARG B CA 1
ATOM 2969 C C . ARG B 1 193 ? 20.355 43.842 -7.097 1.00 20.28 192 ARG B C 1
ATOM 2970 O O . ARG B 1 193 ? 20.062 44.238 -8.243 1.00 20.36 192 ARG B O 1
ATOM 2979 N N . SER C 1 3 ? -13.910 49.917 -1.736 1.00 40.59 2 SER C N 1
ATOM 2980 C CA . SER C 1 3 ? -12.651 49.643 -0.977 1.00 37.93 2 SER C CA 1
ATOM 2981 C C . SER C 1 3 ? -12.488 48.180 -0.538 1.00 36.15 2 SER C C 1
ATOM 2982 O O . SER C 1 3 ? -13.409 47.518 -0.054 1.00 37.91 2 SER C O 1
ATOM 2985 N N . LEU C 1 4 ? -11.264 47.708 -0.721 1.00 29.75 3 LEU C N 1
ATOM 2986 C CA . LEU C 1 4 ? -10.848 46.355 -0.359 1.00 26.18 3 LEU C CA 1
ATOM 2987 C C . LEU C 1 4 ? -10.328 46.298 1.070 1.00 24.68 3 LEU C C 1
ATOM 2988 O O . LEU C 1 4 ? -9.806 45.261 1.498 1.00 25.71 3 LEU C O 1
ATOM 2993 N N . ILE C 1 5 ? -10.413 47.414 1.788 1.00 21.85 4 ILE C N 1
ATOM 2994 C CA . ILE C 1 5 ? -9.902 47.503 3.156 1.00 22.26 4 ILE C CA 1
ATOM 2995 C C . ILE C 1 5 ? -11.021 47.832 4.134 1.00 22.40 4 ILE C C 1
ATOM 2996 O O . ILE C 1 5 ? -11.539 48.941 4.144 1.00 21.77 4 ILE C O 1
ATOM 3001 N N . GLU C 1 6 ? -11.393 46.837 4.928 1.00 18.22 5 GLU C N 1
ATOM 3002 C CA . GLU C 1 6 ? -12.429 46.976 5.939 1.00 18.19 5 GLU C CA 1
ATOM 3003 C C . GLU C 1 6 ? -11.822 46.555 7.272 1.00 17.08 5 GLU C C 1
ATOM 3004 O O . GLU C 1 6 ? -11.611 45.378 7.521 1.00 17.23 5 GLU C O 1
ATOM 3010 N N . ILE C 1 7 ? -11.576 47.557 8.110 1.00 18.19 6 ILE C N 1
ATOM 3011 C CA . ILE C 1 7 ? -10.919 47.398 9.402 1.00 18.26 6 ILE C CA 1
ATOM 3012 C C . ILE C 1 7 ? -11.895 47.057 10.519 1.00 16.79 6 ILE C C 1
ATOM 3013 O O . ILE C 1 7 ? -12.854 47.779 10.785 1.00 16.49 6 ILE C O 1
ATOM 3018 N N . ARG C 1 8 ? -11.614 45.947 11.187 1.00 15.54 7 ARG C N 1
ATOM 3019 C CA . ARG C 1 8 ? -12.431 45.514 12.313 1.00 15.64 7 ARG C CA 1
ATOM 3020 C C . ARG C 1 8 ? -11.885 46.063 13.619 1.00 12.86 7 ARG C C 1
ATOM 3021 O O . ARG C 1 8 ? -12.607 46.527 14.484 1.00 15.50 7 ARG C O 1
ATOM 3029 N N . LYS C 1 9 ? -10.587 45.913 13.771 1.00 16.92 8 LYS C N 1
ATOM 3030 C CA . LYS C 1 9 ? -9.922 46.387 14.967 1.00 18.76 8 LYS C CA 1
ATOM 3031 C C . LYS C 1 9 ? -8.472 46.718 14.708 1.00 18.00 8 LYS C C 1
ATOM 3032 O O . LYS C 1 9 ? -7.892 46.323 13.718 1.00 17.25 8 LYS C O 1
ATOM 3038 N N . ARG C 1 10 ? -7.957 47.556 15.590 1.00 18.70 9 ARG C N 1
ATOM 3039 C CA . ARG C 1 10 ? -6.563 47.965 15.569 1.00 17.82 9 ARG C CA 1
ATOM 3040 C C . ARG C 1 10 ? -5.964 47.899 16.965 1.00 17.62 9 ARG C C 1
ATOM 3041 O O . ARG C 1 10 ? -6.671 47.938 17.962 1.00 17.58 9 ARG C O 1
ATOM 3049 N N . THR C 1 11 ? -4.671 47.631 17.031 1.00 20.28 10 THR C N 1
ATOM 3050 C CA . THR C 1 11 ? -3.959 47.698 18.291 1.00 19.48 10 THR C CA 1
ATOM 3051 C C . THR C 1 11 ? -2.673 48.466 18.118 1.00 21.14 10 THR C C 1
ATOM 3052 O O . THR C 1 11 ? -2.035 48.433 17.064 1.00 22.16 10 THR C O 1
ATOM 3056 N N . LEU C 1 12 ? -2.334 49.197 19.163 1.00 19.39 11 LEU C N 1
ATOM 3057 C CA . LEU C 1 12 ? -1.043 49.874 19.228 1.00 19.87 11 LEU C CA 1
ATOM 3058 C C . LEU C 1 12 ? -0.409 49.384 20.505 1.00 21.35 11 LEU C C 1
ATOM 3059 O O . LEU C 1 12 ? -1.028 49.441 21.566 1.00 23.20 11 LEU C O 1
ATOM 3064 N N . ILE C 1 13 ? 0.818 48.914 20.403 1.00 19.79 12 ILE C N 1
ATOM 3065 C CA . ILE C 1 13 ? 1.551 48.486 21.580 1.00 22.84 12 ILE C CA 1
ATOM 3066 C C . ILE C 1 13 ? 2.896 49.173 21.650 1.00 22.34 12 ILE C C 1
ATOM 3067 O O . ILE C 1 13 ? 3.575 49.315 20.639 1.00 20.66 12 ILE C O 1
ATOM 3072 N N . VAL C 1 14 ? 3.231 49.658 22.839 1.00 19.76 13 VAL C N 1
ATOM 3073 C CA . VAL C 1 14 ? 4.539 50.269 23.080 1.00 18.53 13 VAL C CA 1
ATOM 3074 C C . VAL C 1 14 ? 5.184 49.553 24.236 1.00 16.64 13 VAL C C 1
ATOM 3075 O O . VAL C 1 14 ? 4.619 49.515 25.333 1.00 16.50 13 VAL C O 1
ATOM 3079 N N . GLU C 1 15 ? 6.321 48.938 23.947 1.00 18.95 14 GLU C N 1
ATOM 3080 C CA . GLU C 1 15 ? 7.079 48.162 24.950 1.00 18.00 14 GLU C CA 1
ATOM 3081 C C . GLU C 1 15 ? 8.327 48.930 25.323 1.00 19.87 14 GLU C C 1
ATOM 3082 O O . GLU C 1 15 ? 9.166 49.209 24.456 1.00 18.26 14 GLU C O 1
ATOM 3088 N N . THR C 1 16 ? 8.429 49.267 26.605 1.00 18.90 15 THR C N 1
ATOM 3089 C CA . THR C 1 16 ? 9.592 49.976 27.150 1.00 17.42 15 THR C CA 1
ATOM 3090 C C . THR C 1 16 ? 10.472 49.018 27.963 1.00 19.09 15 THR C C 1
ATOM 3091 O O . THR C 1 16 ? 10.011 48.412 28.917 1.00 18.46 15 THR C O 1
ATOM 3095 N N . THR C 1 17 ? 11.734 48.889 27.554 1.00 17.45 16 THR C N 1
ATOM 3096 C CA . THR C 1 17 ? 12.712 48.021 28.234 1.00 17.29 16 THR C CA 1
ATOM 3097 C C . THR C 1 17 ? 13.773 48.847 28.930 1.00 18.49 16 THR C C 1
ATOM 3098 O O . THR C 1 17 ? 14.506 49.608 28.291 1.00 18.54 16 THR C O 1
ATOM 3102 N N . TYR C 1 18 ? 13.821 48.716 30.255 1.00 16.83 17 TYR C N 1
ATOM 3103 C CA . TYR C 1 18 ? 14.772 49.433 31.102 1.00 16.82 17 TYR C CA 1
ATOM 3104 C C . TYR C 1 18 ? 16.102 48.709 31.197 1.00 18.92 17 TYR C C 1
ATOM 3105 O O . TYR C 1 18 ? 17.142 49.326 31.252 1.00 17.97 17 TYR C O 1
ATOM 3114 N N . HIS C 1 19 ? 16.021 47.379 31.199 1.00 16.71 18 HIS C N 1
ATOM 3115 C CA . HIS C 1 19 ? 17.189 46.510 31.306 1.00 17.27 18 HIS C CA 1
ATOM 3116 C C . HIS C 1 19 ? 16.805 45.073 31.031 1.00 16.97 18 HIS C C 1
ATOM 3117 O O . HIS C 1 19 ? 15.640 44.751 30.841 1.00 18.85 18 HIS C O 1
ATOM 3124 N N . GLU C 1 20 ? 17.827 44.244 30.950 1.00 16.96 19 GLU C N 1
ATOM 3125 C CA . GLU C 1 20 ? 17.653 42.781 30.876 1.00 18.19 19 GLU C CA 1
ATOM 3126 C C . GLU C 1 20 ? 18.696 42.115 31.787 1.00 20.92 19 GLU C C 1
ATOM 3127 O O . GLU C 1 20 ? 19.498 41.297 31.385 1.00 22.40 19 GLU C O 1
ATOM 3133 N N . ASN C 1 21 ? 18.632 42.556 33.039 1.00 19.96 20 ASN C N 1
ATOM 3134 C CA . ASN C 1 21 ? 19.412 42.082 34.176 1.00 22.01 20 ASN C CA 1
ATOM 3135 C C . ASN C 1 21 ? 20.884 42.442 34.164 1.00 23.08 20 ASN C C 1
ATOM 3136 O O . ASN C 1 21 ? 21.667 41.944 34.962 1.00 24.01 20 ASN C O 1
ATOM 3141 N N . GLY C 1 22 ? 21.218 43.380 33.285 1.00 22.12 21 GLY C N 1
ATOM 3142 C CA . GLY C 1 22 ? 22.566 43.954 33.171 1.00 25.99 21 GLY C CA 1
ATOM 3143 C C . GLY C 1 22 ? 22.518 45.421 33.596 1.00 27.99 21 GLY C C 1
ATOM 3144 O O . GLY C 1 22 ? 21.456 45.926 34.003 1.00 25.02 21 GLY C O 1
ATOM 3145 N N . PRO C 1 23 ? 23.659 46.123 33.502 1.00 29.07 22 PRO C N 1
ATOM 3146 C CA . PRO C 1 23 ? 23.702 47.559 33.829 1.00 29.43 22 PRO C CA 1
ATOM 3147 C C . PRO C 1 23 ? 22.733 48.299 32.951 1.00 28.36 22 PRO C C 1
ATOM 3148 O O . PRO C 1 23 ? 22.831 48.221 31.738 1.00 30.28 22 PRO C O 1
ATOM 3152 N N . ALA C 1 24 ? 21.789 48.998 33.560 1.00 27.96 23 ALA C N 1
ATOM 3153 C CA . ALA C 1 24 ? 20.731 49.639 32.777 1.00 29.67 23 ALA C CA 1
ATOM 3154 C C . ALA C 1 24 ? 21.296 50.768 31.939 1.00 30.09 23 ALA C C 1
ATOM 3155 O O . ALA C 1 24 ? 22.107 51.547 32.435 1.00 34.44 23 ALA C O 1
ATOM 3157 N N . PRO C 1 25 ? 20.900 50.855 30.661 1.00 29.35 24 PRO C N 1
ATOM 3158 C CA . PRO C 1 25 ? 21.387 51.970 29.868 1.00 29.17 24 PRO C CA 1
ATOM 3159 C C . PRO C 1 25 ? 20.786 53.291 30.300 1.00 31.69 24 PRO C C 1
ATOM 3160 O O . PRO C 1 25 ? 19.773 53.337 31.006 1.00 30.51 24 PRO C O 1
ATOM 3164 N N . ALA C 1 26 ? 21.428 54.347 29.819 1.00 33.97 25 ALA C N 1
ATOM 3165 C CA . ALA C 1 26 ? 21.047 55.736 30.090 1.00 35.88 25 ALA C CA 1
ATOM 3166 C C . ALA C 1 26 ? 19.596 56.004 29.795 1.00 34.70 25 ALA C C 1
ATOM 3167 O O . ALA C 1 26 ? 18.918 56.686 30.542 1.00 36.53 25 ALA C O 1
ATOM 3169 N N . GLN C 1 27 ? 19.123 55.446 28.692 1.00 32.49 26 GLN C N 1
ATOM 3170 C CA . GLN C 1 27 ? 17.752 55.651 28.299 1.00 30.60 26 GLN C CA 1
ATOM 3171 C C . GLN C 1 27 ? 17.166 54.311 27.920 1.00 26.87 26 GLN C C 1
ATOM 3172 O O . GLN C 1 27 ? 17.838 53.502 27.299 1.00 23.76 26 GLN C O 1
ATOM 3175 N N . PRO C 1 28 ? 15.915 54.075 28.279 1.00 25.23 27 PRO C N 1
ATOM 3176 C CA . PRO C 1 28 ? 15.352 52.792 27.906 1.00 23.88 27 PRO C CA 1
ATOM 3177 C C . PRO C 1 28 ? 15.066 52.679 26.434 1.00 22.91 27 PRO C C 1
ATOM 3178 O O . PRO C 1 28 ? 14.971 53.654 25.725 1.00 22.92 27 PRO C O 1
ATOM 3182 N N . LEU C 1 29 ? 14.880 51.456 26.001 1.00 18.84 28 LEU C N 1
ATOM 3183 C CA . LEU C 1 29 ? 14.490 51.168 24.628 1.00 19.16 28 LEU C CA 1
ATOM 3184 C C . LEU C 1 29 ? 12.981 51.138 24.532 1.00 19.38 28 LEU C C 1
ATOM 3185 O O . LEU C 1 29 ? 12.324 50.579 25.415 1.00 19.19 28 LEU C O 1
ATOM 3190 N N . LYS C 1 30 ? 12.440 51.775 23.489 1.00 18.38 29 LYS C N 1
ATOM 3191 C CA . LYS C 1 30 ? 11.020 51.595 23.159 1.00 17.71 29 LYS C CA 1
ATOM 3192 C C . LYS C 1 30 ? 10.884 50.974 21.784 1.00 18.35 29 LYS C C 1
ATOM 3193 O O . LYS C 1 30 ? 11.563 51.382 20.819 1.00 18.24 29 LYS C O 1
ATOM 3199 N N . LEU C 1 31 ? 10.084 49.902 21.736 1.00 19.02 30 LEU C N 1
ATOM 3200 C CA . LEU C 1 31 ? 9.672 49.255 20.498 1.00 18.18 30 LEU C CA 1
ATOM 3201 C C . LEU C 1 31 ? 8.162 49.369 20.449 1.00 19.73 30 LEU C C 1
ATOM 3202 O O . LEU C 1 31 ? 7.484 49.155 21.446 1.00 20.44 30 LEU C O 1
ATOM 3207 N N . ALA C 1 32 ? 7.619 49.755 19.306 1.00 19.20 31 ALA C N 1
ATOM 3208 C CA . ALA C 1 32 ? 6.157 49.919 19.180 1.00 16.58 31 ALA C CA 1
ATOM 3209 C C . ALA C 1 32 ? 5.666 49.184 17.932 1.00 19.11 31 ALA C C 1
ATOM 3210 O O . ALA C 1 32 ? 6.369 49.104 16.916 1.00 17.14 31 ALA C O 1
ATOM 3212 N N . ALA C 1 33 ? 4.484 48.602 18.048 1.00 19.33 32 ALA C N 1
ATOM 3213 C CA . ALA C 1 33 ? 3.828 47.901 16.936 1.00 17.89 32 ALA C CA 1
ATOM 3214 C C . ALA C 1 33 ? 2.427 48.492 16.741 1.00 18.36 32 ALA C C 1
ATOM 3215 O O . ALA C 1 33 ? 1.694 48.753 17.732 1.00 19.37 32 ALA C O 1
ATOM 3217 N N . SER C 1 34 ? 2.081 48.740 15.480 1.00 17.19 33 SER C N 1
ATOM 3218 C CA . SER C 1 34 ? 0.737 49.192 15.109 1.00 17.87 33 SER C CA 1
ATOM 3219 C C . SER C 1 34 ? 0.151 48.172 14.170 1.00 17.89 33 SER C C 1
ATOM 3220 O O . SER C 1 34 ? 0.756 47.856 13.134 1.00 17.78 33 SER C O 1
ATOM 3223 N N . CYS C 1 35 ? -0.991 47.609 14.558 1.00 18.23 34 CYS C N 1
ATOM 3224 C CA . CYS C 1 35 ? -1.636 46.500 13.832 1.00 20.72 34 CYS C CA 1
ATOM 3225 C C . CYS C 1 35 ? -3.078 46.827 13.461 1.00 20.57 34 CYS C C 1
ATOM 3226 O O . CYS C 1 35 ? -3.795 47.569 14.166 1.00 19.81 34 CYS C O 1
ATOM 3229 N N . ALA C 1 36 ? -3.497 46.236 12.354 1.00 19.21 35 ALA C N 1
ATOM 3230 C CA . ALA C 1 36 ? -4.859 46.366 11.845 1.00 16.90 35 ALA C CA 1
ATOM 3231 C C . ALA C 1 36 ? -5.369 45.043 11.363 1.00 17.35 35 ALA C C 1
ATOM 3232 O O . ALA C 1 36 ? -4.677 44.356 10.668 1.00 19.71 35 ALA C O 1
ATOM 3234 N N . VAL C 1 37 ? -6.580 44.692 11.769 1.00 16.38 36 VAL C N 1
ATOM 3235 C CA . VAL C 1 37 ? -7.225 43.470 11.370 1.00 15.25 36 VAL C CA 1
ATOM 3236 C C . VAL C 1 37 ? -8.289 43.849 10.352 1.00 15.13 36 VAL C C 1
ATOM 3237 O O . VAL C 1 37 ? -9.168 44.665 10.629 1.00 17.70 36 VAL C O 1
ATOM 3241 N N . ILE C 1 38 ? -8.171 43.258 9.170 1.00 14.58 37 ILE C N 1
ATOM 3242 C CA . ILE C 1 38 ? -9.079 43.524 8.062 1.00 15.68 37 ILE C CA 1
ATOM 3243 C C . ILE C 1 38 ? -9.658 42.283 7.459 1.00 16.79 37 ILE C C 1
ATOM 3244 O O . ILE C 1 38 ? -9.184 41.176 7.658 1.00 16.11 37 ILE C O 1
ATOM 3249 N N . ARG C 1 39 ? -10.756 42.486 6.742 1.00 18.78 38 ARG C N 1
ATOM 3250 C CA . ARG C 1 39 ? -11.383 41.383 6.0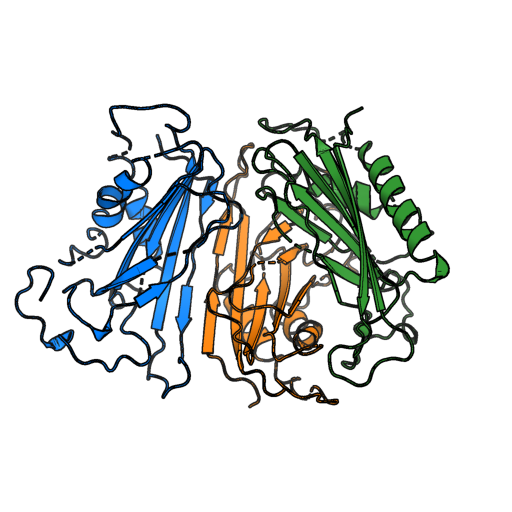36 1.00 18.78 38 ARG C CA 1
ATOM 3251 C C . ARG C 1 39 ? -10.494 40.951 4.877 1.00 19.60 38 ARG C C 1
ATOM 3252 O O . ARG C 1 39 ? -9.924 41.776 4.181 1.00 18.88 38 ARG C O 1
ATOM 3260 N N . ASN C 1 40 ? -10.374 39.649 4.679 1.00 17.83 39 ASN C N 1
ATOM 3261 C CA . ASN C 1 40 ? -9.643 39.138 3.520 1.00 17.06 39 ASN C CA 1
ATOM 3262 C C . ASN C 1 40 ? -10.605 39.030 2.322 1.00 16.38 39 ASN C C 1
ATOM 3263 O O . ASN C 1 40 ? -11.487 38.161 2.297 1.00 17.47 39 ASN C O 1
ATOM 3268 N N . PRO C 1 41 ? -10.432 39.898 1.301 1.00 15.89 40 PRO C N 1
ATOM 3269 C CA . PRO C 1 41 ? -11.385 39.836 0.196 1.00 17.85 40 PRO C CA 1
ATOM 3270 C C . PRO C 1 41 ? -11.316 38.549 -0.610 1.00 16.12 40 PRO C C 1
ATOM 3271 O O . PRO C 1 41 ? -12.265 38.236 -1.344 1.00 19.30 40 PRO C O 1
ATOM 3275 N N . TYR C 1 42 ? -10.201 37.822 -0.457 1.00 14.60 41 TYR C N 1
ATOM 3276 C CA . TYR C 1 42 ? -9.919 36.640 -1.287 1.00 16.08 41 TYR C CA 1
ATOM 3277 C C . TYR C 1 42 ? -9.990 35.311 -0.567 1.00 18.33 41 TYR C C 1
ATOM 3278 O O . TYR C 1 42 ? -9.689 34.269 -1.171 1.00 18.06 41 TYR C O 1
ATOM 3287 N N . ALA C 1 43 ? -10.380 35.332 0.700 1.00 18.99 42 ALA C N 1
ATOM 3288 C CA . ALA C 1 43 ? -10.397 34.099 1.485 1.00 17.63 42 ALA C CA 1
ATOM 3289 C C . ALA C 1 43 ? -11.302 33.060 0.854 1.00 18.38 42 ALA C C 1
ATOM 3290 O O . ALA C 1 43 ? -12.439 33.375 0.501 1.00 20.78 42 ALA C O 1
ATOM 3292 N N . GLY C 1 44 ? -10.804 31.839 0.708 1.00 20.96 43 GLY C N 1
ATOM 3293 C CA . GLY C 1 44 ? -11.582 30.746 0.145 1.00 21.18 43 GLY C CA 1
ATOM 3294 C C . GLY C 1 44 ? -11.490 30.462 -1.336 1.00 23.79 43 GLY C C 1
ATOM 3295 O O . GLY C 1 44 ? -12.109 29.521 -1.832 1.00 28.53 43 GLY C O 1
ATOM 3296 N N A ARG C 1 45 ? -10.751 31.307 -2.046 0.50 21.68 44 ARG C N 1
ATOM 3297 N N B ARG C 1 45 ? -10.734 31.282 -2.049 0.50 22.53 44 ARG C N 1
ATOM 3298 C CA A ARG C 1 45 ? -10.563 31.153 -3.490 0.50 21.41 44 ARG C CA 1
ATOM 3299 C CA B ARG C 1 45 ? -10.513 31.065 -3.478 0.50 22.95 44 ARG C CA 1
ATOM 3300 C C A ARG C 1 45 ? -9.158 31.548 -3.893 0.50 21.41 44 ARG C C 1
ATOM 3301 C C B ARG C 1 45 ? -9.135 31.505 -3.872 0.50 22.21 44 ARG C C 1
ATOM 3302 O O A ARG C 1 45 ? -8.468 32.269 -3.170 0.50 18.86 44 ARG C O 1
ATOM 3303 O O B ARG C 1 45 ? -8.453 32.227 -3.144 0.50 19.78 44 ARG C O 1
ATOM 3318 N N . TYR C 1 46 ? -8.732 31.019 -5.034 1.00 21.19 45 TYR C N 1
ATOM 3319 C CA . TYR C 1 46 ? -7.430 31.372 -5.605 1.00 20.57 45 TYR C CA 1
ATOM 3320 C C . TYR C 1 46 ? -7.660 32.551 -6.536 1.00 22.06 45 TYR C C 1
ATOM 3321 O O . TYR C 1 46 ? -8.333 32.424 -7.560 1.00 22.09 45 TYR C O 1
ATOM 3330 N N . GLU C 1 47 ? -7.105 33.696 -6.162 1.00 18.62 46 GLU C N 1
ATOM 3331 C CA . GLU C 1 47 ? -7.202 34.932 -6.947 1.00 19.24 46 GLU C CA 1
ATOM 3332 C C . GLU C 1 47 ? -5.865 35.164 -7.623 1.00 19.03 46 GLU C C 1
ATOM 3333 O O . GLU C 1 47 ? -4.861 35.378 -6.949 1.00 17.49 46 GLU C O 1
ATOM 3339 N N . PRO C 1 48 ? -5.816 35.093 -8.950 1.00 17.71 47 PRO C N 1
ATOM 3340 C CA . PRO C 1 48 ? -4.507 35.290 -9.569 1.00 18.62 47 PRO C CA 1
ATOM 3341 C C . PRO C 1 48 ? -3.953 36.706 -9.534 1.00 20.35 47 PRO C C 1
ATOM 3342 O O . PRO C 1 48 ? -2.739 36.848 -9.587 1.00 21.84 47 PRO C O 1
ATOM 3346 N N . ASP C 1 49 ? -4.826 37.705 -9.425 1.00 17.81 48 ASP C N 1
ATOM 3347 C CA . ASP C 1 49 ? -4.460 39.155 -9.458 1.00 19.35 48 ASP C CA 1
ATOM 3348 C C . ASP C 1 49 ? -4.689 39.851 -8.131 1.00 19.33 48 ASP C C 1
ATOM 3349 O O . ASP C 1 49 ? -5.805 40.249 -7.809 1.00 18.74 48 ASP C O 1
ATOM 3354 N N . LEU C 1 50 ? -3.596 39.954 -7.362 1.00 20.39 49 LEU C N 1
ATOM 3355 C CA . LEU C 1 50 ? -3.587 40.588 -6.048 1.00 19.39 49 LEU C CA 1
ATOM 3356 C C . LEU C 1 50 ? -2.984 41.995 -6.120 1.00 18.08 49 LEU C C 1
ATOM 3357 O O . LEU C 1 50 ? -2.830 42.667 -5.108 1.00 20.41 49 LEU C O 1
ATOM 3370 N N . PRO C 1 52 ? -4.257 44.909 -7.396 1.00 19.16 51 PRO C N 1
ATOM 3371 C CA . PRO C 1 52 ? -5.088 46.047 -6.882 1.00 19.93 51 PRO C CA 1
ATOM 3372 C C . PRO C 1 52 ? -5.141 46.144 -5.347 1.00 19.87 51 PRO C C 1
ATOM 3373 O O . PRO C 1 52 ? -5.138 47.205 -4.761 1.00 17.68 51 PRO C O 1
ATOM 3377 N N . PHE C 1 53 ? -5.151 44.999 -4.712 1.00 19.27 52 PHE C N 1
ATOM 3378 C CA . PHE C 1 53 ? -5.171 44.915 -3.252 1.00 18.66 52 PHE C CA 1
ATOM 3379 C C . PHE C 1 53 ? -3.862 45.449 -2.687 1.00 18.72 52 PHE C C 1
ATOM 3380 O O . PHE C 1 53 ? -3.843 46.241 -1.743 1.00 19.48 52 PHE C O 1
ATOM 3396 N N . ALA C 1 55 ? -1.908 47.536 -4.071 1.00 20.13 54 ALA C N 1
ATOM 3397 C CA . ALA C 1 55 ? -1.881 48.988 -4.322 1.00 18.30 54 ALA C CA 1
ATOM 3398 C C . ALA C 1 55 ? -2.680 49.741 -3.261 1.00 20.60 54 ALA C C 1
ATOM 3399 O O . ALA C 1 55 ? -2.256 50.727 -2.695 1.00 19.61 54 ALA C O 1
ATOM 3401 N N . GLU C 1 56 ? -3.866 49.244 -3.000 1.00 19.20 55 GLU C N 1
ATOM 3402 C CA . GLU C 1 56 ? -4.762 49.873 -2.047 1.00 19.28 55 GLU C CA 1
ATOM 3403 C C . GLU C 1 56 ? -4.236 49.807 -0.619 1.00 19.32 55 GLU C C 1
ATOM 3404 O O . GLU C 1 56 ? -4.488 50.705 0.179 1.00 19.36 55 GLU C O 1
ATOM 3410 N N . LEU C 1 57 ? -3.521 48.730 -0.296 1.00 17.71 56 LEU C N 1
ATOM 3411 C CA . LEU C 1 57 ? -2.964 48.539 1.045 1.00 16.33 56 LEU C CA 1
ATOM 3412 C C . LEU C 1 57 ? -1.912 49.582 1.417 1.00 19.58 56 LEU C C 1
ATOM 3413 O O . LEU C 1 57 ? -1.594 49.763 2.595 1.00 21.14 56 LEU C O 1
ATOM 3418 N N . ARG C 1 58 ? -1.380 50.284 0.413 1.00 18.05 57 ARG C N 1
ATOM 3419 C CA . ARG C 1 58 ? -0.387 51.309 0.688 1.00 18.45 57 ARG C CA 1
ATOM 3420 C C . ARG C 1 58 ? -0.949 52.353 1.675 1.00 20.62 57 ARG C C 1
ATOM 3421 O O . ARG C 1 58 ? -0.230 52.840 2.551 1.00 19.83 57 ARG C O 1
ATOM 3429 N N . SER C 1 59 ? -2.236 52.675 1.567 1.00 18.28 58 SER C N 1
ATOM 3430 C CA . SER C 1 59 ? -2.826 53.701 2.435 1.00 21.27 58 SER C CA 1
ATOM 3431 C C . SER C 1 59 ? -2.904 53.219 3.885 1.00 19.10 58 SER C C 1
ATOM 3432 O O . SER C 1 59 ? -2.880 54.041 4.806 1.00 19.39 58 SER C O 1
ATOM 3435 N N . LEU C 1 60 ? -3.053 51.905 4.060 1.00 20.04 59 LEU C N 1
ATOM 3436 C CA . LEU C 1 60 ? -3.104 51.266 5.400 1.00 17.11 59 LEU C CA 1
ATOM 3437 C C . LEU C 1 60 ? -1.687 51.341 5.993 1.00 18.54 59 LEU C C 1
ATOM 3438 O O . LEU C 1 60 ? -1.493 51.653 7.177 1.00 19.27 59 LEU C O 1
ATOM 3443 N N . GLY C 1 61 ? -0.695 51.130 5.135 1.00 18.78 60 GLY C N 1
ATOM 3444 C CA . GLY C 1 61 ? 0.707 51.267 5.538 1.00 17.86 60 GLY C CA 1
ATOM 3445 C C . GLY C 1 61 ? 0.941 52.687 6.028 1.00 17.49 60 GLY C C 1
ATOM 3446 O O . GLY C 1 61 ? 1.521 52.921 7.084 1.00 18.68 60 GLY C O 1
ATOM 3447 N N . THR C 1 62 ? 0.474 53.648 5.261 1.00 19.06 61 THR C N 1
ATOM 3448 C CA . THR C 1 62 ? 0.664 55.047 5.649 1.00 17.49 61 THR C CA 1
ATOM 3449 C C . THR C 1 62 ? -0.022 55.379 6.979 1.00 19.15 61 THR C C 1
ATOM 3450 O O . THR C 1 62 ? 0.517 56.105 7.797 1.00 22.49 61 THR C O 1
ATOM 3454 N N . LEU C 1 63 ? -1.187 54.789 7.207 1.00 17.88 62 LEU C N 1
ATOM 3455 C CA . LEU C 1 63 ? -1.957 55.036 8.432 1.00 18.55 62 LEU C CA 1
ATOM 3456 C C . LEU C 1 63 ? -1.230 54.528 9.655 1.00 19.25 62 LEU C C 1
ATOM 3457 O O . LEU C 1 63 ? -1.085 55.240 10.659 1.00 20.42 62 LEU C O 1
ATOM 3462 N N . LEU C 1 64 ? -0.758 53.290 9.543 1.00 17.65 63 LEU C N 1
ATOM 3463 C CA . LEU C 1 64 ? -0.068 52.628 10.668 1.00 16.02 63 LEU C CA 1
ATOM 3464 C C . LEU C 1 64 ? 1.286 53.286 10.949 1.00 16.74 63 LEU C C 1
ATOM 3465 O O . LEU C 1 64 ? 1.642 53.531 12.086 1.00 18.90 63 LEU C O 1
ATOM 3470 N N . ALA C 1 65 ? 2.007 53.616 9.881 1.00 14.21 64 ALA C N 1
ATOM 3471 C CA . ALA C 1 65 ? 3.322 54.252 9.993 1.00 14.78 64 ALA C CA 1
ATOM 3472 C C . ALA C 1 65 ? 3.205 55.631 10.623 1.00 15.91 64 ALA C C 1
ATOM 3473 O O . ALA C 1 65 ? 4.024 56.027 11.452 1.00 16.30 64 ALA C O 1
ATOM 3475 N N . THR C 1 66 ? 2.187 56.376 10.222 1.00 21.02 65 THR C N 1
ATOM 3476 C CA . THR C 1 66 ? 1.983 57.717 10.760 1.00 18.53 65 THR C CA 1
ATOM 3477 C C . THR C 1 66 ? 1.668 57.641 12.258 1.00 19.02 65 THR C C 1
ATOM 3478 O O . THR C 1 66 ? 2.132 58.459 13.039 1.00 18.73 65 THR C O 1
ATOM 3482 N N . GLU C 1 67 ? 0.905 56.631 12.649 1.00 19.33 66 GLU C N 1
ATOM 3483 C CA . GLU C 1 67 ? 0.561 56.448 14.060 1.00 17.85 66 GLU C CA 1
ATOM 3484 C C . GLU C 1 67 ? 1.824 56.166 14.854 1.00 17.90 66 GLU C C 1
ATOM 3485 O O . GLU C 1 67 ? 2.028 56.691 15.957 1.00 16.93 66 GLU C O 1
ATOM 3491 N N . LEU C 1 68 ? 2.687 55.314 14.304 1.00 17.54 67 LEU C N 1
ATOM 3492 C CA . LEU C 1 68 ? 3.942 54.980 15.001 1.00 16.77 67 LEU C CA 1
ATOM 3493 C C . LEU C 1 68 ? 4.853 56.183 15.141 1.00 19.41 67 LEU C C 1
ATOM 3494 O O . LEU C 1 68 ? 5.420 56.380 16.206 1.00 20.06 67 LEU C O 1
ATOM 3499 N N . VAL C 1 69 ? 4.963 57.016 14.095 1.00 18.17 68 VAL C N 1
ATOM 3500 C CA . VAL C 1 69 ? 5.846 58.219 14.164 1.00 20.74 68 VAL C CA 1
ATOM 3501 C C . VAL C 1 69 ? 5.293 59.194 15.195 1.00 22.31 68 VAL C C 1
ATOM 3502 O O . VAL C 1 69 ? 6.039 59.833 15.972 1.00 21.15 68 VAL C O 1
ATOM 3506 N N . ASP C 1 70 ? 3.970 59.325 15.195 1.00 23.17 69 ASP C N 1
ATOM 3507 C CA . ASP C 1 70 ? 3.277 60.202 16.149 1.00 23.65 69 ASP C CA 1
ATOM 3508 C C . ASP C 1 70 ? 3.408 59.702 17.592 1.00 22.53 69 ASP C C 1
ATOM 3509 O O . ASP C 1 70 ? 3.381 60.478 18.536 1.00 23.42 69 ASP C O 1
ATOM 3514 N N . THR C 1 71 ? 3.575 58.405 17.749 1.00 20.42 70 THR C N 1
ATOM 3515 C CA . THR C 1 71 ? 3.719 57.805 19.071 1.00 21.16 70 THR C CA 1
ATOM 3516 C C . THR C 1 71 ? 5.149 57.959 19.640 1.00 21.91 70 THR C C 1
ATOM 3517 O O . THR C 1 71 ? 5.335 58.345 20.808 1.00 23.11 70 THR C O 1
ATOM 3521 N N . LEU C 1 72 ? 6.150 57.627 18.821 1.00 22.15 71 LEU C N 1
ATOM 3522 C CA . LEU C 1 72 ? 7.559 57.629 19.274 1.00 20.90 71 LEU C CA 1
ATOM 3523 C C . LEU C 1 72 ? 8.321 58.923 19.005 1.00 21.04 71 LEU C C 1
ATOM 3524 O O . LEU C 1 72 ? 9.233 59.278 19.751 1.00 23.48 71 LEU C O 1
ATOM 3529 N N . GLY C 1 73 ? 7.922 59.609 17.949 1.00 18.98 72 GLY C N 1
ATOM 3530 C CA . GLY C 1 73 ? 8.531 60.889 17.538 1.00 20.50 72 GLY C CA 1
ATOM 3531 C C . GLY C 1 73 ? 9.442 60.590 16.375 1.00 21.43 72 GLY C C 1
ATOM 3532 O O . GLY C 1 73 ? 10.292 59.720 16.482 1.00 20.94 72 GLY C O 1
ATOM 3533 N N . LYS C 1 74 ? 9.282 61.341 15.279 1.00 24.10 73 LYS C N 1
ATOM 3534 C CA . LYS C 1 74 ? 10.033 61.086 14.018 1.00 27.66 73 LYS C CA 1
ATOM 3535 C C . LYS C 1 74 ? 11.535 61.045 14.182 1.00 27.22 73 LYS C C 1
ATOM 3536 O O . LYS C 1 74 ? 12.220 60.213 13.590 1.00 29.42 73 LYS C O 1
ATOM 3538 N N . ASP C 1 75 ? 12.033 61.917 15.037 1.00 26.75 74 ASP C N 1
ATOM 3539 C CA . ASP C 1 75 ? 13.471 62.031 15.255 1.00 27.44 74 ASP C CA 1
ATOM 3540 C C . ASP C 1 75 ? 14.045 60.953 16.158 1.00 26.39 74 ASP C C 1
ATOM 3541 O O . ASP C 1 75 ? 15.257 60.891 16.337 1.00 28.35 74 ASP C O 1
ATOM 3546 N N . ASN C 1 76 ? 13.189 60.096 16.701 1.00 23.15 75 ASN C N 1
ATOM 3547 C CA . ASN C 1 76 ? 13.625 59.041 17.631 1.00 21.31 75 ASN C CA 1
ATOM 3548 C C . ASN C 1 76 ? 13.661 57.648 17.054 1.00 20.78 75 ASN C C 1
ATOM 3549 O O . ASN C 1 76 ? 13.976 56.707 17.763 1.00 21.57 75 ASN C O 1
ATOM 3554 N N . ILE C 1 77 ? 13.361 57.526 15.772 1.00 18.49 76 ILE C N 1
ATOM 3555 C CA . ILE C 1 77 ? 13.223 56.228 15.164 1.00 16.50 76 ILE C CA 1
ATOM 3556 C C . ILE C 1 77 ? 14.547 55.695 14.672 1.00 17.87 76 ILE C C 1
ATOM 3557 O O . ILE C 1 77 ? 15.247 56.343 13.883 1.00 17.21 76 ILE C O 1
ATOM 3562 N N . GLU C 1 78 ? 14.895 54.489 15.116 1.00 16.23 77 GLU C N 1
ATOM 3563 C CA . GLU C 1 78 ? 16.141 53.879 14.672 1.00 14.35 77 GLU C CA 1
ATOM 3564 C C . GLU C 1 78 ? 16.023 52.494 14.128 1.00 16.78 77 GLU C C 1
ATOM 3565 O O . GLU C 1 78 ? 16.919 52.067 13.405 1.00 17.06 77 GLU C O 1
ATOM 3571 N N . VAL C 1 79 ? 14.926 51.807 14.421 1.00 14.86 78 VAL C N 1
ATOM 3572 C CA . VAL C 1 79 ? 14.697 50.451 13.883 1.00 14.70 78 VAL C CA 1
ATOM 3573 C C . VAL C 1 79 ? 13.279 50.287 13.410 1.00 16.21 78 VAL C C 1
ATOM 3574 O O . VAL C 1 79 ? 12.371 50.983 13.865 1.00 17.19 78 VAL C O 1
ATOM 3578 N N . TYR C 1 80 ? 13.084 49.396 12.449 1.00 15.82 79 TYR C N 1
ATOM 3579 C CA . TYR C 1 80 ? 11.710 49.095 11.978 1.00 17.59 79 TYR C CA 1
ATOM 3580 C C . TYR C 1 80 ? 11.577 47.682 11.468 1.00 18.82 79 TYR C C 1
ATOM 3581 O 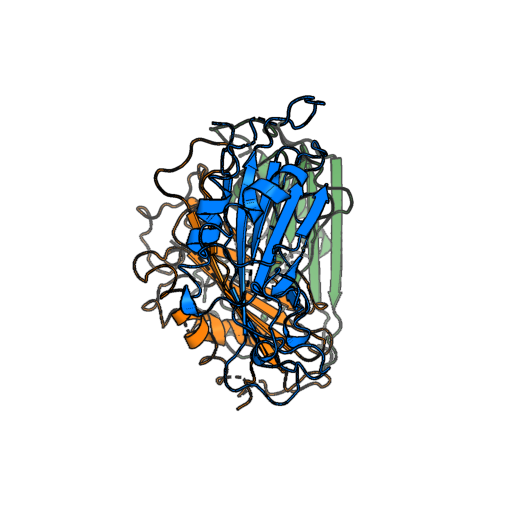O . TYR C 1 80 ? 12.567 46.953 11.312 1.00 19.09 79 TYR C O 1
ATOM 3590 N N . SER C 1 81 ? 10.316 47.309 11.258 1.00 18.76 80 SER C N 1
ATOM 3591 C CA . SER C 1 81 ? 9.940 46.003 10.663 1.00 13.56 80 SER C CA 1
ATOM 3592 C C . SER C 1 81 ? 8.505 46.029 10.168 1.00 15.98 80 SER C C 1
ATOM 3593 O O . SER C 1 81 ? 7.768 46.990 10.420 1.00 15.99 80 SER C O 1
ATOM 3596 N N . LYS C 1 82 ? 8.082 44.910 9.558 1.00 17.66 81 LYS C N 1
ATOM 3597 C CA . LYS C 1 82 ? 6.702 44.799 9.057 1.00 16.76 81 LYS C CA 1
ATOM 3598 C C . LYS C 1 82 ? 6.304 43.345 9.164 1.00 16.76 81 LYS C C 1
ATOM 3599 O O . LYS C 1 82 ? 7.178 42.451 9.170 1.00 18.14 81 LYS C O 1
ATOM 3605 N N . ALA C 1 83 ? 5.018 43.094 9.304 1.00 17.43 82 ALA C N 1
ATOM 3606 C CA . ALA C 1 83 ? 4.594 41.709 9.473 1.00 16.49 82 ALA C CA 1
ATOM 3607 C C . ALA C 1 83 ? 3.147 41.520 9.043 1.00 17.82 82 ALA C C 1
ATOM 3608 O O . ALA C 1 83 ? 2.405 42.475 8.966 1.00 18.08 82 ALA C O 1
ATOM 3610 N N . ALA C 1 84 ? 2.814 40.285 8.721 1.00 17.44 83 ALA C N 1
ATOM 3611 C CA . ALA C 1 84 ? 1.445 39.907 8.378 1.00 18.34 83 ALA C CA 1
ATOM 3612 C C . ALA C 1 84 ? 1.104 38.512 8.901 1.00 19.81 83 ALA C C 1
ATOM 3613 O O . ALA C 1 84 ? 1.922 37.599 8.865 1.00 17.86 83 ALA C O 1
ATOM 3615 N N . ILE C 1 85 ? -0.113 38.392 9.398 1.00 17.17 84 ILE C N 1
ATOM 3616 C CA . ILE C 1 85 ? -0.658 37.095 9.790 1.00 15.11 84 ILE C CA 1
ATOM 3617 C C . ILE C 1 85 ? -1.996 36.930 9.050 1.00 18.38 84 ILE C C 1
ATOM 3618 O O . ILE C 1 85 ? -2.962 37.686 9.263 1.00 17.72 84 ILE C O 1
ATOM 3623 N N . VAL C 1 86 ? -2.041 35.942 8.186 1.00 16.79 85 VAL C N 1
ATOM 3624 C CA . VAL C 1 86 ? -3.223 35.629 7.398 1.00 15.13 85 VAL C CA 1
ATOM 3625 C C . VAL C 1 86 ? -4.052 34.558 8.089 1.00 16.09 85 VAL C C 1
ATOM 3626 O O . VAL C 1 86 ? -3.515 33.587 8.610 1.00 17.52 85 VAL C O 1
ATOM 3630 N N . GLY C 1 87 ? -5.383 34.738 8.084 1.00 17.52 86 GLY C N 1
ATOM 3631 C CA . GLY C 1 87 ? -6.289 33.762 8.632 1.00 18.09 86 GLY C CA 1
ATOM 3632 C C . GLY C 1 87 ? -6.262 32.457 7.852 1.00 15.18 86 GLY C C 1
ATOM 3633 O O . GLY C 1 87 ? -5.838 32.429 6.710 1.00 16.72 86 GLY C O 1
ATOM 3634 N N . VAL C 1 88 ? -6.717 31.368 8.485 1.00 17.19 87 VAL C N 1
ATOM 3635 C CA . VAL C 1 88 ? -6.562 30.028 7.916 1.00 17.69 87 VAL C CA 1
ATOM 3636 C C . VAL C 1 88 ? -7.274 29.740 6.617 1.00 17.82 87 VAL C C 1
ATOM 3637 O O . VAL C 1 88 ? -6.926 28.762 5.957 1.00 18.77 87 VAL C O 1
ATOM 3641 N N . ASP C 1 89 ? -8.246 30.577 6.229 1.00 18.17 88 ASP C N 1
ATOM 3642 C CA . ASP C 1 89 ? -8.944 30.381 4.961 1.00 18.74 88 ASP C CA 1
ATOM 3643 C C . ASP C 1 89 ? -8.267 31.133 3.823 1.00 18.40 88 ASP C C 1
ATOM 3644 O O . ASP C 1 89 ? -8.745 31.099 2.686 1.00 17.26 88 ASP C O 1
ATOM 3649 N N . GLY C 1 90 ? -7.194 31.842 4.145 1.00 17.02 89 GLY C N 1
ATOM 3650 C CA . GLY C 1 90 ? -6.421 32.534 3.143 1.00 17.13 89 GLY C CA 1
ATOM 3651 C C . GLY C 1 90 ? -5.175 31.768 2.745 1.00 17.37 89 GLY C C 1
ATOM 3652 O O . GLY C 1 90 ? -5.070 30.569 2.879 1.00 19.31 89 GLY C O 1
ATOM 3653 N N . GLU C 1 91 ? -4.277 32.515 2.147 1.00 17.34 90 GLU C N 1
ATOM 3654 C CA . GLU C 1 91 ? -2.986 32.001 1.747 1.00 17.68 90 GLU C CA 1
ATOM 3655 C C . GLU C 1 91 ? -1.887 32.989 2.040 1.00 16.67 90 GLU C C 1
ATOM 3656 O O . GLU C 1 91 ? -2.121 34.212 2.196 1.00 18.35 90 GLU C O 1
ATOM 3675 N N . GLU C 1 93 ? 0.289 34.348 0.146 1.00 18.44 92 GLU C N 1
ATOM 3676 C CA . GLU C 1 93 ? 0.404 35.456 -0.799 1.00 17.08 92 GLU C CA 1
ATOM 3677 C C . GLU C 1 93 ? -0.419 36.660 -0.363 1.00 16.66 92 GLU C C 1
ATOM 3678 O O . GLU C 1 93 ? -0.091 37.793 -0.692 1.00 18.01 92 GLU C O 1
ATOM 3684 N N . HIS C 1 94 ? -1.499 36.397 0.385 1.00 17.77 93 HIS C N 1
ATOM 3685 C CA . HIS C 1 94 ? -2.360 37.459 0.899 1.00 18.16 93 HIS C CA 1
ATOM 3686 C C . HIS C 1 94 ? -1.659 38.347 1.921 1.00 18.04 93 HIS C C 1
ATOM 3687 O O . HIS C 1 94 ? -2.050 39.481 2.143 1.00 20.42 93 HIS C O 1
ATOM 3694 N N . GLY C 1 95 ? -0.653 37.788 2.578 1.00 19.66 94 GLY C N 1
ATOM 3695 C CA . GLY C 1 95 ? 0.189 38.535 3.501 1.00 20.44 94 GLY C CA 1
ATOM 3696 C C . GLY C 1 95 ? 1.396 39.158 2.799 1.00 19.50 94 GLY C C 1
ATOM 3697 O O . GLY C 1 95 ? 1.876 40.225 3.168 1.00 17.55 94 GLY C O 1
ATOM 3698 N N . ALA C 1 96 ? 1.850 38.490 1.748 1.00 17.36 95 ALA C N 1
ATOM 3699 C CA . ALA C 1 96 ? 3.043 38.899 0.990 1.00 15.30 95 ALA C CA 1
ATOM 3700 C C . ALA C 1 96 ? 2.903 40.266 0.339 1.00 17.47 95 ALA C C 1
ATOM 3701 O O . ALA C 1 96 ? 3.878 40.926 0.035 1.00 20.04 95 ALA C O 1
ATOM 3703 N N . VAL C 1 97 ? 1.651 40.663 0.102 1.00 16.05 96 VAL C N 1
ATOM 3704 C CA . VAL C 1 97 ? 1.375 41.973 -0.459 1.00 18.78 96 VAL C CA 1
ATOM 3705 C C . VAL C 1 97 ? 1.926 43.064 0.459 1.00 18.69 96 VAL C C 1
ATOM 3706 O O . VAL C 1 97 ? 2.150 44.178 0.025 1.00 16.65 96 VAL C O 1
ATOM 3710 N N . TRP C 1 98 ? 2.143 42.754 1.727 1.00 14.65 97 TRP C N 1
ATOM 3711 C CA . TRP C 1 98 ? 2.548 43.777 2.732 1.00 16.13 97 TRP C CA 1
ATOM 3712 C C . TRP C 1 98 ? 4.013 44.168 2.650 1.00 16.88 97 TRP C C 1
ATOM 3713 O O . TRP C 1 98 ? 4.421 45.235 3.126 1.00 18.29 97 TRP C O 1
ATOM 3724 N N . HIS C 1 99 ? 4.819 43.348 1.984 1.00 17.50 98 HIS C N 1
ATOM 3725 C CA . HIS C 1 99 ? 6.233 43.676 1.778 1.00 17.79 98 HIS C CA 1
ATOM 3726 C C . HIS C 1 99 ? 6.317 45.036 1.117 1.00 20.03 98 HIS C C 1
ATOM 3727 O O . HIS C 1 99 ? 7.042 45.898 1.602 1.00 19.90 98 HIS C O 1
ATOM 3734 N N . GLU C 1 100 ? 5.585 45.217 0.009 1.00 18.38 99 GLU C N 1
ATOM 3735 C CA . GLU C 1 100 ? 5.590 46.500 -0.673 1.00 20.33 99 GLU C CA 1
ATOM 3736 C C . GLU C 1 100 ? 4.690 47.482 0.035 1.00 19.69 99 GLU C C 1
ATOM 3737 O O . GLU C 1 100 ? 5.097 48.609 0.277 1.00 19.54 99 GLU C O 1
ATOM 3743 N N . ALA C 1 101 ? 3.460 47.065 0.358 1.00 21.18 100 ALA C N 1
ATOM 3744 C CA . ALA C 1 101 ? 2.479 48.059 0.879 1.00 18.67 100 ALA C CA 1
ATOM 3745 C C . ALA C 1 101 ? 2.923 48.654 2.206 1.00 22.47 100 ALA C C 1
ATOM 3746 O O . ALA C 1 101 ? 2.801 49.851 2.421 1.00 21.28 100 ALA C O 1
ATOM 3748 N N . GLY C 1 102 ? 3.423 47.803 3.094 1.00 18.91 101 GLY C N 1
ATOM 3749 C CA . GLY C 1 102 ? 3.884 48.238 4.409 1.00 18.43 101 GLY C CA 1
ATOM 3750 C C . GLY C 1 102 ? 5.232 48.934 4.362 1.00 18.91 101 GLY C C 1
ATOM 3751 O O . GLY C 1 102 ? 5.422 50.014 4.934 1.00 19.56 101 GLY C O 1
ATOM 3752 N N . GLY C 1 103 ? 6.147 48.325 3.645 1.00 21.92 102 GLY C N 1
ATOM 3753 C CA . GLY C 1 103 ? 7.520 48.779 3.595 1.00 20.16 102 GLY C CA 1
ATOM 3754 C C . GLY C 1 103 ? 7.669 50.103 2.923 1.00 21.78 102 GLY C C 1
ATOM 3755 O O . GLY C 1 103 ? 8.281 51.042 3.468 1.00 21.40 102 GLY C O 1
ATOM 3756 N N . TRP C 1 104 ? 7.083 50.212 1.735 1.00 21.22 103 TRP C N 1
ATOM 3757 C CA . TRP C 1 104 ? 7.196 51.466 0.980 1.00 23.00 103 TRP C CA 1
ATOM 3758 C C . TRP C 1 104 ? 6.485 52.623 1.685 1.00 20.69 103 TRP C C 1
ATOM 3759 O O . TRP C 1 104 ? 6.978 53.757 1.713 1.00 21.50 103 TRP C O 1
ATOM 3770 N N . ALA C 1 105 ? 5.328 52.326 2.265 1.00 21.42 104 ALA C N 1
ATOM 3771 C CA . ALA C 1 105 ? 4.565 53.346 2.991 1.00 18.08 104 ALA C CA 1
ATOM 3772 C C . ALA C 1 105 ? 5.345 53.869 4.192 1.00 18.35 104 ALA C C 1
ATOM 3773 O O . ALA C 1 105 ? 5.415 55.085 4.434 1.00 19.10 104 ALA C O 1
ATOM 3783 N N . ARG C 1 107 ? 8.662 53.681 4.7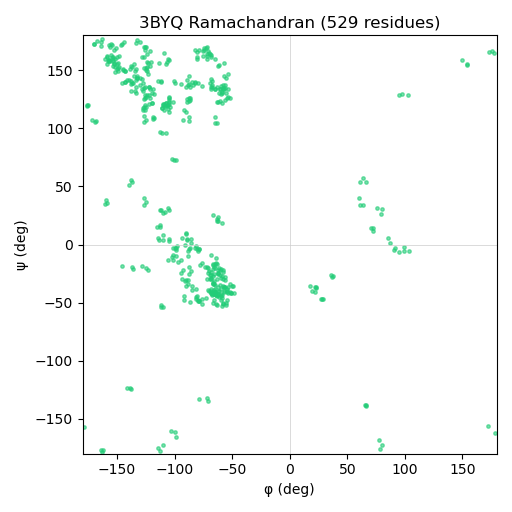24 1.00 19.40 106 ARG C N 1
ATOM 3784 C CA . ARG C 1 107 ? 9.886 54.357 4.312 1.00 20.16 106 ARG C CA 1
ATOM 3785 C C . ARG C 1 107 ? 9.570 55.761 3.851 1.00 21.79 106 ARG C C 1
ATOM 3786 O O . ARG C 1 107 ? 10.304 56.720 4.159 1.00 19.86 106 ARG C O 1
ATOM 3794 N N . SER C 1 108 ? 8.431 55.916 3.182 1.00 19.82 107 SER C N 1
ATOM 3795 C CA A SER C 1 108 ? 8.016 57.233 2.711 0.50 21.74 107 SER C CA 1
ATOM 3796 C CA B SER C 1 108 ? 8.037 57.238 2.705 0.50 22.27 107 SER C CA 1
ATOM 3797 C C . SER C 1 108 ? 7.751 58.160 3.890 1.00 19.34 107 SER C C 1
ATOM 3798 O O . SER C 1 108 ? 8.207 59.312 3.943 1.00 21.45 107 SER C O 1
ATOM 3803 N N . VAL C 1 109 ? 7.018 57.645 4.854 1.00 20.63 108 VAL C N 1
ATOM 3804 C CA . VAL C 1 109 ? 6.702 58.401 6.068 1.00 19.19 108 VAL C CA 1
ATOM 3805 C C . VAL C 1 109 ? 7.968 58.852 6.798 1.00 20.56 108 VAL C C 1
ATOM 3806 O O . VAL C 1 109 ? 8.056 59.978 7.296 1.00 19.84 108 VAL C O 1
ATOM 3810 N N . LEU C 1 110 ? 8.986 58.014 6.761 1.00 18.15 109 LEU C N 1
ATOM 3811 C CA . LEU C 1 110 ? 10.267 58.284 7.462 1.00 19.21 109 LEU C CA 1
ATOM 3812 C C . LEU C 1 110 ? 11.320 59.027 6.656 1.00 21.87 109 LEU C C 1
ATOM 3813 O O . LEU C 1 110 ? 12.479 59.170 7.081 1.00 23.04 109 LEU C O 1
ATOM 3818 N N . GLY C 1 111 ? 10.917 59.509 5.495 1.00 20.15 110 GLY C N 1
ATOM 3819 C CA . GLY C 1 111 ? 11.809 60.291 4.655 1.00 20.42 110 GLY C CA 1
ATOM 3820 C C . GLY C 1 111 ? 12.851 59.489 3.916 1.00 21.92 110 GLY C C 1
ATOM 3821 O O . GLY C 1 111 ? 13.960 59.984 3.682 1.00 21.35 110 GLY C O 1
ATOM 3822 N N . GLU C 1 112 ? 12.473 58.256 3.572 1.00 19.48 111 GLU C N 1
ATOM 3823 C CA . GLU C 1 112 ? 13.247 57.313 2.766 1.00 19.97 111 GLU C CA 1
ATOM 3824 C C . GLU C 1 112 ? 14.584 56.826 3.325 1.00 20.29 111 GLU C C 1
ATOM 3825 O O . GLU C 1 112 ? 15.627 56.965 2.682 1.00 18.37 111 GLU C O 1
ATOM 3831 N N . PRO C 1 113 ? 14.550 56.239 4.514 1.00 21.68 112 PRO C N 1
ATOM 3832 C CA . PRO C 1 113 ? 15.759 55.601 5.036 1.00 20.06 112 PRO C CA 1
ATOM 3833 C C . PRO C 1 113 ? 16.102 54.487 4.094 1.00 19.78 112 PRO C C 1
ATOM 3834 O O . PRO C 1 113 ? 15.222 53.950 3.441 1.00 17.90 112 PRO C O 1
ATOM 3838 N N . LYS C 1 114 ? 17.384 54.133 4.042 1.00 18.57 113 LYS C N 1
ATOM 3839 C CA . LYS C 1 114 ? 17.885 53.238 3.007 1.00 19.16 113 LYS C CA 1
ATOM 3840 C C . LYS C 1 114 ? 17.770 51.769 3.246 1.00 18.59 113 LYS C C 1
ATOM 3841 O O . LYS C 1 114 ? 17.788 50.958 2.277 1.00 20.03 113 LYS C O 1
ATOM 3847 N N . ALA C 1 115 ? 17.676 51.381 4.509 1.00 18.13 114 ALA C N 1
ATOM 3848 C CA . ALA C 1 115 ? 17.665 49.938 4.811 1.00 16.56 114 ALA C CA 1
ATOM 3849 C C . ALA C 1 115 ? 16.353 49.299 4.400 1.00 19.86 114 ALA C C 1
ATOM 3850 O O . ALA C 1 115 ? 15.293 49.870 4.557 1.00 20.80 114 ALA C O 1
ATOM 3860 N N . VAL C 1 117 ? 13.234 47.116 4.865 1.00 21.99 116 VAL C N 1
ATOM 3861 C CA . VAL C 1 117 ? 12.461 46.837 6.074 1.00 18.70 116 VAL C CA 1
ATOM 3862 C C . VAL C 1 117 ? 12.419 45.347 6.220 1.00 19.15 116 VAL C C 1
ATOM 3863 O O . VAL C 1 117 ? 12.039 44.647 5.262 1.00 20.07 116 VAL C O 1
ATOM 3867 N N . PRO C 1 118 ? 12.821 44.828 7.395 1.00 18.15 117 PRO C N 1
ATOM 3868 C CA . PRO C 1 118 ? 12.746 43.374 7.564 1.00 17.10 117 PRO C CA 1
ATOM 3869 C C . PRO C 1 118 ? 11.285 42.961 7.777 1.00 18.37 117 PRO C C 1
ATOM 3870 O O . PRO C 1 118 ? 10.426 43.809 7.994 1.00 21.52 117 PRO C O 1
ATOM 3874 N N . ALA C 1 119 ? 11.008 41.666 7.680 1.00 20.46 118 ALA C N 1
ATOM 3875 C CA . ALA C 1 119 ? 9.625 41.170 7.768 1.00 17.97 118 ALA C CA 1
ATOM 3876 C C . ALA C 1 119 ? 9.543 39.714 8.151 1.00 19.54 118 ALA C C 1
ATOM 3877 O O . ALA C 1 119 ? 10.501 38.999 8.075 1.00 19.23 118 ALA C O 1
ATOM 3879 N N . VAL C 1 120 ? 8.352 39.332 8.594 1.00 18.84 119 VAL C N 1
ATOM 3880 C CA . VAL C 1 120 ? 8.011 37.947 8.845 1.00 18.70 119 VAL C CA 1
ATOM 3881 C C . VAL C 1 120 ? 6.486 37.840 8.631 1.00 17.29 119 VAL C C 1
ATOM 3882 O O . VAL C 1 120 ? 5.745 38.794 8.867 1.00 18.13 119 VAL C O 1
ATOM 3886 N N . LYS C 1 121 ? 6.051 36.676 8.166 1.00 17.91 120 LYS C N 1
ATOM 3887 C CA . LYS C 1 121 ? 4.621 36.454 7.930 1.00 14.71 120 LYS C CA 1
ATOM 3888 C C . LYS C 1 121 ? 4.278 35.027 8.160 1.00 16.95 120 LYS C C 1
ATOM 3889 O O . LYS C 1 121 ? 5.149 34.183 8.122 1.00 16.87 120 LYS C O 1
ATOM 3895 N N . ALA C 1 122 ? 2.978 34.812 8.330 1.00 16.61 121 ALA C N 1
ATOM 3896 C CA . ALA C 1 122 ? 2.430 33.502 8.583 1.00 17.57 121 ALA C CA 1
ATOM 3897 C C . ALA C 1 122 ? 0.976 33.413 8.236 1.00 16.35 121 ALA C C 1
ATOM 3898 O O . ALA C 1 122 ? 0.276 34.400 8.195 1.00 17.96 121 ALA C O 1
ATOM 3900 N N . VAL C 1 123 ? 0.539 32.180 7.949 1.00 14.78 122 VAL C N 1
ATOM 3901 C CA . VAL C 1 123 ? -0.890 31.888 7.841 1.00 17.25 122 VAL C CA 1
ATOM 3902 C C . VAL C 1 123 ? -1.150 31.152 9.144 1.00 18.50 122 VAL C C 1
ATOM 3903 O O . VAL C 1 123 ? -0.471 30.160 9.445 1.00 17.51 122 VAL C O 1
ATOM 3907 N N . ALA C 1 124 ? -2.127 31.615 9.929 1.00 17.23 123 ALA C N 1
ATOM 3908 C CA . ALA C 1 124 ? -2.301 31.043 11.253 1.00 17.27 123 ALA C CA 1
ATOM 3909 C C . ALA C 1 124 ? -3.711 31.180 11.802 1.00 18.38 123 ALA C C 1
ATOM 3910 O O . ALA C 1 124 ? -4.560 31.803 11.215 1.00 20.06 123 ALA C O 1
ATOM 3912 N N . THR C 1 125 ? -3.931 30.528 12.927 1.00 18.41 124 THR C N 1
ATOM 3913 C CA . THR C 1 125 ? -5.234 30.597 13.607 1.00 18.47 124 THR C CA 1
ATOM 3914 C C . THR C 1 125 ? -5.323 31.908 14.415 1.00 20.93 124 THR C C 1
ATOM 3915 O O . THR C 1 125 ? -4.306 32.556 14.700 1.00 21.37 124 THR C O 1
ATOM 3919 N N . ALA C 1 126 ? -6.559 32.304 14.732 1.00 17.60 125 ALA C N 1
ATOM 3920 C CA . ALA C 1 126 ? -6.806 33.472 15.558 1.00 18.32 125 ALA C CA 1
ATOM 3921 C C . ALA C 1 126 ? -6.007 33.331 16.854 1.00 17.08 125 ALA C C 1
ATOM 3922 O O . ALA C 1 126 ? -6.050 32.303 17.520 1.00 19.65 125 ALA C O 1
ATOM 3924 N N . GLY C 1 127 ? -5.339 34.412 17.238 1.00 17.37 126 GLY C N 1
ATOM 3925 C CA . GLY C 1 127 ? -4.564 34.419 18.472 1.00 16.97 126 GLY C CA 1
ATOM 3926 C C . GLY C 1 127 ? -3.097 34.094 18.296 1.00 19.76 126 GLY C C 1
ATOM 3927 O O . GLY C 1 127 ? -2.316 34.230 19.239 1.00 21.72 126 GLY C O 1
ATOM 3928 N N . TYR C 1 128 ? -2.696 33.720 17.094 1.00 17.98 127 TYR C N 1
ATOM 3929 C CA . TYR C 1 128 ? -1.284 33.399 16.843 1.00 19.07 127 TYR C CA 1
ATOM 3930 C C . TYR C 1 128 ? -0.424 34.607 17.195 1.00 18.25 127 TYR C C 1
ATOM 3931 O O . TYR C 1 128 ? -0.742 35.762 16.868 1.00 21.62 127 TYR C O 1
ATOM 3940 N N . ARG C 1 129 ? 0.646 34.310 17.920 1.00 19.05 128 ARG C N 1
ATOM 3941 C CA . ARG C 1 129 ? 1.633 35.277 18.374 1.00 20.68 128 ARG C CA 1
ATOM 3942 C C . ARG C 1 129 ? 2.911 35.080 17.575 1.00 19.97 128 ARG C C 1
ATOM 3943 O O . ARG C 1 129 ? 3.387 33.959 17.429 1.00 20.51 128 ARG C O 1
ATOM 3972 N N . VAL C 1 132 ? 8.600 39.483 15.771 1.00 16.95 131 VAL C N 1
ATOM 3973 C CA . VAL C 1 132 ? 8.936 40.310 14.617 1.00 18.49 131 VAL C CA 1
ATOM 3974 C C . VAL C 1 132 ? 10.322 40.955 14.756 1.00 17.48 131 VAL C C 1
ATOM 3975 O O . VAL C 1 132 ? 10.546 41.769 15.674 1.00 19.93 131 VAL C O 1
ATOM 3979 N N . PRO C 1 133 ? 11.234 40.665 13.814 1.00 17.27 132 PRO C N 1
ATOM 3980 C CA . PRO C 1 133 ? 12.606 41.167 13.871 1.00 16.82 132 PRO C CA 1
ATOM 3981 C C . PRO C 1 133 ? 12.751 42.545 13.296 1.00 18.88 132 PRO C C 1
ATOM 3982 O O . PRO C 1 133 ? 12.175 42.833 12.253 1.00 19.36 132 PRO C O 1
ATOM 3986 N N . VAL C 1 134 ? 13.564 43.366 13.968 1.00 18.47 133 VAL C N 1
ATOM 3987 C CA . VAL C 1 134 ? 13.866 44.722 13.544 1.00 19.01 133 VAL C CA 1
ATOM 3988 C C . VAL C 1 134 ? 15.355 44.870 13.321 1.00 19.57 133 VAL C C 1
ATOM 3989 O O . VAL C 1 134 ? 16.182 44.076 13.813 1.00 17.24 133 VAL C O 1
ATOM 3993 N N . HIS C 1 135 ? 15.681 45.853 12.508 1.00 19.52 134 HIS C N 1
ATOM 3994 C CA . HIS C 1 135 ? 17.066 46.246 12.306 1.00 18.62 134 HIS C CA 1
ATOM 3995 C C . HIS C 1 135 ? 17.154 47.745 12.060 1.00 19.28 134 HIS C C 1
ATOM 3996 O O . HIS C 1 135 ? 16.143 48.424 11.945 1.00 16.57 134 HIS C O 1
ATOM 4003 N N . TYR C 1 136 ? 18.376 48.241 12.026 1.00 18.79 135 TYR C N 1
ATOM 4004 C CA . TYR C 1 136 ? 18.650 49.684 11.901 1.00 16.28 135 TYR C CA 1
ATOM 4005 C C . TYR C 1 136 ? 18.178 50.220 10.579 1.00 18.03 135 TYR C C 1
ATOM 4006 O O . TYR C 1 136 ? 18.484 49.670 9.534 1.00 17.43 135 TYR C O 1
ATOM 4015 N N . ILE C 1 137 ? 17.497 51.362 10.634 1.00 19.44 136 ILE C N 1
ATOM 4016 C CA . ILE C 1 137 ? 16.852 51.938 9.437 1.00 18.53 136 ILE C CA 1
ATOM 4017 C C . ILE C 1 137 ? 17.802 52.517 8.384 1.00 18.71 136 ILE C C 1
ATOM 4018 O O . ILE C 1 137 ? 17.422 52.665 7.218 1.00 17.96 136 ILE C O 1
ATOM 4023 N N . HIS C 1 138 ? 19.028 52.830 8.796 1.00 17.67 137 HIS C N 1
ATOM 4024 C CA . HIS C 1 138 ? 20.010 53.398 7.874 1.00 17.64 137 HIS C CA 1
ATOM 4025 C C . HIS C 1 138 ? 21.073 52.441 7.366 1.00 19.01 137 HIS C C 1
ATOM 4026 O O . HIS C 1 138 ? 21.793 52.768 6.425 1.00 19.85 137 HIS C O 1
ATOM 4033 N N . ALA C 1 139 ? 21.167 51.253 7.953 1.00 16.56 138 ALA C N 1
ATOM 4034 C CA . ALA C 1 139 ? 22.240 50.327 7.597 1.00 17.31 138 ALA C CA 1
ATOM 4035 C C . ALA C 1 139 ? 21.903 49.022 8.295 1.00 15.89 138 ALA C C 1
ATOM 4036 O O . ALA C 1 139 ? 22.063 48.900 9.508 1.00 16.51 138 ALA C O 1
ATOM 4038 N N . SER C 1 140 ? 21.471 48.050 7.493 1.00 15.76 139 SER C N 1
ATOM 4039 C CA . SER C 1 140 ? 20.989 46.803 8.051 1.00 17.92 139 SER C CA 1
ATOM 4040 C C . SER C 1 140 ? 22.008 46.033 8.867 1.00 19.99 139 SER C C 1
ATOM 4041 O O . SER C 1 140 ? 21.626 45.243 9.749 1.00 17.68 139 SER C O 1
ATOM 4044 N N . TYR C 1 141 ? 23.283 46.229 8.577 1.00 17.45 140 TYR C N 1
ATOM 4045 C CA . TYR C 1 141 ? 24.335 45.472 9.294 1.00 17.47 140 TYR C CA 1
ATOM 4046 C C . TYR C 1 141 ? 24.692 45.981 10.700 1.00 18.15 140 TYR C C 1
ATOM 4047 O O . TYR C 1 141 ? 25.538 45.384 11.379 1.00 18.65 140 TYR C O 1
ATOM 4056 N N . VAL C 1 142 ? 24.109 47.085 11.132 1.00 19.49 141 VAL C N 1
ATOM 4057 C CA . VAL C 1 142 ? 24.457 47.633 12.474 1.00 18.20 141 VAL C CA 1
ATOM 4058 C C . VAL C 1 142 ? 24.068 46.649 13.573 1.00 21.44 141 VAL C C 1
ATOM 4059 O O . VAL C 1 142 ? 22.878 46.486 13.918 1.00 21.68 141 VAL C O 1
ATOM 4063 N N . ARG C 1 143 ? 25.095 45.990 14.118 1.00 19.33 142 ARG C N 1
ATOM 4064 C CA . ARG C 1 143 ? 24.887 44.794 14.962 1.00 18.69 142 ARG C CA 1
ATOM 4065 C C . ARG C 1 143 ? 24.167 45.052 16.274 1.00 18.16 142 ARG C C 1
ATOM 4066 O O . ARG C 1 143 ? 23.463 44.196 16.765 1.00 18.60 142 ARG C O 1
ATOM 4074 N N . SER C 1 144 ? 24.352 46.237 16.836 1.00 17.21 143 SER C N 1
ATOM 4075 C CA . SER C 1 144 ? 23.719 46.581 18.114 1.00 16.50 143 SER C CA 1
ATOM 4076 C C . SER C 1 144 ? 22.201 46.684 18.072 1.00 16.16 143 SER C C 1
ATOM 4077 O O . SER C 1 144 ? 21.515 46.622 19.115 1.00 18.99 143 SER C O 1
ATOM 4080 N N . HIS C 1 145 ? 21.679 46.883 16.873 1.00 15.67 144 HIS C N 1
ATOM 4081 C CA . HIS C 1 145 ? 20.247 47.175 16.680 1.00 14.52 144 HIS C CA 1
ATOM 4082 C C . HIS C 1 145 ? 19.317 46.029 16.373 1.00 17.57 144 HIS C C 1
ATOM 4083 O O . HIS C 1 145 ? 18.107 46.193 16.482 1.00 19.94 144 HIS C O 1
ATOM 4090 N N . PHE C 1 146 ? 19.861 44.871 16.024 1.00 17.50 145 PHE C N 1
ATOM 4091 C CA . PHE C 1 146 ? 19.022 43.692 15.766 1.00 16.97 145 PHE C CA 1
ATOM 4092 C C . PHE C 1 146 ? 18.211 43.383 17.018 1.00 18.10 145 PHE C C 1
ATOM 4093 O O . PHE C 1 146 ? 18.758 43.240 18.093 1.00 17.39 145 PHE C O 1
ATOM 4101 N N . ASN C 1 147 ? 16.921 43.199 16.866 1.00 15.62 146 ASN C N 1
ATOM 4102 C CA . ASN C 1 147 ? 16.062 42.974 18.028 1.00 16.10 146 ASN C CA 1
ATOM 4103 C C . ASN C 1 147 ? 14.735 42.415 17.569 1.00 15.48 146 ASN C C 1
ATOM 4104 O O . ASN C 1 147 ? 14.549 42.107 16.422 1.00 19.29 146 ASN C O 1
ATOM 4109 N N . SER C 1 148 ? 13.811 42.216 18.492 1.00 16.52 147 SER C N 1
ATOM 4110 C CA . SER C 1 148 ? 12.519 41.679 18.168 1.00 16.71 147 SER C CA 1
ATOM 4111 C C . SER C 1 148 ? 11.457 42.119 19.125 1.00 17.34 147 SER C C 1
ATOM 4112 O O . SER C 1 148 ? 11.735 42.449 20.261 1.00 20.04 147 SER C O 1
ATOM 4115 N N . ILE C 1 149 ? 10.228 42.086 18.644 1.00 14.86 148 ILE C N 1
ATOM 4116 C CA . ILE C 1 149 ? 9.034 42.341 19.477 1.00 16.37 148 ILE C CA 1
ATOM 4117 C C . ILE C 1 149 ? 7.944 41.347 19.047 1.00 16.80 148 ILE C C 1
ATOM 4118 O O . ILE C 1 149 ? 7.799 41.020 17.869 1.00 19.14 148 ILE C O 1
ATOM 4123 N N . GLU C 1 150 ? 7.183 40.843 20.019 1.00 17.62 149 GLU C N 1
ATOM 4124 C CA . GLU C 1 150 ? 6.091 39.919 19.704 1.00 18.25 149 GLU C CA 1
ATOM 4125 C C . GLU C 1 150 ? 4.825 40.675 19.429 1.00 18.65 149 GLU C C 1
ATOM 4126 O O . GLU C 1 150 ? 4.457 41.613 20.172 1.00 18.69 149 GLU C O 1
ATOM 4132 N N . ILE C 1 151 ? 4.130 40.235 18.385 1.00 17.98 150 ILE C N 1
ATOM 4133 C CA . ILE C 1 151 ? 2.824 40.792 18.035 1.00 19.04 150 ILE C CA 1
ATOM 4134 C C . ILE C 1 151 ? 1.779 39.687 17.982 1.00 19.35 150 ILE C C 1
ATOM 4135 O O . ILE C 1 151 ? 2.092 38.507 17.940 1.00 20.03 150 ILE C O 1
ATOM 4140 N N . GLY C 1 152 ? 0.526 40.129 18.005 1.00 20.98 151 GLY C N 1
ATOM 4141 C CA . GLY C 1 152 ? -0.630 39.248 17.932 1.00 20.23 151 GLY C CA 1
ATOM 4142 C C . GLY C 1 152 ? -1.833 39.907 18.593 1.00 19.42 151 GLY C C 1
ATOM 4143 O O . GLY C 1 152 ? -1.693 40.863 19.358 1.00 21.59 151 GLY C O 1
ATOM 4144 N N . ILE C 1 153 ? -3.000 39.474 18.157 1.00 16.00 152 ILE C N 1
ATOM 4145 C CA . ILE C 1 153 ? -4.296 39.876 18.697 1.00 15.35 152 ILE C CA 1
ATOM 4146 C C . ILE C 1 153 ? -5.046 38.590 19.022 1.00 16.26 152 ILE C C 1
ATOM 4147 O O . ILE C 1 153 ? -5.143 37.723 18.217 1.00 18.51 152 ILE C O 1
ATOM 4152 N N . GLN C 1 154 ? -5.613 38.537 20.215 1.00 16.66 153 GLN C N 1
ATOM 4153 C CA . GLN C 1 154 ? -6.211 37.302 20.726 1.00 15.50 153 GLN C CA 1
ATOM 4154 C C . GLN C 1 154 ? -7.245 36.655 19.839 1.00 15.84 153 GLN C C 1
ATOM 4155 O O . GLN C 1 154 ? -7.270 35.409 19.695 1.00 16.10 153 GLN C O 1
ATOM 4161 N N . ASP C 1 155 ? -8.069 37.492 19.234 1.00 17.48 154 ASP C N 1
ATOM 4162 C CA . ASP C 1 155 ? -9.204 37.014 18.434 1.00 17.52 154 ASP C CA 1
ATOM 4163 C C . ASP C 1 155 ? -9.040 37.306 16.946 1.00 15.30 154 ASP C C 1
ATOM 4164 O O . ASP C 1 155 ? -10.014 37.460 16.217 1.00 16.24 154 ASP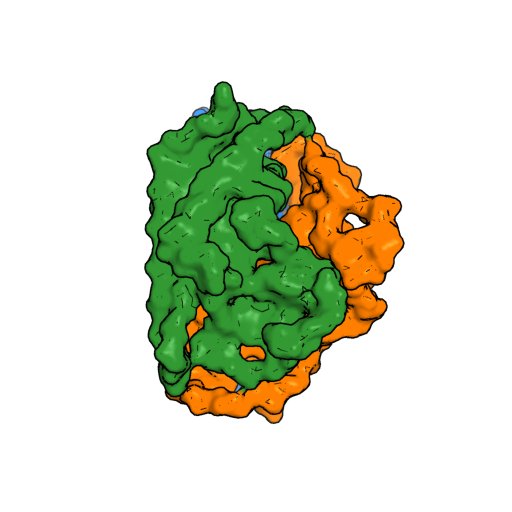 C O 1
ATOM 4169 N N . ALA C 1 156 ? -7.799 37.348 16.497 1.00 16.52 155 ALA C N 1
ATOM 4170 C CA . ALA C 1 156 ? -7.492 37.669 15.107 1.00 15.21 155 ALA C CA 1
ATOM 4171 C C . ALA C 1 156 ? -6.162 37.043 14.689 1.00 17.02 155 ALA C C 1
ATOM 4172 O O . ALA C 1 156 ? -5.327 36.729 15.519 1.00 15.79 155 ALA C O 1
ATOM 4174 N N . PRO C 1 157 ? -6.006 36.769 13.391 1.00 16.79 156 PRO C N 1
ATOM 4175 C CA . PRO C 1 157 ? -7.041 36.964 12.370 1.00 17.92 156 PRO C CA 1
ATOM 4176 C C . PRO C 1 157 ? -7.960 35.773 12.394 1.00 17.72 156 PRO C C 1
ATOM 4177 O O . PRO C 1 157 ? -7.494 34.631 12.503 1.00 17.47 156 PRO C O 1
ATOM 4181 N N . ARG C 1 158 ? -9.249 36.013 12.277 1.00 15.69 157 ARG C N 1
ATOM 4182 C CA . ARG C 1 158 ? -10.222 34.944 12.158 1.00 17.30 157 ARG C CA 1
ATOM 4183 C C . ARG C 1 158 ? -10.022 34.360 10.745 1.00 16.71 157 ARG C C 1
ATOM 4184 O O . ARG C 1 158 ? -9.251 34.918 9.946 1.00 15.66 157 ARG C O 1
ATOM 4192 N N . PRO C 1 159 ? -10.664 33.212 10.451 1.00 17.60 158 PRO C N 1
ATOM 4193 C CA . PRO C 1 159 ? -10.307 32.537 9.196 1.00 17.48 158 PRO C CA 1
ATOM 4194 C C . PRO C 1 159 ? -10.341 33.379 7.921 1.00 15.70 158 PRO C C 1
ATOM 4195 O O . PRO C 1 159 ? -9.495 33.157 7.046 1.00 15.33 158 PRO C O 1
ATOM 4199 N N . ARG C 1 160 ? -11.265 34.341 7.845 1.00 17.16 159 ARG C N 1
ATOM 4200 C CA . ARG C 1 160 ? -11.417 35.199 6.650 1.00 17.00 159 ARG C CA 1
ATOM 4201 C C . ARG C 1 160 ? -10.864 36.632 6.815 1.00 16.24 159 ARG C C 1
ATOM 4202 O O . ARG C 1 160 ? -11.321 37.570 6.159 1.00 18.08 159 ARG C O 1
ATOM 4210 N N . GLU C 1 161 ? -9.838 36.758 7.665 1.00 16.94 160 GLU C N 1
ATOM 4211 C CA . GLU C 1 161 ? -9.195 38.038 7.952 1.00 16.17 160 GLU C CA 1
ATOM 4212 C C . GLU C 1 161 ? -7.698 37.998 7.727 1.00 15.64 160 GLU C C 1
ATOM 4213 O O . GLU C 1 161 ? -7.121 36.944 7.483 1.00 16.21 160 GLU C O 1
ATOM 4219 N N . ILE C 1 162 ? -7.120 39.185 7.770 1.00 15.45 161 ILE C N 1
ATOM 4220 C CA . ILE C 1 162 ? -5.665 39.354 7.729 1.00 15.03 161 ILE C CA 1
ATOM 4221 C C . ILE C 1 162 ? -5.297 40.399 8.769 1.00 15.96 161 ILE C C 1
ATOM 4222 O O . ILE C 1 162 ? -5.998 41.381 8.934 1.00 18.45 161 ILE C O 1
ATOM 4227 N N . LEU C 1 163 ? -4.210 40.148 9.481 1.00 14.68 162 LEU C N 1
ATOM 4228 C CA . LEU C 1 163 ? -3.629 41.122 10.402 1.00 15.97 162 LEU C CA 1
ATOM 4229 C C . LEU C 1 163 ? -2.345 41.645 9.762 1.00 18.16 162 LEU C C 1
ATOM 4230 O O . LEU C 1 163 ? -1.462 40.885 9.411 1.00 17.99 162 LEU C O 1
ATOM 4235 N N . PHE C 1 164 ? -2.280 42.959 9.569 1.00 17.96 163 PHE C N 1
ATOM 4236 C CA . PHE C 1 164 ? -1.115 43.616 9.022 1.00 16.06 163 PHE C CA 1
ATOM 4237 C C . PHE C 1 164 ? -0.534 44.519 10.117 1.00 19.22 163 PHE C C 1
ATOM 4238 O O . PHE C 1 164 ? -1.284 45.149 10.850 1.00 15.81 163 PHE C O 1
ATOM 4246 N N . ALA C 1 165 ? 0.790 44.571 10.205 1.00 17.94 164 ALA C N 1
ATOM 4247 C CA . ALA C 1 165 ? 1.453 45.310 11.239 1.00 18.71 164 ALA C CA 1
ATOM 4248 C C . ALA C 1 165 ? 2.752 45.956 10.792 1.00 19.15 164 ALA C C 1
ATOM 4249 O O . ALA C 1 165 ? 3.438 45.463 9.895 1.00 17.37 164 ALA C O 1
ATOM 4251 N N . LEU C 1 166 ? 3.052 47.066 11.458 1.00 17.26 165 LEU C N 1
ATOM 4252 C CA . LEU C 1 166 ? 4.346 47.751 11.318 1.00 15.85 165 LEU C CA 1
ATOM 4253 C C . LEU C 1 166 ? 4.933 47.935 12.714 1.00 14.71 165 LEU C C 1
ATOM 4254 O O . LEU C 1 166 ? 4.202 48.038 13.709 1.00 13.95 165 LEU C O 1
ATOM 4259 N N . VAL C 1 167 ? 6.251 47.985 12.753 1.00 16.73 166 VAL C N 1
ATOM 4260 C CA . VAL C 1 167 ? 7.008 48.143 13.968 1.00 16.35 166 VAL C CA 1
ATOM 4261 C C . VAL C 1 167 ? 8.071 49.196 13.786 1.00 16.95 166 VAL C C 1
ATOM 4262 O O . VAL C 1 167 ? 8.725 49.281 12.731 1.00 16.26 166 VAL C O 1
ATOM 4274 N N . GLY C 1 169 ? 11.099 51.353 16.400 1.00 17.89 168 GLY C N 1
ATOM 4275 C CA . GLY C 1 169 ? 11.774 51.397 17.709 1.00 19.20 168 GLY C CA 1
ATOM 4276 C C . GLY C 1 169 ? 12.832 52.487 17.756 1.00 16.74 168 GLY C C 1
ATOM 4277 O O . GLY C 1 169 ? 13.307 52.986 16.723 1.00 16.93 168 GLY C O 1
ATOM 4278 N N . THR C 1 170 ? 13.272 52.774 18.973 1.00 17.62 169 THR C N 1
ATOM 4279 C CA . THR C 1 170 ? 14.118 53.938 19.234 1.00 16.65 169 THR C CA 1
ATOM 4280 C C . THR C 1 170 ? 15.621 53.740 19.401 1.00 17.90 169 THR C C 1
ATOM 4281 O O . THR C 1 170 ? 16.354 54.723 19.554 1.00 19.20 169 THR C O 1
ATOM 4285 N N . GLY C 1 171 ? 16.097 52.518 19.365 1.00 16.42 170 GLY C N 1
ATOM 4286 C CA . GLY C 1 171 ? 17.513 52.295 19.615 1.00 17.92 170 GLY C CA 1
ATOM 4287 C C . GLY C 1 171 ? 17.997 50.882 19.601 1.00 17.33 170 GLY C C 1
ATOM 4288 O O . GLY C 1 171 ? 17.345 50.000 19.078 1.00 17.09 170 GLY C O 1
ATOM 4289 N N . ALA C 1 172 ? 19.177 50.709 20.181 1.00 17.43 171 ALA C N 1
ATOM 4290 C CA . ALA C 1 172 ? 19.856 49.421 20.239 1.00 18.66 171 ALA C CA 1
ATOM 4291 C C . ALA C 1 172 ? 19.334 48.572 21.361 1.00 18.30 171 ALA C C 1
ATOM 4292 O O . ALA C 1 172 ? 18.606 49.052 22.232 1.00 17.98 171 ALA C O 1
ATOM 4294 N N . ARG C 1 173 ? 19.712 47.303 21.318 1.00 17.07 172 ARG C N 1
ATOM 4295 C CA . ARG C 1 173 ? 19.423 46.383 22.405 1.00 17.28 172 ARG C CA 1
ATOM 4296 C C . ARG C 1 173 ? 19.992 46.980 23.676 1.00 14.94 172 ARG C C 1
ATOM 4297 O O . ARG C 1 173 ? 21.065 47.587 23.688 1.00 16.54 172 ARG C O 1
ATOM 4305 N N . VAL C 1 174 ? 19.273 46.778 24.774 1.00 18.13 173 VAL C N 1
ATOM 4306 C CA . VAL C 1 174 ? 19.633 47.432 26.042 1.00 17.68 173 VAL C CA 1
ATOM 4307 C C . VAL C 1 174 ? 21.013 47.097 26.563 1.00 17.10 173 VAL C C 1
ATOM 4308 O O . VAL C 1 174 ? 21.622 47.930 27.231 1.00 18.37 173 VAL C O 1
ATOM 4312 N N . HIS C 1 175 ? 21.515 45.905 26.239 1.00 16.77 174 HIS C N 1
ATOM 4313 C CA . HIS C 1 175 ? 22.893 45.559 26.652 1.00 17.45 174 HIS C CA 1
ATOM 4314 C C . HIS C 1 175 ? 23.742 45.094 25.464 1.00 18.01 174 HIS C C 1
ATOM 4315 O O . HIS C 1 175 ? 24.566 44.198 25.579 1.00 16.10 174 HIS C O 1
ATOM 4322 N N . ALA C 1 176 ? 23.552 45.766 24.335 1.00 17.87 175 ALA C N 1
ATOM 4323 C CA . ALA C 1 176 ? 24.305 45.475 23.117 1.00 16.85 175 ALA C CA 1
ATOM 4324 C C . ALA C 1 176 ? 25.801 45.538 23.397 1.00 16.88 175 ALA C C 1
ATOM 4325 O O . ALA C 1 176 ? 26.305 46.527 23.952 1.00 17.39 175 ALA C O 1
ATOM 4327 N N . ARG C 1 177 ? 26.511 44.468 23.064 1.00 16.57 176 ARG C N 1
ATOM 4328 C CA . ARG C 1 177 ? 27.978 44.428 23.344 1.00 17.56 176 ARG C CA 1
ATOM 4329 C C . ARG C 1 177 ? 28.767 43.406 22.516 1.00 17.83 176 ARG C C 1
ATOM 4330 O O . ARG C 1 177 ? 29.724 42.824 23.004 1.00 20.58 176 ARG C O 1
ATOM 4338 N N . LEU C 1 178 ? 28.401 43.261 21.248 1.00 15.82 177 LEU C N 1
ATOM 4339 C CA . LEU C 1 178 ? 29.012 42.268 20.368 1.00 17.50 177 LEU C CA 1
ATOM 4340 C C . LEU C 1 178 ? 29.790 42.837 19.192 1.00 17.44 177 LEU C C 1
ATOM 4341 O O . LEU C 1 178 ? 30.083 42.134 18.233 1.00 19.62 177 LEU C O 1
ATOM 4346 N N . GLY C 1 179 ? 30.089 44.118 19.271 1.00 19.31 178 GLY C N 1
ATOM 4347 C CA . GLY C 1 179 ? 30.835 44.785 18.234 1.00 19.76 178 GLY C CA 1
ATOM 4348 C C . GLY C 1 179 ? 30.081 44.854 16.944 1.00 19.96 178 GLY C C 1
ATOM 4349 O O . GLY C 1 179 ? 28.882 45.102 16.908 1.00 21.14 178 GLY C O 1
ATOM 4350 N N . GLY C 1 180 ? 30.811 44.605 15.870 1.00 23.04 179 GLY C N 1
ATOM 4351 C CA . GLY C 1 180 ? 30.233 44.632 14.526 1.00 22.34 179 GLY C CA 1
ATOM 4352 C C . GLY C 1 180 ? 30.131 46.072 14.089 1.00 21.83 179 GLY C C 1
ATOM 4353 O O . GLY C 1 180 ? 30.650 46.969 14.745 1.00 22.49 179 GLY C O 1
ATOM 4354 N N . LEU C 1 181 ? 29.479 46.281 12.961 1.00 21.01 180 LEU C N 1
ATOM 4355 C CA . LEU C 1 181 ? 29.293 47.614 12.432 1.00 18.18 180 LEU C CA 1
ATOM 4356 C C . LEU C 1 181 ? 28.507 48.456 13.417 1.00 16.76 180 LEU C C 1
ATOM 4357 O O . LEU C 1 181 ? 27.443 48.012 13.913 1.00 18.55 180 LEU C O 1
ATOM 4362 N N . THR C 1 182 ? 28.974 49.672 13.659 1.00 19.61 181 THR C N 1
ATOM 4363 C CA . THR C 1 182 ? 28.253 50.602 14.551 1.00 18.79 181 THR C CA 1
ATOM 4364 C C . THR C 1 182 ? 27.559 51.695 13.753 1.00 19.03 181 THR C C 1
ATOM 4365 O O . THR C 1 182 ? 27.894 51.938 12.597 1.00 17.38 181 THR C O 1
ATOM 4369 N N . LYS C 1 183 ? 26.565 52.322 14.368 1.00 18.08 182 LYS C N 1
ATOM 4370 C CA . LYS C 1 183 ? 25.920 53.492 13.759 1.00 21.27 182 LYS C CA 1
ATOM 4371 C C . LYS C 1 183 ? 26.926 54.517 13.263 1.00 23.54 182 LYS C C 1
ATOM 4372 O O . LYS C 1 183 ? 26.756 55.131 12.201 1.00 22.50 182 LYS C O 1
ATOM 4378 N N . GLU C 1 184 ? 27.952 54.721 14.081 1.00 23.97 183 GLU C N 1
ATOM 4379 C CA . GLU C 1 184 ? 28.938 55.764 13.846 1.00 25.62 183 GLU C CA 1
ATOM 4380 C C . GLU C 1 184 ? 29.849 55.440 12.675 1.00 23.70 183 GLU C C 1
ATOM 4381 O O . GLU C 1 184 ? 30.332 56.357 12.004 1.00 25.98 183 GLU C O 1
ATOM 4387 N N . ALA C 1 185 ? 30.065 54.142 12.448 1.00 19.67 184 ALA C N 1
ATOM 4388 C CA . ALA C 1 185 ? 30.959 53.632 11.401 1.00 22.82 184 ALA C CA 1
ATOM 4389 C C . ALA C 1 185 ? 30.307 53.450 10.028 1.00 20.74 184 ALA C C 1
ATOM 4390 O O . ALA C 1 185 ? 30.984 53.119 9.058 1.00 19.84 184 ALA C O 1
ATOM 4392 N N . VAL C 1 186 ? 29.006 53.696 9.957 1.00 21.27 185 VAL C N 1
ATOM 4393 C CA . VAL C 1 186 ? 28.258 53.591 8.692 1.00 19.87 185 VAL C CA 1
ATOM 4394 C C . VAL C 1 186 ? 28.875 54.562 7.694 1.00 19.69 185 VAL C C 1
ATOM 4395 O O . VAL C 1 186 ? 29.118 55.720 8.006 1.00 18.73 185 VAL C O 1
ATOM 4399 N N . SER C 1 187 ? 29.168 54.039 6.506 1.00 21.49 186 SER C N 1
ATOM 4400 C CA . SER C 1 187 ? 29.841 54.814 5.473 1.00 21.89 186 SER C CA 1
ATOM 4401 C C . SER C 1 187 ? 29.447 54.530 4.025 1.00 21.16 186 SER C C 1
ATOM 4402 O O . SER C 1 187 ? 29.751 55.341 3.152 1.00 22.58 186 SER C O 1
ATOM 4405 N N . VAL C 1 188 ? 28.825 53.398 3.756 1.00 20.17 187 VAL C N 1
ATOM 4406 C CA . VAL C 1 188 ? 28.429 53.067 2.386 1.00 18.68 187 VAL C CA 1
ATOM 4407 C C . VAL C 1 188 ? 27.131 53.783 2.004 1.00 18.94 187 VAL C C 1
ATOM 4408 O O . VAL C 1 188 ? 27.042 54.347 0.925 1.00 19.70 187 VAL C O 1
ATOM 4412 N N . HIS C 1 189 ? 26.155 53.776 2.910 1.00 18.84 188 HIS C N 1
ATOM 4413 C CA . HIS C 1 189 ? 24.853 54.426 2.692 1.00 20.63 188 HIS C CA 1
ATOM 4414 C C . HIS C 1 189 ? 24.057 53.817 1.565 1.00 21.84 188 HIS C C 1
ATOM 4415 O O . HIS C 1 189 ? 23.361 54.502 0.821 1.00 24.99 188 HIS C O 1
ATOM 4422 N N . ASP C 1 190 ? 24.222 52.519 1.445 1.00 20.29 189 ASP C N 1
ATOM 4423 C CA . ASP C 1 190 ? 23.474 51.717 0.476 1.00 19.53 189 ASP C CA 1
ATOM 4424 C C . ASP C 1 190 ? 22.298 51.034 1.133 1.00 20.57 189 ASP C C 1
ATOM 4425 O O . ASP C 1 190 ? 21.519 50.360 0.473 1.00 19.33 189 ASP C O 1
ATOM 4430 N N . GLY C 1 191 ? 22.198 51.232 2.440 1.00 18.62 190 GLY C N 1
ATOM 4431 C CA . GLY C 1 191 ? 21.166 50.620 3.255 1.00 17.34 190 GLY C CA 1
ATOM 4432 C C . GLY C 1 191 ? 21.647 49.390 3.994 1.00 19.07 190 GLY C C 1
ATOM 4433 O O . GLY C 1 191 ? 20.901 48.807 4.751 1.00 19.56 190 GLY C O 1
ATOM 4434 N N . GLN C 1 192 ? 22.911 49.035 3.755 1.00 18.53 191 GLN C N 1
ATOM 4435 C CA . GLN C 1 192 ? 23.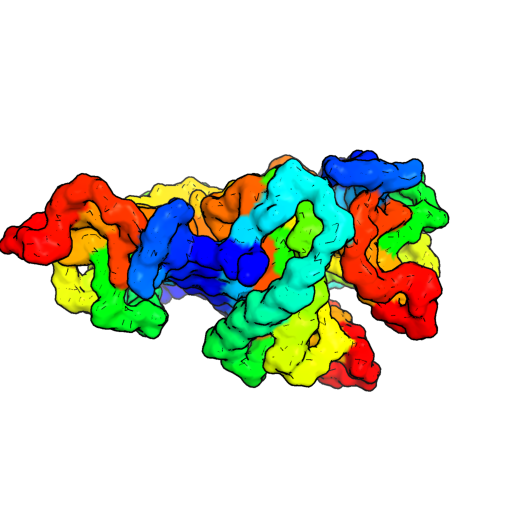568 47.899 4.404 1.00 18.27 191 GLN C CA 1
ATOM 4436 C C . GLN C 1 192 ? 24.684 48.310 5.377 1.00 17.33 191 GLN C C 1
ATOM 4437 O O . GLN C 1 192 ? 24.676 47.936 6.548 1.00 18.43 191 GLN C O 1
ATOM 4443 N N . ARG C 1 193 ? 25.618 49.093 4.877 1.00 20.56 192 ARG C N 1
ATOM 4444 C CA . ARG C 1 193 ? 26.794 49.437 5.662 1.00 19.56 192 ARG C CA 1
ATOM 4445 C C . ARG C 1 193 ? 27.151 50.894 5.515 1.00 18.50 192 ARG C C 1
ATOM 4446 O O . ARG C 1 193 ? 28.272 51.268 5.937 1.00 20.96 192 ARG C O 1
#

Foldseek 3Di:
DQWDFDDKDKDKDWAQDDPDPGDPGTKIKMKIKTKTFAPQFQHDDPDPVVVVLLVVLLVRVVVVCVVQPLVQDFKKEKEKEAEQRDDCSGVVCCCSNVVVCVNNVNAQAYYYDYYHDAAFDKTWMATRNARFAQQATDDDMDHDRGDDHRRMMMIMMMIGDGDRPRDDDTDHPVNDDPRNRHD/DQWDFDDKDKDWDWAQDDPDPGDPGTKIKMKIKTKTFAPQFQHDDPDPVVVVLLVVLLVRVVVVCVVQPLVQDFKKEKEKEAEQSDDCSGVVCCCSNVVVCVNNVVAQAYYYDYYHDAAFDKTWMATRQARWAQQATDDDMDHDRGDDHRRMMMIMMMIGDGDRPRDDDTAHPVNDDPRNRHD/DQWDWDDKDKDKDWAQDDPDDGDPGTKIKMKIKTKTFAPQFQHDDPDPVVCVLLVVLLVQVVVVCVVQPLVQDFKKEKEKEAAQSDDVSGVVCVCSNVVNCVSNVNAQAYYYDYYHDAAFDKTWMATRNARFAQQATDDDMDHDRGPDHRRMMMIMMMIGDGDRPRDDDTDHPVNDDPRNRHD

InterPro domains:
  IPR009569 Amino acid synthesis, putative [PF06684] (6-178)
  IPR035936 BB2672 superfamily [G3DSA:3.30.1330.110] (1-192)
  IPR035936 BB2672 superfamily [SSF160519] (3-192)

Nearest PDB structures (foldseek):
  3byq-assembly1_B  TM=1.003E+00  e=5.668E-37  Bordetella bronchiseptica RB50
  2qtp-assembly1_A  TM=8.419E-01  e=8.670E-14  Ruegeria pomeroyi DSS-3
  5a4r-assembly1_A-2  TM=3.623E-01  e=7.949E-01  Mus musculus
  6vqw-assembly1_I  TM=1.439E-01  e=1.549E+00  Pseudomonas aeruginosa
  3byq-assembly1_B  TM=1.002E+00  e=8.500E-37  Bordetella bronchiseptica RB50

Secondary structure (DSSP, 8-state):
----EEEEEEEEEEE--SSSPPPSS-EEEEEEEEEEE-TTTTS--S-----TTHHHHHHHHHHHHHHH-GGG--EE-EEEEE-TT---TTTTHHHHHHH--TTTT------EEEEE--TT---EEEETT-TTBGGG-EE----BTTBS-TTEEEEEE---SS-TT----SB-GGG--S-SS--/----EEEEEEEEEEE--SSSPPPSS-EEEEEEEEEEE-TTTTS--S-----TTHHHHHHHHHHHHHHH-GGG--EE-EEEEE-TT---TTTTHHHHHHH--TTTT------EEEEE--TT---EEEETTBTTBGGG-EE----BTTBS-TTEEEEEE---SS-TT----SB-GGG--S-SB--/----EEEEEEEEEEE--SSSPPPSS-EEEEEEEEEEE-TTTTS--S-----TTHHHHHHHHHHHHHHH-GGG--EE-EEEEE-TT---TTTTHHHHHHH--TTTT------EEEEE--TT---EEEETT-TTBGGG-EE----BTTBS-TTEEEEEE---SS-TT----SB-GGG----SS--

CATH classification: 3.30.1330.110

B-factor: mean 22.78, std 8.5, range [12.63, 77.8]

Radius of gyration: 24.01 Å; Cα contacts (8 Å, |Δi|>4): 1461; chains: 3; bounding box: 56×77×49 Å

Sequence (549 aa):
SLIEIRKRTTLIIVETTYHENGPAPAQPLKLAASCAVIRNPYAGRYEPDLPFAEELRSSLGTLLATELVVDTLGKDNIEVYSKAAIVGVDGEEHGAVWHEAGGWARSVLGEPKAVPAVKAVATAGYRVPVHYIHASYVRSHFNSIEIGIQDAPRPREILFALVGTGARVHARLGGLTKEAVSVHDGQRSLIEIRKRTLIIVETTYHENGPAPAQPLKLAASCAVIRNPYAGRYEPDLPFAELRSSLGTLLATELVVDTLGKDNIEVYSKAAIVGVDGEEHGAVWHEAGGWARSVLGEPKAVPAVKAVATTAGYRVPVHYIHASYVRSHFNSIEIGIQDAPRPREILFALVGTGARVHARLGGLTKEEAVSVHDGQRSLIEIRKRTLIVETTYHENGPAPAQPLKLAASCAVIRNPYAGRRYEPDLPFAELRSLGTLLATELVDTLGKDNIEVYSKAAIVGVDGEEHGAVWHEAGGWARSSVLGEPKAVPAVKAVATAGYRVPVHYIHASYVRSHFNSIEIGIQDAPRPREILFALVGTGARVHARLGGLTKEAVSVHDGQR

Organism: Bordetella bronchiseptica (strain ATCC BAA-588 / NCTC 13252 / RB50) (NCBI:txid257310)

Solvent-accessible surface area: 21152 Å² total